Protein AF-A0A1H9MP06-F1 (afdb_monomer)

Structure (mmCIF, N/CA/C/O backbone):
data_AF-A0A1H9MP06-F1
#
_entry.id   AF-A0A1H9MP06-F1
#
loop_
_atom_site.group_PDB
_atom_site.id
_atom_site.type_symbol
_atom_site.label_atom_id
_atom_site.label_alt_id
_atom_site.label_comp_id
_atom_site.label_asym_id
_atom_site.label_entity_id
_atom_site.label_seq_id
_atom_site.pdbx_PDB_ins_code
_atom_site.Cartn_x
_atom_site.Cartn_y
_atom_site.Cartn_z
_atom_site.occupancy
_atom_site.B_iso_or_equiv
_atom_site.auth_seq_id
_atom_site.auth_comp_id
_atom_site.auth_asym_id
_atom_site.auth_atom_id
_atom_site.pdbx_PDB_model_num
ATOM 1 N N . MET A 1 1 ? 89.100 22.807 -23.318 1.00 50.97 1 MET A N 1
ATOM 2 C CA . MET A 1 1 ? 88.518 22.409 -24.616 1.00 50.97 1 MET A CA 1
ATOM 3 C C . MET A 1 1 ? 87.023 22.277 -24.404 1.00 50.97 1 MET A C 1
ATOM 5 O O . MET A 1 1 ? 86.647 21.633 -23.434 1.00 50.97 1 MET A O 1
ATOM 9 N N . TRP A 1 2 ? 86.203 22.920 -25.230 1.00 43.69 2 TRP A N 1
ATOM 10 C CA . TRP A 1 2 ? 84.748 22.746 -25.205 1.00 43.69 2 TRP A CA 1
ATOM 11 C C . TRP A 1 2 ? 84.369 21.775 -26.324 1.00 43.69 2 TRP A C 1
ATOM 13 O O . TRP A 1 2 ? 84.925 21.884 -27.416 1.00 43.69 2 TRP A O 1
ATOM 23 N N . ILE A 1 3 ? 83.476 20.827 -26.043 1.00 54.16 3 ILE A N 1
ATOM 24 C CA . ILE A 1 3 ? 82.914 19.908 -27.039 1.00 54.16 3 ILE A CA 1
ATOM 25 C C . ILE A 1 3 ? 81.444 20.278 -27.248 1.00 54.16 3 ILE A C 1
ATOM 27 O O . ILE A 1 3 ? 80.781 20.704 -26.302 1.00 54.16 3 ILE A O 1
ATOM 31 N N . ILE A 1 4 ? 80.953 20.161 -28.479 1.00 47.91 4 ILE A N 1
ATOM 32 C CA . ILE A 1 4 ? 79.526 20.298 -28.784 1.00 47.91 4 ILE A CA 1
ATOM 33 C C . ILE A 1 4 ? 78.939 18.889 -28.728 1.00 47.91 4 ILE A C 1
ATOM 35 O O . ILE A 1 4 ? 79.426 18.004 -29.430 1.00 47.91 4 ILE A O 1
ATOM 39 N N . ASP A 1 5 ? 77.944 18.695 -27.865 1.00 47.19 5 ASP A N 1
ATOM 40 C CA . ASP A 1 5 ? 77.264 17.415 -27.646 1.00 47.19 5 ASP A CA 1
ATOM 41 C C . ASP A 1 5 ? 75.861 17.428 -28.282 1.00 47.19 5 ASP A C 1
ATOM 43 O O . ASP A 1 5 ? 75.310 18.499 -28.549 1.00 47.19 5 ASP A O 1
ATOM 47 N N . SER A 1 6 ? 75.290 16.250 -28.542 1.00 46.09 6 SER A N 1
ATOM 48 C CA . SER A 1 6 ? 73.934 16.087 -29.094 1.00 46.09 6 SER A CA 1
ATOM 49 C C . SER A 1 6 ? 73.072 15.238 -28.161 1.00 46.09 6 SER A C 1
ATOM 51 O O . SER A 1 6 ? 73.593 14.313 -27.548 1.00 46.09 6 SER A O 1
ATOM 53 N N . ASP A 1 7 ? 71.756 15.461 -28.127 1.00 53.47 7 ASP A N 1
ATOM 54 C CA . ASP A 1 7 ? 70.824 14.859 -27.150 1.00 53.47 7 ASP A CA 1
ATOM 55 C C . ASP A 1 7 ? 70.737 13.312 -27.146 1.00 53.47 7 ASP A C 1
ATOM 57 O O . ASP A 1 7 ? 70.078 12.738 -26.281 1.00 53.47 7 ASP A O 1
ATOM 61 N N . ASN A 1 8 ? 71.417 12.620 -28.068 1.00 46.88 8 ASN A N 1
ATOM 62 C CA . ASN A 1 8 ? 71.474 11.153 -28.143 1.00 46.88 8 ASN A CA 1
ATOM 63 C C . ASN A 1 8 ? 72.877 10.561 -27.907 1.00 46.88 8 ASN A C 1
ATOM 65 O O . ASN A 1 8 ? 73.081 9.366 -28.132 1.00 46.88 8 ASN A O 1
ATOM 69 N N . LEU A 1 9 ? 73.852 11.360 -27.467 1.00 47.66 9 LEU A N 1
ATOM 70 C CA . LEU A 1 9 ? 75.204 10.897 -27.158 1.00 47.66 9 LEU A CA 1
ATOM 71 C C . LEU A 1 9 ? 75.657 11.516 -25.831 1.00 47.66 9 LEU A C 1
ATOM 73 O O . LEU A 1 9 ? 75.387 12.675 -25.570 1.00 47.66 9 LEU A O 1
ATOM 77 N N . ALA A 1 10 ? 76.306 10.738 -24.966 1.00 52.91 10 ALA A N 1
ATOM 78 C CA . ALA A 1 10 ? 76.866 11.257 -23.720 1.00 52.91 10 ALA A CA 1
ATOM 79 C C . ALA A 1 10 ? 78.379 11.432 -23.885 1.00 52.91 10 ALA A C 1
ATOM 81 O O . ALA A 1 10 ? 79.093 10.449 -24.107 1.00 52.91 10 ALA A O 1
ATOM 82 N N . ALA A 1 11 ? 78.880 12.664 -23.773 1.00 56.06 11 ALA A N 1
ATOM 83 C CA . ALA A 1 11 ? 80.309 12.941 -23.890 1.00 56.06 11 ALA A CA 1
ATOM 84 C C . ALA A 1 11 ? 81.142 12.251 -22.787 1.00 56.06 11 ALA A C 1
ATOM 86 O O . ALA A 1 11 ? 80.989 12.501 -21.589 1.00 56.06 11 ALA A O 1
ATOM 87 N N . GLN A 1 12 ? 82.084 11.403 -23.201 1.00 62.59 12 GLN A N 1
ATOM 88 C CA . GLN A 1 12 ? 83.009 10.709 -22.306 1.00 62.59 12 GLN A CA 1
ATOM 89 C C . GLN A 1 12 ? 84.171 11.630 -21.906 1.00 62.59 12 GLN A C 1
ATOM 91 O O . GLN A 1 12 ? 84.825 12.236 -22.755 1.00 62.59 12 GLN A O 1
ATOM 96 N N . GLN A 1 13 ? 84.442 11.744 -20.603 1.00 65.56 13 GLN A N 1
ATOM 97 C CA . GLN A 1 13 ? 85.463 12.654 -20.079 1.00 65.56 13 GLN A CA 1
ATOM 98 C C . GLN A 1 13 ? 86.844 11.987 -20.015 1.00 65.56 13 GLN A C 1
ATOM 100 O O . GLN A 1 13 ? 86.998 10.837 -19.600 1.00 65.56 13 GLN A O 1
ATOM 105 N N . PHE A 1 14 ? 87.877 12.742 -20.383 1.00 67.69 14 PHE A N 1
ATOM 106 C CA . PHE A 1 14 ? 89.274 12.324 -20.308 1.00 67.69 14 PHE A CA 1
ATOM 107 C C . PHE A 1 14 ? 90.077 13.368 -19.535 1.00 67.69 14 PHE A C 1
ATOM 109 O O . PHE A 1 14 ? 89.860 14.571 -19.683 1.00 67.69 14 PHE A O 1
ATOM 116 N N . ARG A 1 15 ? 91.039 12.919 -18.725 1.00 66.12 15 ARG A N 1
ATOM 117 C CA . ARG A 1 15 ? 92.019 13.798 -18.089 1.00 66.12 15 ARG A CA 1
ATOM 118 C C . ARG A 1 15 ? 93.259 13.851 -18.967 1.00 66.12 15 ARG A C 1
ATOM 120 O O . ARG A 1 15 ? 93.963 12.854 -19.120 1.00 66.12 15 ARG A O 1
ATOM 127 N N . VAL A 1 16 ? 93.517 15.020 -19.537 1.00 68.50 16 VAL A N 1
ATOM 128 C CA . VAL A 1 16 ? 94.693 15.258 -20.379 1.00 68.50 16 VAL A CA 1
ATOM 129 C C . VAL A 1 16 ? 95.958 15.185 -19.529 1.00 68.50 16 VAL A C 1
ATOM 131 O O . VAL A 1 16 ? 96.044 15.826 -18.481 1.00 68.50 16 VAL A O 1
ATOM 134 N N . THR A 1 17 ? 96.926 14.390 -19.976 1.00 71.62 17 THR A N 1
ATOM 135 C CA . THR A 1 17 ? 98.221 14.203 -19.311 1.00 71.62 17 THR A CA 1
ATOM 136 C C . THR A 1 17 ? 99.349 14.946 -20.018 1.00 71.62 17 THR A C 1
ATOM 138 O O . THR A 1 17 ? 100.295 15.355 -19.352 1.00 71.62 17 THR A O 1
ATOM 141 N N . SER A 1 18 ? 99.246 15.183 -21.330 1.00 67.00 18 SER A N 1
ATOM 142 C CA . SER A 1 18 ? 100.142 16.093 -22.055 1.00 67.00 18 SER A CA 1
ATOM 143 C C . SER A 1 18 ? 99.521 16.579 -23.366 1.00 67.00 18 SER A C 1
ATOM 145 O O . SER A 1 18 ? 98.672 15.909 -23.956 1.00 67.00 18 SER A O 1
ATOM 147 N N . ILE A 1 19 ? 99.959 17.754 -23.819 1.00 73.44 19 ILE A N 1
ATOM 148 C CA . ILE A 1 19 ? 99.647 18.302 -25.141 1.00 73.44 19 ILE A CA 1
ATOM 149 C C . ILE A 1 19 ? 100.972 18.683 -25.792 1.00 73.44 19 ILE A C 1
ATOM 151 O O . ILE A 1 19 ? 101.794 19.347 -25.160 1.00 73.44 19 ILE A O 1
ATOM 155 N N . THR A 1 20 ? 101.169 18.262 -27.035 1.00 75.88 20 THR A N 1
ATOM 156 C CA . THR A 1 20 ? 102.326 18.631 -27.851 1.00 75.88 20 THR A CA 1
ATOM 157 C C . THR A 1 20 ? 101.821 19.269 -29.139 1.00 75.88 20 THR A C 1
ATOM 159 O O . THR A 1 20 ? 100.960 18.701 -29.809 1.00 75.88 20 THR A O 1
ATOM 162 N N . ASP A 1 21 ? 102.311 20.471 -29.436 1.00 76.06 21 ASP A N 1
ATOM 163 C CA . ASP A 1 21 ? 102.055 21.161 -30.702 1.00 76.06 21 ASP A CA 1
ATOM 164 C C . ASP A 1 21 ? 102.917 20.523 -31.794 1.00 76.06 21 ASP A C 1
ATOM 166 O O . ASP A 1 21 ? 104.109 20.293 -31.573 1.00 76.06 21 ASP A O 1
ATOM 170 N N . ASN A 1 22 ? 102.306 20.173 -32.926 1.00 79.31 22 ASN A N 1
ATOM 171 C CA . ASN A 1 22 ? 103.005 19.535 -34.039 1.00 79.31 22 ASN A CA 1
ATOM 172 C C . ASN A 1 22 ? 103.526 20.563 -35.068 1.00 79.31 22 ASN A C 1
ATOM 174 O O . ASN A 1 22 ? 104.078 20.151 -36.087 1.00 79.31 22 ASN A O 1
ATOM 178 N N . ASP A 1 23 ? 103.355 21.873 -34.823 1.00 58.47 23 ASP A N 1
ATOM 179 C CA . ASP A 1 23 ? 103.796 22.991 -35.682 1.00 58.47 23 ASP A CA 1
ATOM 180 C C . ASP A 1 23 ? 103.219 22.972 -37.120 1.00 58.47 23 ASP A C 1
ATOM 182 O O . ASP A 1 23 ? 103.730 23.627 -38.030 1.00 58.47 23 ASP A O 1
ATOM 186 N N . ASP A 1 24 ? 102.108 22.262 -37.336 1.00 67.00 24 ASP A N 1
ATOM 187 C CA . ASP A 1 24 ? 101.347 22.215 -38.596 1.00 67.00 24 ASP A CA 1
ATOM 188 C C . ASP A 1 24 ? 99.880 22.667 -38.431 1.00 67.00 24 ASP A C 1
ATOM 190 O O . ASP A 1 24 ? 99.049 22.498 -39.326 1.00 67.00 24 ASP A O 1
ATOM 194 N N . GLY A 1 25 ? 99.559 23.268 -37.281 1.00 61.31 25 GLY A N 1
ATOM 195 C CA . GLY A 1 25 ? 98.200 23.656 -36.901 1.00 61.31 25 GLY A CA 1
ATOM 196 C C . GLY A 1 25 ? 97.391 22.530 -36.250 1.00 61.31 25 GLY A C 1
ATOM 197 O O . GLY A 1 25 ? 96.208 22.729 -35.963 1.00 61.31 25 GLY A O 1
ATOM 198 N N . THR A 1 26 ? 98.004 21.371 -35.985 1.00 67.25 26 THR A N 1
ATOM 199 C CA . THR A 1 26 ? 97.409 20.279 -35.208 1.00 67.25 26 THR A CA 1
ATOM 200 C C . THR A 1 26 ? 98.147 20.042 -33.889 1.00 67.25 26 THR A C 1
ATOM 202 O O . THR A 1 26 ? 99.344 20.283 -33.762 1.00 67.25 26 THR A O 1
ATOM 205 N N . PHE A 1 27 ? 97.420 19.537 -32.888 1.00 76.12 27 PHE A N 1
ATOM 206 C CA . PHE A 1 27 ? 97.977 19.190 -31.581 1.00 76.12 27 PHE A CA 1
ATOM 207 C C . PHE A 1 27 ? 97.803 17.699 -31.312 1.00 76.12 27 PHE A C 1
ATOM 209 O O . PHE A 1 27 ? 96.702 17.160 -31.455 1.00 76.12 27 PHE A O 1
ATOM 216 N N . THR A 1 28 ? 98.862 17.048 -30.835 1.00 73.88 28 THR A N 1
ATOM 217 C CA . THR A 1 28 ? 98.785 15.688 -30.299 1.00 73.88 28 THR A CA 1
ATOM 218 C C . THR A 1 28 ? 98.472 15.756 -28.807 1.00 73.88 28 THR A C 1
ATOM 220 O O . THR A 1 28 ? 99.233 16.321 -28.020 1.00 73.88 28 THR A O 1
ATOM 223 N N . VAL A 1 29 ? 97.345 15.170 -28.400 1.00 71.56 29 VAL A N 1
ATOM 224 C CA . VAL A 1 29 ? 96.893 15.149 -27.003 1.00 71.56 29 VAL A CA 1
ATOM 225 C C . VAL A 1 29 ? 96.955 13.722 -26.470 1.00 71.56 29 VAL A C 1
ATOM 227 O O . VAL A 1 29 ? 96.268 12.841 -26.980 1.00 71.56 29 VAL A O 1
ATOM 230 N N . ALA A 1 30 ? 97.737 13.499 -25.411 1.00 70.12 30 ALA A N 1
ATOM 231 C CA . ALA A 1 30 ? 97.700 12.254 -24.649 1.00 70.12 30 ALA A CA 1
ATOM 232 C C . ALA A 1 30 ? 96.800 12.446 -23.423 1.00 70.12 30 ALA A C 1
ATOM 234 O O . ALA A 1 30 ? 96.999 13.373 -22.630 1.00 70.12 30 ALA A O 1
ATOM 235 N N . ALA A 1 31 ? 95.800 11.581 -23.261 1.00 67.38 31 ALA A N 1
ATOM 236 C CA . ALA A 1 31 ? 94.846 11.654 -22.163 1.00 67.38 31 ALA A CA 1
ATOM 237 C C . ALA A 1 31 ? 94.498 10.262 -21.629 1.00 67.38 31 ALA A C 1
ATOM 239 O O . ALA A 1 31 ? 94.494 9.279 -22.367 1.00 67.38 31 ALA A O 1
ATOM 240 N N . VAL A 1 32 ? 94.175 10.191 -20.339 1.00 65.94 32 VAL A N 1
ATOM 241 C CA . VAL A 1 32 ? 93.690 8.973 -19.681 1.00 65.94 32 VAL A CA 1
ATOM 242 C C . VAL A 1 32 ? 92.204 9.145 -19.389 1.00 65.94 32 VAL A C 1
ATOM 244 O O . VAL A 1 32 ? 91.775 10.215 -18.954 1.00 65.94 32 VAL A O 1
ATOM 247 N N . GLN A 1 33 ? 91.409 8.104 -19.634 1.00 63.31 33 GLN A N 1
ATOM 248 C CA . GLN A 1 33 ? 89.967 8.123 -19.385 1.00 63.31 33 GLN A CA 1
ATOM 249 C C . GLN A 1 33 ? 89.669 8.509 -17.928 1.00 63.31 33 GLN A C 1
ATOM 251 O O . GLN A 1 33 ? 90.223 7.928 -16.991 1.00 63.31 33 GLN A O 1
ATOM 256 N N . TYR A 1 34 ? 88.808 9.511 -17.745 1.00 61.84 34 TYR A N 1
ATOM 257 C CA . TYR A 1 34 ? 88.409 10.006 -16.436 1.00 61.84 34 TYR A CA 1
ATOM 258 C C . TYR A 1 34 ? 87.118 9.305 -16.009 1.00 61.84 34 TYR A C 1
ATOM 260 O O . TYR A 1 34 ? 86.058 9.537 -16.580 1.00 61.84 34 TYR A O 1
ATOM 268 N N . ASP A 1 35 ? 87.225 8.426 -15.013 1.00 62.41 35 ASP A N 1
ATOM 269 C CA . ASP A 1 35 ? 86.077 7.827 -14.335 1.00 62.41 35 ASP A CA 1
ATOM 270 C C . ASP A 1 35 ? 85.936 8.474 -12.943 1.00 62.41 35 ASP A C 1
ATOM 272 O O . ASP A 1 35 ? 86.786 8.238 -12.073 1.00 62.41 35 ASP A O 1
ATOM 276 N N . PRO A 1 36 ? 84.896 9.295 -12.711 1.00 58.16 36 PRO A N 1
ATOM 277 C CA . PRO A 1 36 ? 84.688 9.977 -11.436 1.00 58.16 36 PRO A CA 1
ATOM 278 C C . PRO A 1 36 ? 84.399 9.029 -10.258 1.00 58.16 36 PRO A C 1
ATOM 280 O O . PRO A 1 36 ? 84.496 9.455 -9.110 1.00 58.16 36 PRO A O 1
ATOM 283 N N . ASN A 1 37 ? 84.111 7.744 -10.496 1.00 56.69 37 ASN A N 1
ATOM 284 C CA . ASN A 1 37 ? 83.811 6.765 -9.446 1.00 56.69 37 ASN A CA 1
ATOM 285 C C . ASN A 1 37 ? 84.989 5.842 -9.094 1.00 56.69 37 ASN A C 1
ATOM 287 O O . ASN A 1 37 ? 84.866 5.008 -8.195 1.00 56.69 37 ASN A O 1
ATOM 291 N N . LYS A 1 38 ? 86.148 5.996 -9.750 1.00 58.75 38 LYS A N 1
ATOM 292 C CA . LYS A 1 38 ? 87.300 5.084 -9.623 1.00 58.75 38 LYS A CA 1
ATOM 293 C C . LYS A 1 38 ? 87.846 4.938 -8.194 1.00 58.75 38 LYS A C 1
ATOM 295 O O . LYS A 1 38 ? 88.380 3.885 -7.863 1.00 58.75 38 LYS A O 1
ATOM 300 N N . PHE A 1 39 ? 87.696 5.955 -7.344 1.00 49.25 39 PHE A N 1
ATOM 301 C CA . PHE A 1 39 ? 88.152 5.905 -5.947 1.00 49.25 39 PHE A CA 1
ATOM 302 C C . PHE A 1 39 ? 87.127 5.279 -4.989 1.00 49.25 39 PHE A C 1
ATOM 304 O O . PHE A 1 39 ? 87.522 4.715 -3.977 1.00 49.25 39 PHE A O 1
ATOM 311 N N . ARG A 1 40 ? 85.826 5.283 -5.322 1.00 51.69 40 ARG A N 1
ATOM 312 C CA . ARG A 1 40 ? 84.785 4.692 -4.459 1.00 51.69 40 ARG A CA 1
ATOM 313 C C . ARG A 1 40 ? 84.768 3.160 -4.518 1.00 51.69 40 ARG A C 1
ATOM 315 O O . ARG A 1 40 ? 84.388 2.516 -3.554 1.00 51.69 40 ARG A O 1
ATOM 322 N N . TYR A 1 41 ? 85.222 2.577 -5.628 1.00 52.69 41 TYR A N 1
ATOM 323 C CA . TYR A 1 41 ? 85.292 1.122 -5.819 1.00 52.69 41 TYR A CA 1
ATOM 324 C C . TYR A 1 41 ? 86.533 0.451 -5.201 1.00 52.69 41 TYR A C 1
ATOM 326 O O . TYR A 1 41 ? 86.642 -0.771 -5.259 1.00 52.69 41 TYR A O 1
ATOM 334 N N . ILE A 1 42 ? 87.473 1.223 -4.641 1.00 53.72 42 ILE A N 1
ATOM 335 C CA . ILE A 1 42 ? 88.701 0.700 -4.014 1.00 53.72 42 ILE A CA 1
ATOM 336 C C . ILE A 1 42 ? 88.560 0.613 -2.482 1.00 53.72 42 ILE A C 1
ATOM 338 O O . ILE A 1 42 ? 89.120 -0.308 -1.891 1.00 53.72 42 ILE A O 1
ATOM 342 N N . ASP A 1 43 ? 87.778 1.501 -1.855 1.00 50.78 43 ASP A N 1
ATOM 343 C CA . ASP A 1 43 ? 87.644 1.573 -0.387 1.00 50.78 43 ASP A CA 1
ATOM 344 C C . ASP A 1 43 ? 86.518 0.695 0.200 1.00 50.78 43 ASP A C 1
ATOM 346 O O . ASP A 1 43 ? 86.597 0.304 1.365 1.00 50.78 43 ASP A O 1
ATOM 350 N N . ASP A 1 44 ? 85.517 0.297 -0.594 1.00 47.91 44 ASP A N 1
ATOM 351 C CA . ASP A 1 44 ? 84.474 -0.644 -0.162 1.00 47.91 44 ASP A CA 1
ATOM 352 C C . ASP A 1 44 ? 84.823 -2.074 -0.604 1.00 47.91 44 ASP A C 1
ATOM 354 O O . ASP A 1 44 ? 84.643 -2.471 -1.757 1.00 47.91 44 ASP A O 1
ATOM 358 N N . GLY A 1 45 ? 85.358 -2.845 0.347 1.00 45.41 45 GLY A N 1
ATOM 359 C CA . GLY A 1 45 ? 85.873 -4.204 0.185 1.00 45.41 45 GLY A CA 1
ATOM 360 C C . GLY A 1 45 ? 85.071 -5.114 -0.755 1.00 45.41 45 GLY A C 1
ATOM 361 O O . GLY A 1 45 ? 83.882 -5.381 -0.571 1.00 45.41 45 GLY A O 1
ATOM 362 N N . VAL A 1 46 ? 85.790 -5.652 -1.738 1.00 37.81 46 VAL A N 1
ATOM 363 C CA . VAL A 1 46 ? 85.324 -6.586 -2.766 1.00 37.81 46 VAL A CA 1
ATOM 364 C C . VAL A 1 46 ? 84.616 -7.800 -2.146 1.00 37.81 46 VAL A C 1
ATOM 366 O O . VAL A 1 46 ? 85.252 -8.708 -1.612 1.00 37.81 46 VAL A O 1
ATOM 369 N N . LYS A 1 47 ? 83.287 -7.871 -2.293 1.00 40.03 47 LYS A N 1
ATOM 370 C CA . LYS A 1 47 ? 82.556 -9.144 -2.329 1.00 40.03 47 LYS A CA 1
ATOM 371 C C . LYS A 1 47 ? 82.437 -9.574 -3.785 1.00 40.03 47 LYS A C 1
ATOM 373 O O . LYS A 1 47 ? 81.731 -8.943 -4.565 1.00 40.03 47 LYS A O 1
ATOM 378 N N . ILE A 1 48 ? 83.113 -10.664 -4.138 1.00 41.50 48 ILE A N 1
ATOM 379 C CA . ILE A 1 48 ? 82.905 -11.354 -5.411 1.00 41.50 48 ILE A CA 1
ATOM 380 C C . ILE A 1 48 ? 81.504 -11.972 -5.358 1.00 41.50 48 ILE A C 1
ATOM 382 O O . ILE A 1 48 ? 81.310 -13.036 -4.772 1.00 41.50 48 ILE A O 1
ATOM 386 N N . GLN A 1 49 ? 80.511 -11.289 -5.927 1.00 43.59 49 GLN A N 1
ATOM 387 C CA . GLN A 1 49 ? 79.295 -11.967 -6.358 1.00 43.59 49 GLN A CA 1
ATOM 388 C C . GLN A 1 49 ? 79.626 -12.701 -7.663 1.00 43.59 49 GLN A C 1
ATOM 390 O O . GLN A 1 49 ? 80.187 -12.076 -8.569 1.00 43.59 49 GLN A O 1
ATOM 395 N N . PRO A 1 50 ? 79.337 -14.012 -7.782 1.00 47.66 50 PRO A N 1
ATOM 396 C CA . PRO A 1 50 ? 79.398 -14.671 -9.079 1.00 47.66 50 PRO A CA 1
ATOM 397 C C . PRO A 1 50 ? 78.508 -13.894 -10.050 1.00 47.66 50 PRO A C 1
ATOM 399 O O . PRO A 1 50 ? 77.472 -13.363 -9.640 1.00 47.66 50 PRO A O 1
ATOM 402 N N . ALA A 1 51 ? 78.937 -13.794 -11.311 1.00 37.59 51 ALA A N 1
ATOM 403 C CA . ALA A 1 51 ? 78.175 -13.100 -12.339 1.00 37.59 51 ALA A CA 1
ATOM 404 C C . ALA A 1 51 ? 76.706 -13.545 -12.260 1.00 37.59 51 ALA A C 1
ATOM 406 O O . ALA A 1 51 ? 76.462 -14.756 -12.182 1.00 37.59 51 ALA A O 1
ATOM 407 N N . PRO A 1 52 ? 75.727 -12.619 -12.269 1.00 43.44 52 PRO A N 1
ATOM 408 C CA . PRO A 1 52 ? 74.370 -13.036 -12.551 1.00 43.44 52 PRO A CA 1
ATOM 409 C C . PRO A 1 52 ? 74.457 -13.801 -13.866 1.00 43.44 52 PRO A C 1
ATOM 411 O O . PRO A 1 52 ? 74.982 -13.275 -14.852 1.00 43.44 52 PRO A O 1
ATOM 414 N N . VAL A 1 53 ? 73.994 -15.054 -13.891 1.00 39.53 53 VAL A N 1
ATOM 415 C CA . VAL A 1 53 ? 73.619 -15.618 -15.180 1.00 39.53 53 VAL A CA 1
ATOM 416 C C . VAL A 1 53 ? 72.641 -14.612 -15.743 1.00 39.53 53 VAL A C 1
ATOM 418 O O . VAL A 1 53 ? 71.596 -14.334 -15.153 1.00 39.53 53 VAL A O 1
ATOM 421 N N . THR A 1 54 ? 73.041 -13.973 -16.834 1.00 32.94 54 THR A N 1
ATOM 422 C CA . THR A 1 54 ? 72.106 -13.271 -17.680 1.00 32.94 54 THR A CA 1
ATOM 423 C C . THR A 1 54 ? 71.160 -14.358 -18.160 1.00 32.94 54 THR A C 1
ATOM 425 O O . THR A 1 54 ? 71.386 -14.993 -19.183 1.00 32.94 54 THR A O 1
ATOM 428 N N . VAL A 1 55 ? 70.100 -14.612 -17.395 1.00 38.16 55 VAL A N 1
ATOM 429 C CA . VAL A 1 55 ? 68.851 -14.991 -18.017 1.00 38.16 55 VAL A CA 1
ATOM 430 C C . VAL A 1 55 ? 68.448 -13.693 -18.690 1.00 38.16 55 VAL A C 1
ATOM 432 O O . VAL A 1 55 ? 67.800 -12.830 -18.104 1.00 38.16 55 VAL A O 1
ATOM 435 N N . THR A 1 56 ? 68.922 -13.494 -19.919 1.00 36.19 56 THR A N 1
ATOM 436 C CA . THR A 1 56 ? 68.105 -12.763 -20.873 1.00 36.19 56 THR A CA 1
ATOM 437 C C . THR A 1 56 ? 66.729 -13.398 -20.716 1.00 36.19 56 THR A C 1
ATOM 439 O O . THR A 1 56 ? 66.656 -14.627 -20.831 1.00 36.19 56 THR A O 1
ATOM 442 N N . PRO A 1 57 ? 65.665 -12.652 -20.366 1.00 40.81 57 PRO A N 1
ATOM 443 C CA . PRO A 1 57 ? 64.328 -13.201 -20.476 1.00 40.81 57 PRO A CA 1
ATOM 444 C C . PRO A 1 57 ? 64.186 -13.592 -21.945 1.00 40.81 57 PRO A C 1
ATOM 446 O O . PRO A 1 57 ? 64.003 -12.753 -22.825 1.00 40.81 57 PRO A O 1
ATOM 449 N N . THR A 1 58 ? 64.441 -14.859 -22.240 1.00 50.28 58 THR A N 1
ATOM 450 C CA . THR A 1 58 ? 64.363 -15.405 -23.578 1.00 50.28 58 THR A CA 1
ATOM 451 C C . THR A 1 58 ? 62.915 -15.802 -23.698 1.00 50.28 58 THR A C 1
ATOM 453 O O . THR A 1 58 ? 62.467 -16.784 -23.116 1.00 50.28 58 THR A O 1
ATOM 456 N N . SER A 1 59 ? 62.205 -14.934 -24.414 1.00 53.41 59 SER A N 1
ATOM 457 C CA . SER A 1 59 ? 60.767 -14.913 -24.648 1.00 53.41 59 SER A CA 1
ATOM 458 C C . SER A 1 59 ? 59.993 -14.023 -23.672 1.00 53.41 59 SER A C 1
ATOM 460 O O . SER A 1 59 ? 59.277 -14.478 -22.782 1.00 53.41 59 SER A O 1
ATOM 462 N N . VAL A 1 60 ? 60.053 -12.705 -23.905 1.00 67.25 60 VAL A N 1
ATOM 463 C CA . VAL A 1 60 ? 58.802 -11.937 -23.817 1.00 67.25 60 VAL A CA 1
ATOM 464 C C . VAL A 1 60 ? 57.882 -12.621 -24.823 1.00 67.25 60 VAL A C 1
ATOM 466 O O . VAL A 1 60 ? 58.240 -12.669 -26.001 1.00 67.25 60 VAL A O 1
ATOM 469 N N . MET A 1 61 ? 56.786 -13.235 -24.364 1.00 84.38 61 MET A N 1
ATOM 470 C CA . MET A 1 61 ? 55.845 -13.899 -25.272 1.00 84.38 61 MET A CA 1
ATOM 471 C C . MET A 1 61 ? 55.551 -12.973 -26.452 1.00 84.38 61 MET A C 1
ATOM 473 O O . MET A 1 61 ? 55.293 -11.778 -26.259 1.00 84.38 61 MET A O 1
ATOM 477 N N . SER A 1 62 ? 55.609 -13.516 -27.665 1.00 88.25 62 SER A N 1
ATOM 478 C CA . SER A 1 62 ? 55.245 -12.761 -28.855 1.00 88.25 62 SER A CA 1
ATOM 479 C C . SER A 1 62 ? 53.779 -12.334 -28.778 1.00 88.25 62 SER A C 1
ATOM 481 O O . SER A 1 62 ? 52.947 -12.977 -28.134 1.00 88.25 62 SER A O 1
ATOM 483 N N . ALA A 1 63 ? 53.452 -11.220 -29.433 1.00 90.62 63 ALA A N 1
ATOM 484 C CA . ALA A 1 63 ? 52.056 -10.869 -29.642 1.00 90.62 63 ALA A CA 1
ATOM 485 C C . ALA A 1 63 ? 51.363 -12.002 -30.429 1.00 90.62 63 ALA A C 1
ATOM 487 O O . ALA A 1 63 ? 51.976 -12.527 -31.365 1.00 90.62 63 ALA A O 1
ATOM 488 N N . PRO A 1 64 ? 50.114 -12.371 -30.088 1.00 94.38 64 PRO A N 1
ATOM 489 C CA . PRO A 1 64 ? 49.330 -13.308 -30.885 1.00 94.38 64 PRO A CA 1
ATOM 490 C C . PRO A 1 64 ? 49.301 -12.907 -32.364 1.00 94.38 64 PRO A C 1
ATOM 492 O O . PRO A 1 64 ? 49.083 -11.739 -32.694 1.00 94.38 64 PRO A O 1
ATOM 495 N N . GLN A 1 65 ? 49.543 -13.877 -33.243 1.00 91.62 65 GLN A N 1
ATOM 496 C CA . GLN A 1 65 ? 49.553 -13.703 -34.697 1.00 91.62 65 GLN A CA 1
ATOM 497 C C . GLN A 1 65 ? 48.337 -14.388 -35.328 1.00 91.62 65 GLN A C 1
ATOM 499 O O . GLN A 1 65 ? 47.635 -15.150 -34.663 1.00 91.62 65 GLN A O 1
ATOM 504 N N . ASN A 1 66 ? 48.087 -14.095 -36.609 1.00 92.06 66 ASN A N 1
ATOM 505 C CA . ASN A 1 66 ? 46.990 -14.674 -37.391 1.00 92.06 66 ASN A CA 1
ATOM 506 C C . ASN A 1 66 ? 45.629 -14.543 -36.693 1.00 92.06 66 ASN A C 1
ATOM 508 O O . ASN A 1 66 ? 44.846 -15.485 -36.649 1.00 92.06 66 ASN A O 1
ATOM 512 N N . ILE A 1 67 ? 45.358 -13.362 -36.127 1.00 94.88 67 ILE A N 1
ATOM 513 C CA . ILE A 1 67 ? 44.061 -13.065 -35.519 1.00 94.88 67 ILE A CA 1
ATOM 514 C C . ILE A 1 67 ? 43.053 -12.867 -36.654 1.00 94.88 67 ILE A C 1
ATOM 516 O O . ILE A 1 67 ? 43.040 -11.826 -37.313 1.00 94.88 67 ILE A O 1
ATOM 520 N N . VAL A 1 68 ? 42.238 -13.887 -36.895 1.00 94.12 68 VAL A N 1
ATOM 521 C CA . VAL A 1 68 ? 41.212 -13.916 -37.935 1.00 94.12 68 VAL A CA 1
ATOM 522 C C . VAL A 1 68 ? 39.855 -13.658 -37.297 1.00 94.12 68 VAL A C 1
ATOM 524 O O . VAL A 1 68 ? 39.493 -14.294 -36.309 1.00 94.12 68 VAL A O 1
ATOM 527 N N . VAL A 1 69 ? 39.094 -12.738 -37.886 1.00 94.50 69 VAL A N 1
ATOM 528 C CA . VAL A 1 69 ? 37.711 -12.439 -37.505 1.00 94.50 69 VAL A CA 1
ATOM 529 C C . VAL A 1 69 ? 36.811 -12.824 -38.673 1.00 94.50 69 VAL A C 1
ATOM 531 O O . VAL A 1 69 ? 37.036 -12.393 -39.801 1.00 94.50 69 VAL A O 1
ATOM 534 N N . THR A 1 70 ? 35.808 -13.655 -38.409 1.00 91.81 70 THR A N 1
ATOM 535 C CA . THR A 1 70 ? 34.827 -14.120 -39.398 1.00 91.81 70 THR A CA 1
ATOM 536 C C . THR A 1 70 ? 33.412 -13.982 -38.861 1.00 91.81 70 THR A C 1
ATOM 538 O O . THR A 1 70 ? 33.203 -13.871 -37.654 1.00 91.81 70 THR A O 1
ATOM 541 N N . GLU A 1 71 ? 32.437 -13.987 -39.761 1.00 88.75 71 GLU A N 1
ATOM 542 C CA . GLU A 1 71 ? 31.016 -14.058 -39.437 1.00 88.75 71 GLU A CA 1
ATOM 543 C C . GLU A 1 71 ? 30.493 -15.459 -39.752 1.00 88.75 71 GLU A C 1
ATOM 545 O O . GLU A 1 71 ? 30.832 -16.052 -40.777 1.00 88.75 71 GLU A O 1
ATOM 550 N N . THR A 1 72 ? 29.671 -15.987 -38.853 1.00 83.25 72 THR A N 1
ATOM 551 C CA . THR A 1 72 ? 28.936 -17.237 -39.041 1.00 83.25 72 THR A CA 1
ATOM 552 C C . THR A 1 72 ? 27.463 -16.987 -38.762 1.00 83.25 72 THR A C 1
ATOM 554 O O . THR A 1 72 ? 27.106 -16.470 -37.703 1.00 83.25 72 THR A O 1
ATOM 557 N N . ASP A 1 73 ? 26.615 -17.354 -39.717 1.00 73.44 73 ASP A N 1
ATOM 558 C CA . ASP A 1 73 ? 25.166 -17.234 -39.607 1.00 73.44 73 ASP A CA 1
ATOM 559 C C . ASP A 1 73 ? 24.581 -18.542 -39.089 1.00 73.44 73 ASP A C 1
ATOM 561 O O . ASP A 1 73 ? 24.658 -19.575 -39.756 1.00 73.44 73 ASP A O 1
ATOM 565 N N . HIS A 1 74 ? 23.976 -18.516 -37.903 1.00 65.38 74 HIS A N 1
ATOM 566 C CA . HIS A 1 74 ? 23.252 -19.668 -37.368 1.00 65.38 74 HIS A CA 1
ATOM 567 C C . HIS A 1 74 ? 21.752 -19.368 -37.323 1.00 65.38 74 HIS A C 1
ATOM 569 O O . HIS A 1 74 ? 21.332 -18.314 -36.847 1.00 65.38 74 HIS A O 1
ATOM 575 N N . ILE A 1 75 ? 20.928 -20.307 -37.797 1.00 58.12 75 ILE A N 1
ATOM 576 C CA . ILE A 1 75 ? 19.468 -20.217 -37.679 1.00 58.12 75 ILE A CA 1
ATOM 577 C C . ILE A 1 75 ? 19.077 -20.727 -36.292 1.00 58.12 75 ILE A C 1
ATOM 579 O O . ILE A 1 75 ? 19.197 -21.918 -36.005 1.00 58.12 75 ILE A O 1
ATOM 583 N N . ALA A 1 76 ? 18.578 -19.836 -35.441 1.00 53.88 76 ALA A N 1
ATOM 584 C CA . ALA A 1 76 ? 18.002 -20.183 -34.148 1.00 53.88 76 ALA A CA 1
ATOM 585 C C . ALA A 1 76 ? 16.531 -19.756 -34.138 1.00 53.88 76 ALA A C 1
ATOM 587 O O . ALA A 1 76 ? 16.221 -18.598 -34.395 1.00 53.88 76 ALA A O 1
ATOM 588 N N . GLN A 1 77 ? 15.617 -20.700 -33.873 1.00 48.22 77 GLN A N 1
ATOM 589 C CA . GLN A 1 77 ? 14.169 -20.433 -33.780 1.00 48.22 77 GLN A CA 1
ATOM 590 C C . GLN A 1 77 ? 13.585 -19.696 -35.009 1.00 48.22 77 GLN A C 1
ATOM 592 O O . GLN A 1 77 ? 12.696 -18.864 -34.880 1.00 48.22 77 GLN A O 1
ATOM 597 N N . GLY A 1 78 ? 14.086 -20.000 -36.213 1.00 52.31 78 GLY A N 1
ATOM 598 C CA . GLY A 1 78 ? 13.585 -19.425 -37.469 1.00 52.31 78 GLY A CA 1
ATOM 599 C C . GLY A 1 78 ? 14.158 -18.053 -37.852 1.00 52.31 78 GLY A C 1
ATOM 600 O O . GLY A 1 78 ? 13.768 -17.528 -38.890 1.00 52.31 78 GLY A O 1
ATOM 601 N N . VAL A 1 79 ? 15.101 -17.497 -37.078 1.00 56.03 79 VAL A N 1
ATOM 602 C CA . VAL A 1 79 ? 15.785 -16.225 -37.380 1.00 56.03 79 VAL A CA 1
ATOM 603 C C . VAL A 1 79 ? 17.288 -16.456 -37.568 1.00 56.03 79 VAL A C 1
ATOM 605 O O . VAL A 1 79 ? 17.904 -17.227 -36.828 1.00 56.03 79 VAL A O 1
ATOM 608 N N . THR A 1 80 ? 17.884 -15.788 -38.559 1.00 62.41 80 THR A N 1
ATOM 609 C CA . THR A 1 80 ? 19.336 -15.781 -38.792 1.00 62.41 80 THR A CA 1
ATOM 610 C C . THR A 1 80 ? 20.027 -14.893 -37.758 1.00 62.41 80 THR A C 1
ATOM 612 O O . THR A 1 80 ? 19.772 -13.691 -37.702 1.00 62.41 80 THR A O 1
ATOM 615 N N . VAL A 1 81 ? 20.903 -15.477 -36.938 1.00 69.06 81 VAL A N 1
ATOM 616 C CA . VAL A 1 81 ? 21.726 -14.757 -35.960 1.00 69.06 81 VAL A CA 1
ATOM 617 C C . VAL A 1 81 ? 23.167 -14.722 -36.456 1.00 69.06 81 VAL A C 1
ATOM 619 O O . VAL A 1 81 ? 23.867 -15.738 -36.432 1.00 69.06 81 VAL A O 1
ATOM 622 N N . ALA A 1 82 ? 23.614 -13.534 -36.854 1.00 80.12 82 ALA A N 1
ATOM 623 C CA . ALA A 1 82 ? 25.004 -13.273 -37.191 1.00 80.12 82 ALA A CA 1
ATOM 624 C C . ALA A 1 82 ? 25.889 -13.374 -35.941 1.00 80.12 82 ALA A C 1
ATOM 626 O O . ALA A 1 82 ? 25.615 -12.749 -34.908 1.00 80.12 82 ALA A O 1
ATOM 627 N N . THR A 1 83 ? 26.955 -14.166 -36.025 1.00 85.06 83 THR A N 1
ATOM 628 C CA . THR A 1 83 ? 27.896 -14.417 -34.927 1.00 85.06 83 THR A CA 1
ATOM 629 C C . THR A 1 83 ? 29.318 -14.111 -35.374 1.00 85.06 83 THR A C 1
ATOM 631 O O . THR A 1 83 ? 29.825 -14.743 -36.301 1.00 85.06 83 THR A O 1
ATOM 634 N N . LEU A 1 84 ? 29.988 -13.187 -34.681 1.00 90.44 84 LEU A N 1
ATOM 635 C CA . LEU A 1 84 ? 31.424 -12.965 -34.834 1.00 90.44 84 LEU A CA 1
ATOM 636 C C . LEU A 1 84 ? 32.179 -14.143 -34.224 1.00 90.44 84 LEU A C 1
ATOM 638 O O . LEU A 1 84 ? 31.949 -14.493 -33.068 1.00 90.44 84 LEU A O 1
ATOM 642 N N . GLN A 1 85 ? 33.110 -14.704 -34.984 1.00 93.31 85 GLN A N 1
ATOM 643 C CA . GLN A 1 85 ? 34.079 -15.703 -34.551 1.00 93.31 85 GLN A CA 1
ATOM 644 C C . GLN A 1 85 ? 35.486 -15.139 -34.717 1.00 93.31 85 GLN A C 1
ATOM 646 O O . GLN A 1 85 ? 35.915 -14.849 -35.835 1.00 93.31 85 GLN A O 1
ATOM 651 N N . ALA A 1 86 ? 36.196 -14.989 -33.602 1.00 95.25 86 ALA A N 1
ATOM 652 C CA . ALA A 1 86 ? 37.597 -14.600 -33.589 1.00 95.25 86 ALA A CA 1
ATOM 653 C C . ALA A 1 86 ? 38.457 -15.810 -33.226 1.00 95.25 86 ALA A C 1
ATOM 655 O O . ALA A 1 86 ? 38.173 -16.486 -32.239 1.00 95.25 86 ALA A O 1
ATOM 656 N N . ALA A 1 87 ? 39.519 -16.049 -33.988 1.00 95.44 87 ALA A N 1
ATOM 657 C CA . ALA A 1 87 ? 40.501 -17.097 -33.734 1.00 95.44 87 ALA A CA 1
ATOM 658 C C . ALA A 1 87 ? 41.919 -16.559 -33.941 1.00 95.44 87 ALA A C 1
ATOM 660 O O . ALA A 1 87 ? 42.113 -15.619 -34.707 1.00 95.44 87 ALA A O 1
ATOM 661 N N . TRP A 1 88 ? 42.906 -17.126 -33.253 1.00 96.06 88 TRP A N 1
ATOM 662 C CA . TRP A 1 88 ? 44.316 -16.747 -33.388 1.00 96.06 88 TRP A CA 1
ATOM 663 C C . TRP A 1 88 ? 45.238 -17.947 -33.207 1.00 96.06 88 TRP A C 1
ATOM 665 O O . TRP A 1 88 ? 44.834 -18.985 -32.688 1.00 96.06 88 TRP A O 1
ATOM 675 N N . ASP A 1 89 ? 46.500 -17.801 -33.600 1.00 95.12 89 ASP A N 1
ATOM 676 C CA . ASP A 1 89 ? 47.484 -18.857 -33.396 1.00 95.12 89 ASP A CA 1
ATOM 677 C C . ASP A 1 89 ? 47.919 -18.949 -31.933 1.00 95.12 89 ASP A C 1
ATOM 679 O O . ASP A 1 89 ? 48.033 -17.951 -31.212 1.00 95.12 89 ASP A O 1
ATOM 683 N N . LYS A 1 90 ? 48.224 -20.171 -31.493 1.00 92.56 90 LYS A N 1
ATOM 684 C CA . LYS A 1 90 ? 48.780 -20.405 -30.162 1.00 92.56 90 LYS A CA 1
ATOM 685 C C . LYS A 1 90 ? 50.135 -19.698 -30.024 1.00 92.56 90 LYS A C 1
ATOM 687 O O . LYS A 1 90 ? 51.059 -19.962 -30.788 1.00 92.56 90 LYS A O 1
ATOM 692 N N . VAL A 1 91 ? 50.271 -18.873 -28.989 1.00 93.62 91 VAL A N 1
ATOM 693 C CA . VAL A 1 91 ? 51.546 -18.268 -28.588 1.00 93.62 91 VAL A CA 1
ATOM 694 C C . VAL A 1 91 ? 52.315 -19.246 -27.701 1.00 93.62 91 VAL A C 1
ATOM 696 O O . VAL A 1 91 ? 51.761 -19.810 -26.754 1.00 93.62 91 VAL A O 1
ATOM 699 N N . ASP A 1 92 ? 53.593 -19.468 -28.007 1.00 90.25 92 ASP A N 1
ATOM 700 C CA . ASP A 1 92 ? 54.441 -20.360 -27.217 1.00 90.25 92 ASP A CA 1
ATOM 701 C C . ASP A 1 92 ? 54.669 -19.804 -25.799 1.00 90.25 92 ASP A C 1
ATOM 703 O O . ASP A 1 92 ? 54.885 -18.606 -25.607 1.00 90.25 92 ASP A O 1
ATOM 707 N N . GLY A 1 93 ? 54.568 -20.671 -24.790 1.00 87.00 93 GLY A N 1
ATOM 708 C CA . GLY A 1 93 ? 54.614 -20.289 -23.372 1.00 87.00 93 GLY A CA 1
ATOM 709 C C . GLY A 1 93 ? 53.334 -19.658 -22.791 1.00 87.00 93 GLY A C 1
ATOM 710 O O . GLY A 1 93 ? 53.297 -19.387 -21.589 1.00 87.00 93 GLY A O 1
ATOM 711 N N . ALA A 1 94 ? 52.278 -19.456 -23.587 1.00 90.62 94 ALA A N 1
ATOM 712 C CA . ALA A 1 94 ? 50.997 -18.930 -23.112 1.00 90.62 94 ALA A CA 1
ATOM 713 C C . ALA A 1 94 ? 50.122 -20.014 -22.456 1.00 90.62 94 ALA A C 1
ATOM 715 O O . ALA A 1 94 ? 49.948 -21.101 -23.013 1.00 90.62 94 ALA A O 1
ATOM 716 N N . ILE A 1 95 ? 49.521 -19.696 -21.304 1.00 91.94 95 ILE A N 1
ATOM 717 C CA . ILE A 1 95 ? 48.503 -20.532 -20.638 1.00 91.94 95 ILE A CA 1
ATOM 718 C C . ILE A 1 95 ? 47.089 -19.957 -20.778 1.00 91.94 95 ILE A C 1
ATOM 720 O O . ILE A 1 95 ? 46.123 -20.714 -20.773 1.00 91.94 95 ILE A O 1
ATOM 724 N N . ASN A 1 96 ? 46.972 -18.636 -20.926 1.00 94.00 96 ASN A N 1
ATOM 725 C CA . ASN A 1 96 ? 45.710 -17.917 -21.055 1.00 94.00 96 ASN A CA 1
ATOM 726 C C . ASN A 1 96 ? 45.842 -16.759 -22.050 1.00 94.00 96 ASN A C 1
ATOM 728 O O . ASN A 1 96 ? 46.942 -16.323 -22.390 1.00 94.00 96 ASN A O 1
ATOM 732 N N . TYR A 1 97 ? 44.703 -16.225 -22.469 1.00 95.06 97 TYR A N 1
ATOM 733 C CA . TYR A 1 97 ? 44.572 -15.062 -23.329 1.00 95.06 97 TYR A CA 1
ATOM 734 C C . TYR A 1 97 ? 43.543 -14.102 -22.744 1.00 95.06 97 TYR A C 1
ATOM 736 O O . TYR A 1 97 ? 42.503 -14.513 -22.226 1.00 95.06 97 TYR A O 1
ATOM 744 N N . THR A 1 98 ? 43.818 -12.809 -22.883 1.00 94.75 98 THR A N 1
ATOM 745 C CA . THR A 1 98 ? 42.797 -11.766 -22.742 1.00 94.75 98 THR A CA 1
ATOM 746 C C . THR A 1 98 ? 42.548 -11.175 -24.113 1.00 94.75 98 THR A C 1
ATOM 748 O O . THR A 1 98 ? 43.490 -10.693 -24.752 1.00 94.75 98 THR A O 1
ATOM 751 N N . ALA A 1 99 ? 41.295 -11.200 -24.546 1.00 95.62 99 ALA A N 1
ATOM 752 C CA . ALA A 1 99 ? 40.870 -10.616 -25.804 1.00 95.62 99 ALA A CA 1
ATOM 753 C C . ALA A 1 99 ? 39.934 -9.435 -25.554 1.00 95.62 99 ALA A C 1
ATOM 755 O O . ALA A 1 99 ? 39.247 -9.358 -24.534 1.00 95.62 99 ALA A O 1
ATOM 756 N N . GLN A 1 100 ? 39.924 -8.507 -26.498 1.00 95.50 100 GLN A N 1
ATOM 757 C CA . GLN A 1 100 ? 38.971 -7.416 -26.552 1.00 95.50 100 GLN A CA 1
ATOM 758 C C . GLN A 1 100 ? 38.494 -7.245 -27.984 1.00 95.50 100 GLN A C 1
ATOM 760 O O . GLN A 1 100 ? 39.243 -7.503 -28.928 1.00 95.50 100 GLN A O 1
ATOM 765 N N . TRP A 1 101 ? 37.271 -6.765 -28.141 1.00 94.25 101 TRP A N 1
ATOM 766 C CA . TRP A 1 101 ? 36.725 -6.414 -29.443 1.00 94.25 101 TRP A CA 1
ATOM 767 C C . TRP A 1 101 ? 36.023 -5.062 -29.385 1.00 94.25 101 TRP A C 1
ATOM 769 O O . TRP A 1 101 ? 35.616 -4.617 -28.315 1.00 94.25 101 TRP A O 1
ATOM 779 N N . ARG A 1 102 ? 35.905 -4.389 -30.526 1.00 91.00 102 ARG A N 1
ATOM 780 C CA . ARG A 1 102 ? 35.114 -3.162 -30.674 1.00 91.00 102 ARG A CA 1
ATOM 781 C C . ARG A 1 102 ? 34.499 -3.101 -32.065 1.00 91.00 102 ARG A C 1
ATOM 783 O O . ARG A 1 102 ? 35.016 -3.722 -32.991 1.00 91.00 102 ARG A O 1
ATOM 790 N N . LYS A 1 103 ? 33.428 -2.325 -32.203 1.00 88.69 103 LYS A N 1
ATOM 791 C CA . LYS A 1 103 ? 32.739 -2.050 -33.469 1.00 88.69 103 LYS A CA 1
ATOM 792 C C . LYS A 1 103 ? 32.882 -0.571 -33.821 1.00 88.69 103 LYS A C 1
ATOM 794 O O . LYS A 1 103 ? 32.739 0.265 -32.933 1.00 88.69 103 LYS A O 1
ATOM 799 N N . ASP A 1 104 ? 33.156 -0.255 -35.085 1.00 86.50 104 ASP A N 1
ATOM 800 C CA . ASP A 1 104 ? 33.188 1.103 -35.655 1.00 86.50 104 ASP A CA 1
ATOM 801 C C . ASP A 1 104 ? 33.988 2.119 -34.814 1.00 86.50 104 ASP A C 1
ATOM 803 O O . ASP A 1 104 ? 33.554 3.246 -34.584 1.00 86.50 104 ASP A O 1
ATOM 807 N N . ASN A 1 105 ? 35.171 1.715 -34.337 1.00 85.19 105 ASN A N 1
ATOM 808 C CA . ASN A 1 105 ? 36.039 2.508 -33.451 1.00 85.19 105 ASN A CA 1
ATOM 809 C C . ASN A 1 105 ? 35.436 2.896 -32.085 1.00 85.19 105 ASN A C 1
ATOM 811 O O . ASN A 1 105 ? 35.952 3.807 -31.439 1.00 85.19 105 ASN A O 1
ATOM 815 N N . GLY A 1 106 ? 34.394 2.202 -31.624 1.00 82.25 106 GLY A N 1
ATOM 816 C CA . GLY A 1 106 ? 33.853 2.350 -30.273 1.00 82.25 106 GLY A CA 1
ATOM 817 C C . GLY A 1 106 ? 34.794 1.854 -29.166 1.00 82.25 106 GLY A C 1
ATOM 818 O O . GLY A 1 106 ? 35.962 1.520 -29.397 1.00 82.25 106 GLY A O 1
ATOM 819 N N . ASP A 1 107 ? 34.267 1.786 -27.946 1.00 85.88 107 ASP A N 1
ATOM 820 C CA . ASP A 1 107 ? 35.018 1.310 -26.784 1.00 85.88 107 ASP A CA 1
ATOM 821 C C . ASP A 1 107 ? 35.362 -0.184 -26.884 1.00 85.88 107 ASP A C 1
ATOM 823 O O . ASP A 1 107 ? 34.627 -0.987 -27.462 1.00 85.88 107 ASP A O 1
ATOM 827 N N . TRP A 1 108 ? 36.498 -0.567 -26.296 1.00 91.25 108 TRP A N 1
ATOM 828 C CA . TRP A 1 108 ? 36.934 -1.962 -26.237 1.00 91.25 108 TRP A CA 1
ATOM 829 C C . TRP A 1 108 ? 36.126 -2.751 -25.202 1.00 91.25 108 TRP A C 1
ATOM 831 O O . TRP A 1 108 ? 36.197 -2.479 -24.003 1.00 91.25 108 TRP A O 1
ATOM 841 N N . VAL A 1 109 ? 35.427 -3.787 -25.660 1.00 89.44 109 VAL A N 1
ATOM 842 C CA . VAL A 1 109 ? 34.684 -4.741 -24.833 1.00 89.44 109 VAL A CA 1
ATOM 843 C C . VAL A 1 109 ? 35.597 -5.905 -24.450 1.00 89.44 109 VAL A C 1
ATOM 845 O O . VAL A 1 109 ? 36.192 -6.547 -25.315 1.00 89.44 109 VAL A O 1
ATOM 848 N N . ASN A 1 110 ? 35.710 -6.184 -23.149 1.00 91.88 110 ASN A N 1
ATOM 849 C CA . ASN A 1 110 ? 36.517 -7.286 -22.622 1.00 91.88 110 ASN A CA 1
ATOM 850 C C . ASN A 1 110 ? 35.861 -8.646 -22.858 1.00 91.88 110 ASN A C 1
ATOM 852 O O . ASN A 1 110 ? 34.698 -8.853 -22.522 1.00 91.88 110 ASN A O 1
ATOM 856 N N . VAL A 1 111 ? 36.653 -9.598 -23.339 1.00 91.38 111 VAL A N 1
ATOM 857 C CA . VAL A 1 111 ? 36.336 -11.025 -23.285 1.00 91.38 111 VAL A CA 1
ATOM 858 C C . VAL A 1 111 ? 36.952 -11.593 -22.008 1.00 91.38 111 VAL A C 1
ATOM 860 O O . VAL A 1 111 ? 38.061 -11.212 -21.625 1.00 91.38 111 VAL A O 1
ATOM 863 N N . GLY A 1 112 ? 36.229 -12.491 -21.336 1.00 86.62 112 GLY A N 1
ATOM 864 C CA . GLY A 1 112 ? 36.739 -13.186 -20.153 1.00 86.62 112 GLY A CA 1
ATOM 865 C C . GLY A 1 112 ? 38.070 -13.895 -20.426 1.00 86.62 112 GLY A C 1
ATOM 866 O O . GLY A 1 112 ? 38.354 -14.290 -21.559 1.00 86.62 112 GLY A O 1
ATOM 867 N N . LEU A 1 113 ? 38.887 -14.051 -19.380 1.00 90.44 113 LEU A N 1
ATOM 868 C CA . LEU A 1 113 ? 40.145 -14.793 -19.460 1.00 90.44 113 LEU A CA 1
ATOM 869 C C . LEU A 1 113 ? 39.867 -16.210 -19.978 1.00 90.44 113 LEU A C 1
ATOM 871 O O . LEU A 1 113 ? 39.029 -16.918 -19.422 1.00 90.44 113 LEU A O 1
ATOM 875 N N . THR A 1 114 ? 40.558 -16.615 -21.040 1.00 89.50 114 THR A N 1
ATOM 876 C CA . THR A 1 114 ? 40.312 -17.899 -21.701 1.00 89.50 114 THR A CA 1
ATOM 877 C C . THR A 1 114 ? 41.617 -18.592 -22.055 1.00 89.50 114 THR A C 1
ATOM 879 O O . THR A 1 114 ? 42.578 -17.945 -22.461 1.00 89.50 114 THR A O 1
ATOM 882 N N . SER A 1 115 ? 41.663 -19.916 -21.933 1.00 90.56 115 SER A N 1
ATOM 883 C CA . SER A 1 115 ? 42.760 -20.727 -22.469 1.00 90.56 115 SER A CA 1
ATOM 884 C C . SER A 1 115 ? 42.541 -21.098 -23.940 1.00 90.56 115 SER A C 1
ATOM 886 O O . SER A 1 115 ? 43.476 -21.552 -24.602 1.00 90.56 115 SER A O 1
ATOM 888 N N . ALA A 1 116 ? 41.329 -20.886 -24.471 1.00 90.56 116 ALA A N 1
ATOM 889 C CA . ALA A 1 116 ? 40.997 -21.130 -25.869 1.00 90.56 116 ALA A CA 1
ATOM 890 C C . ALA A 1 116 ? 41.668 -20.103 -26.793 1.00 90.56 116 ALA A C 1
ATOM 892 O O . ALA A 1 116 ? 41.897 -18.954 -26.415 1.00 90.56 116 ALA A O 1
ATOM 893 N N . GLN A 1 117 ? 41.953 -20.511 -28.030 1.00 94.50 117 GLN A N 1
ATOM 894 C CA . GLN A 1 117 ? 42.556 -19.652 -29.054 1.00 94.50 117 GLN A CA 1
ATOM 895 C C . GLN A 1 117 ? 41.494 -18.929 -29.900 1.00 94.50 117 GLN A C 1
ATOM 897 O O . GLN A 1 117 ? 41.607 -18.827 -31.120 1.00 94.50 117 GLN A O 1
ATOM 902 N N . GLY A 1 118 ? 40.421 -18.484 -29.248 1.00 93.31 118 GLY A N 1
ATOM 903 C CA . GLY A 1 118 ? 39.300 -17.833 -29.905 1.00 93.31 118 GLY A CA 1
ATOM 904 C C . GLY A 1 118 ? 38.142 -17.514 -28.965 1.00 93.31 118 GLY A C 1
ATOM 905 O O . GLY A 1 118 ? 38.104 -17.967 -27.819 1.00 93.31 118 GLY A O 1
ATOM 906 N N . PHE A 1 119 ? 37.186 -16.734 -29.464 1.00 93.94 119 PHE A N 1
ATOM 907 C CA . PHE A 1 119 ? 35.903 -16.466 -28.813 1.00 93.94 119 PHE A CA 1
ATOM 908 C C . PHE A 1 119 ? 34.819 -16.181 -29.855 1.00 93.94 119 PHE A C 1
ATOM 910 O O . PHE A 1 119 ? 35.114 -15.839 -31.000 1.00 93.94 119 PHE A O 1
ATOM 917 N N . SER A 1 120 ? 33.559 -16.271 -29.423 1.00 90.19 120 SER A N 1
ATOM 918 C CA . SER A 1 120 ? 32.403 -15.938 -30.256 1.00 90.19 120 SER A CA 1
ATOM 919 C C . SER A 1 120 ? 31.525 -14.873 -29.606 1.00 90.19 120 SER A C 1
ATOM 921 O O . SER A 1 120 ? 31.347 -14.889 -28.387 1.00 90.19 120 SER A O 1
ATOM 923 N N . VAL A 1 121 ? 30.972 -13.969 -30.416 1.00 86.62 121 VAL A N 1
ATOM 924 C CA . VAL A 1 121 ? 29.995 -12.950 -30.004 1.00 86.62 121 VAL A CA 1
ATOM 925 C C . VAL A 1 121 ? 28.770 -13.098 -30.892 1.00 86.62 121 VAL A C 1
ATOM 927 O O . VAL A 1 121 ? 28.838 -12.865 -32.095 1.00 86.62 121 VAL A O 1
ATOM 930 N N . GLN A 1 122 ? 27.656 -13.526 -30.309 1.00 82.12 122 GLN A N 1
ATOM 931 C CA . GLN A 1 122 ? 26.396 -13.723 -31.028 1.00 82.12 122 GLN A CA 1
ATOM 932 C C . GLN A 1 122 ? 25.604 -12.416 -31.129 1.00 82.12 122 GLN A C 1
ATOM 934 O O . GLN A 1 122 ? 25.673 -11.584 -30.225 1.00 82.12 122 GLN A O 1
ATOM 939 N N . GLY A 1 123 ? 24.800 -12.273 -32.186 1.00 74.69 123 GLY A N 1
ATOM 940 C CA . GLY A 1 123 ? 23.890 -11.137 -32.358 1.00 74.69 123 GLY A CA 1
ATOM 941 C C . GLY A 1 123 ? 24.612 -9.843 -32.726 1.00 74.69 123 GLY A C 1
ATOM 942 O O . GLY A 1 123 ? 24.255 -8.774 -32.236 1.00 74.69 123 GLY A O 1
ATOM 943 N N . ILE A 1 124 ? 25.657 -9.940 -33.548 1.00 82.75 124 ILE A N 1
ATOM 944 C CA . ILE A 1 124 ? 26.412 -8.767 -33.993 1.00 82.75 124 ILE A CA 1
ATOM 945 C C . ILE A 1 124 ? 25.600 -7.895 -34.959 1.00 82.75 124 ILE A C 1
ATOM 947 O O . ILE A 1 124 ? 24.756 -8.383 -35.709 1.00 82.75 124 ILE A O 1
ATOM 951 N N . TYR A 1 125 ? 25.887 -6.593 -34.957 1.00 82.94 125 TYR A N 1
ATOM 952 C CA . TYR A 1 125 ? 25.300 -5.620 -35.879 1.00 82.94 125 TYR A CA 1
ATOM 953 C C . TYR A 1 125 ? 26.259 -5.333 -37.031 1.00 82.94 125 TYR A C 1
ATOM 955 O O . TYR A 1 125 ? 27.471 -5.403 -36.855 1.00 82.94 125 TYR A O 1
ATOM 963 N N . ALA A 1 126 ? 25.727 -4.942 -38.186 1.00 84.81 126 ALA A N 1
ATOM 964 C CA . ALA A 1 126 ? 26.517 -4.555 -39.352 1.00 84.81 126 ALA A CA 1
ATOM 965 C C . ALA A 1 126 ? 27.558 -3.481 -38.991 1.00 84.81 126 ALA A C 1
ATOM 967 O O . ALA A 1 126 ? 27.199 -2.445 -38.417 1.00 84.81 126 ALA A O 1
ATOM 968 N N . GLY A 1 127 ? 28.833 -3.699 -39.311 1.00 86.75 127 GLY A N 1
ATOM 969 C CA . GLY A 1 127 ? 29.902 -2.736 -39.022 1.00 86.75 127 GLY A CA 1
ATOM 970 C C . GLY A 1 127 ? 31.306 -3.320 -39.135 1.00 86.75 127 GLY A C 1
ATOM 971 O O . GLY A 1 127 ? 31.481 -4.489 -39.476 1.00 86.75 127 GLY A O 1
ATOM 972 N N . VAL A 1 128 ? 32.314 -2.496 -38.850 1.00 91.25 128 VAL A N 1
ATOM 973 C CA . VAL A 1 128 ? 33.723 -2.910 -38.856 1.00 91.25 128 VAL A CA 1
ATOM 974 C C . VAL A 1 128 ? 34.138 -3.322 -37.450 1.00 91.25 128 VAL A C 1
ATOM 976 O O . VAL A 1 128 ? 34.058 -2.525 -36.516 1.00 91.25 128 VAL A O 1
ATOM 979 N N . TYR A 1 129 ? 34.593 -4.562 -37.305 1.00 92.94 129 TYR A N 1
ATOM 980 C CA . TYR A 1 129 ? 35.013 -5.138 -36.037 1.00 92.94 129 TYR A CA 1
ATOM 981 C C . TYR A 1 129 ? 36.531 -5.217 -35.944 1.00 92.94 129 TYR A C 1
ATOM 983 O O . TYR A 1 129 ? 37.177 -5.853 -36.778 1.00 92.94 129 TYR A O 1
ATOM 991 N N . ASP A 1 130 ? 37.079 -4.627 -34.884 1.00 94.31 130 ASP A N 1
ATOM 992 C CA . ASP A 1 130 ? 38.473 -4.813 -34.496 1.00 94.31 130 ASP A CA 1
ATOM 993 C C . ASP A 1 130 ? 38.544 -5.794 -33.329 1.00 94.31 130 ASP A C 1
ATOM 995 O O . ASP A 1 130 ? 37.774 -5.697 -32.371 1.00 94.31 130 ASP A O 1
ATOM 999 N N . VAL A 1 131 ? 39.518 -6.698 -33.372 1.00 96.19 131 VAL A N 1
ATOM 1000 C CA . VAL A 1 131 ? 39.841 -7.602 -32.266 1.00 96.19 131 VAL A CA 1
ATOM 1001 C C . VAL A 1 131 ? 41.306 -7.422 -31.906 1.00 96.19 131 VAL A C 1
ATOM 1003 O O . VAL A 1 131 ? 42.169 -7.385 -32.783 1.00 96.19 131 VAL A O 1
ATOM 1006 N N . ARG A 1 132 ? 41.598 -7.336 -30.608 1.00 95.81 132 ARG A N 1
ATOM 1007 C CA . ARG A 1 132 ? 42.966 -7.407 -30.097 1.00 95.81 132 ARG A CA 1
ATOM 1008 C C . ARG A 1 132 ? 43.087 -8.467 -29.024 1.00 95.81 132 ARG A C 1
ATOM 1010 O O . ARG A 1 132 ? 42.183 -8.650 -28.212 1.00 95.81 132 ARG A O 1
ATOM 1017 N N . VAL A 1 133 ? 44.220 -9.154 -29.012 1.00 96.62 133 VAL A N 1
ATOM 1018 C CA . VAL A 1 133 ? 44.484 -10.265 -28.095 1.00 96.62 133 VAL A CA 1
ATOM 1019 C C . VAL A 1 133 ? 45.897 -10.152 -27.551 1.00 96.62 133 VAL A C 1
ATOM 1021 O O . VAL A 1 133 ? 46.815 -9.761 -28.268 1.00 96.62 133 VAL A O 1
ATOM 1024 N N . ARG A 1 134 ? 46.091 -10.506 -26.284 1.00 94.88 134 ARG A N 1
ATOM 1025 C CA . ARG A 1 134 ? 47.420 -10.716 -25.698 1.00 94.88 134 ARG A CA 1
ATOM 1026 C C . ARG A 1 134 ? 47.454 -12.030 -24.929 1.00 94.88 134 ARG A C 1
ATOM 1028 O O . ARG A 1 134 ? 46.443 -12.442 -24.355 1.00 94.88 134 ARG A O 1
ATOM 1035 N N . ALA A 1 135 ? 48.613 -12.671 -24.941 1.00 94.06 135 ALA A N 1
ATOM 1036 C CA . ALA A 1 135 ? 48.882 -13.917 -24.243 1.00 94.06 135 ALA A CA 1
ATOM 1037 C C . ALA A 1 135 ? 49.354 -13.656 -22.806 1.00 94.06 135 ALA A C 1
ATOM 1039 O O . ALA A 1 135 ? 49.996 -12.640 -22.537 1.00 94.06 135 ALA A O 1
ATOM 1040 N N . ILE A 1 136 ? 49.054 -14.585 -21.901 1.00 91.69 136 ILE A N 1
ATOM 1041 C CA . ILE A 1 136 ? 49.452 -14.585 -20.489 1.00 91.69 136 ILE A CA 1
ATOM 1042 C C . ILE A 1 136 ? 50.101 -15.940 -20.171 1.00 91.69 136 ILE A C 1
ATOM 1044 O O . ILE A 1 136 ? 49.537 -16.988 -20.499 1.00 91.69 136 ILE A O 1
ATOM 1048 N N . ASN A 1 137 ? 51.288 -15.931 -19.557 1.00 89.38 137 ASN A N 1
ATOM 1049 C CA . ASN A 1 137 ? 52.023 -17.140 -19.166 1.00 89.38 137 ASN A CA 1
ATOM 1050 C C . ASN A 1 137 ? 51.746 -17.534 -17.704 1.00 89.38 137 ASN A C 1
ATOM 1052 O O . ASN A 1 137 ? 51.005 -16.864 -16.994 1.00 89.38 137 ASN A O 1
ATOM 1056 N N . ALA A 1 138 ? 52.361 -18.625 -17.242 1.00 84.88 138 ALA A N 1
ATOM 1057 C CA . ALA A 1 138 ? 52.187 -19.143 -15.879 1.00 84.88 138 ALA A CA 1
ATOM 1058 C C . ALA A 1 138 ? 52.695 -18.221 -14.753 1.00 84.88 138 ALA A C 1
ATOM 1060 O O . ALA A 1 138 ? 52.450 -18.510 -13.587 1.00 84.88 138 ALA A O 1
ATOM 1061 N N . ALA A 1 139 ? 53.399 -17.138 -15.090 1.00 84.06 139 ALA A N 1
ATOM 1062 C CA . ALA A 1 139 ? 53.876 -16.125 -14.152 1.00 84.06 139 ALA A CA 1
ATOM 1063 C C . ALA A 1 139 ? 53.069 -14.811 -14.247 1.00 84.06 139 ALA A C 1
ATOM 1065 O O . ALA A 1 139 ? 53.553 -13.773 -13.803 1.00 84.06 139 ALA A O 1
ATOM 1066 N N . ASP A 1 140 ? 51.885 -14.841 -14.876 1.00 84.19 140 ASP A N 1
ATOM 1067 C CA . ASP A 1 140 ? 50.993 -13.695 -15.121 1.00 84.19 140 ASP A CA 1
ATOM 1068 C C . ASP A 1 140 ? 51.614 -12.537 -15.928 1.00 84.19 140 ASP A C 1
ATOM 1070 O O . ASP A 1 140 ? 51.095 -11.418 -15.977 1.00 84.19 140 ASP A O 1
ATOM 1074 N N . VAL A 1 141 ? 52.711 -12.800 -16.641 1.00 86.19 141 VAL A N 1
ATOM 1075 C CA . VAL A 1 141 ? 53.329 -11.819 -17.537 1.00 86.19 141 VAL A CA 1
ATOM 1076 C C . VAL A 1 141 ? 52.547 -11.786 -18.846 1.00 86.19 141 VAL A C 1
ATOM 1078 O O . VAL A 1 141 ? 52.278 -12.831 -19.430 1.00 86.19 141 VAL A O 1
ATOM 1081 N N . SER A 1 142 ? 52.192 -10.588 -19.320 1.00 91.06 142 SER A N 1
ATOM 1082 C CA . SER A 1 142 ? 51.458 -10.389 -20.577 1.00 91.06 142 SER A CA 1
ATOM 1083 C C . SER A 1 142 ? 52.385 -10.120 -21.766 1.00 91.06 142 SER A C 1
ATOM 1085 O O . SER A 1 142 ? 53.361 -9.381 -21.639 1.00 91.06 142 SER A O 1
ATOM 1087 N N . SER A 1 143 ? 52.036 -10.640 -22.944 1.00 92.25 143 SER A N 1
ATOM 1088 C CA . SER A 1 143 ? 52.625 -10.204 -24.218 1.00 92.25 143 SER A CA 1
ATOM 1089 C C . SER A 1 143 ? 52.173 -8.777 -24.588 1.00 92.25 143 SER A C 1
ATOM 1091 O O . SER A 1 143 ? 51.169 -8.282 -24.056 1.00 92.25 143 SER A O 1
ATOM 1093 N N . PRO A 1 144 ? 52.821 -8.122 -25.572 1.00 91.94 144 PRO A N 1
ATOM 1094 C CA . PRO A 1 144 ? 52.193 -7.027 -26.311 1.00 91.94 144 PRO A CA 1
ATOM 1095 C C . PRO A 1 144 ? 50.870 -7.472 -26.964 1.00 91.94 144 PRO A C 1
ATOM 1097 O O . PRO A 1 144 ? 50.633 -8.667 -27.168 1.00 91.94 144 PRO A O 1
ATOM 1100 N N . TRP A 1 145 ? 50.012 -6.509 -27.311 1.00 94.81 145 TRP A N 1
ATOM 1101 C CA . TRP A 1 145 ? 48.765 -6.773 -28.036 1.00 94.81 145 TRP A CA 1
ATOM 1102 C C . TRP A 1 145 ? 49.038 -7.127 -29.501 1.00 94.81 145 TRP A C 1
ATOM 1104 O O . TRP A 1 145 ? 49.710 -6.374 -30.205 1.00 94.81 145 TRP A O 1
ATOM 1114 N N . GLY A 1 146 ? 48.469 -8.238 -29.961 1.00 93.31 146 GLY A N 1
ATOM 1115 C CA . GLY A 1 146 ? 48.248 -8.513 -31.377 1.00 93.31 146 GLY A CA 1
ATOM 1116 C C . GLY A 1 146 ? 46.914 -7.913 -31.817 1.00 93.31 146 GLY A C 1
ATOM 1117 O O . GLY A 1 146 ? 45.961 -7.896 -31.035 1.00 93.31 146 GLY A O 1
ATOM 1118 N N . TYR A 1 147 ? 46.845 -7.426 -33.053 1.00 93.19 147 TYR A N 1
ATOM 1119 C CA . TYR A 1 147 ? 45.651 -6.806 -33.628 1.00 93.19 147 TYR A CA 1
ATOM 1120 C C . TYR A 1 147 ? 45.226 -7.563 -34.884 1.00 93.19 147 TYR A C 1
ATOM 1122 O O . TYR A 1 147 ? 46.053 -7.830 -35.755 1.00 93.19 147 TYR A O 1
ATOM 1130 N N . ALA A 1 148 ? 43.939 -7.889 -34.979 1.00 91.69 148 ALA A N 1
ATOM 1131 C CA . ALA A 1 148 ? 43.329 -8.241 -36.251 1.00 91.69 148 ALA A CA 1
ATOM 1132 C C . ALA A 1 148 ? 43.242 -6.994 -37.139 1.00 91.69 148 ALA A C 1
ATOM 1134 O O . ALA A 1 148 ? 43.112 -5.872 -36.641 1.00 91.69 148 ALA A O 1
ATOM 1135 N N . GLN A 1 149 ? 43.261 -7.188 -38.456 1.00 86.56 149 GLN A N 1
ATOM 1136 C CA . GLN A 1 149 ? 42.787 -6.152 -39.367 1.00 86.56 149 GLN A CA 1
ATOM 1137 C C . GLN A 1 149 ? 41.276 -5.982 -39.159 1.00 86.56 149 GLN A C 1
ATOM 1139 O O . GLN A 1 149 ? 40.574 -6.984 -39.047 1.00 86.56 149 GLN A O 1
ATOM 1144 N N . GLY A 1 150 ? 40.782 -4.742 -39.113 1.00 88.31 150 GLY A N 1
ATOM 1145 C CA . GLY A 1 150 ? 39.349 -4.476 -38.985 1.00 88.31 150 GLY A CA 1
ATOM 1146 C C . GLY A 1 150 ? 38.556 -5.162 -40.100 1.00 88.31 150 GLY A C 1
ATOM 1147 O O . GLY A 1 150 ? 38.840 -4.948 -41.282 1.00 88.31 150 GLY A O 1
ATOM 1148 N N . VAL A 1 151 ? 37.580 -5.995 -39.730 1.00 92.38 151 VAL A N 1
ATOM 1149 C CA . VAL A 1 151 ? 36.772 -6.785 -40.673 1.00 92.38 151 VAL A CA 1
ATOM 1150 C C . VAL A 1 151 ? 35.348 -6.245 -40.706 1.00 92.38 151 VAL A C 1
ATOM 1152 O O . VAL A 1 151 ? 34.708 -6.117 -39.665 1.00 92.38 151 VAL A O 1
ATOM 1155 N N . ALA A 1 152 ? 34.843 -5.932 -41.900 1.00 89.50 152 ALA A N 1
ATOM 1156 C CA . ALA A 1 152 ? 33.438 -5.587 -42.090 1.00 89.50 152 ALA A CA 1
ATOM 1157 C C . ALA A 1 152 ? 32.579 -6.857 -42.009 1.00 89.50 152 ALA A C 1
ATOM 1159 O O . ALA A 1 152 ? 32.743 -7.758 -42.831 1.00 89.50 152 ALA A O 1
ATOM 1160 N N . LEU A 1 153 ? 31.684 -6.919 -41.024 1.00 89.31 153 LEU A N 1
ATOM 1161 C CA . LEU A 1 153 ? 30.717 -8.005 -40.844 1.00 89.31 153 LEU A CA 1
ATOM 1162 C C . LEU A 1 153 ? 29.311 -7.493 -41.187 1.00 89.31 153 LEU A C 1
ATOM 1164 O O . LEU A 1 153 ? 28.995 -6.323 -40.942 1.00 89.31 153 LEU A O 1
ATOM 1168 N N . SER A 1 154 ? 28.488 -8.354 -41.784 1.00 81.56 154 SER A N 1
ATOM 1169 C CA . SER A 1 154 ? 27.191 -7.994 -42.367 1.00 81.56 154 SER A CA 1
ATOM 1170 C C . SER A 1 154 ? 26.120 -7.793 -41.304 1.00 81.56 154 SER A C 1
ATOM 1172 O O . SER A 1 154 ? 25.390 -6.814 -41.398 1.00 81.56 154 SER A O 1
ATOM 1174 N N . GLY A 1 155 ? 26.076 -8.642 -40.274 1.00 77.00 155 GLY A N 1
ATOM 1175 C CA . GLY A 1 155 ? 25.318 -8.469 -39.037 1.00 77.00 155 GLY A CA 1
ATOM 1176 C C . GLY A 1 155 ? 23.827 -8.128 -39.178 1.00 77.00 155 GLY A C 1
ATOM 1177 O O . GLY A 1 155 ? 23.231 -8.092 -40.254 1.00 77.00 155 GLY A O 1
ATOM 1178 N N . LYS A 1 156 ? 23.196 -7.820 -38.042 1.00 75.12 156 LYS A N 1
ATOM 1179 C CA . LYS A 1 156 ? 21.880 -7.170 -37.999 1.00 75.12 156 LYS A CA 1
ATOM 1180 C C . LYS A 1 156 ? 22.019 -5.699 -38.400 1.00 75.12 156 LYS A C 1
ATOM 1182 O O . LYS A 1 156 ? 22.884 -4.985 -37.893 1.00 75.12 156 LYS A O 1
ATOM 1187 N N . VAL A 1 157 ? 21.166 -5.222 -39.302 1.00 69.44 157 VAL A N 1
ATOM 1188 C CA . VAL A 1 157 ? 21.142 -3.813 -39.728 1.00 69.44 157 VAL A CA 1
ATOM 1189 C C . VAL A 1 157 ? 20.069 -3.065 -38.935 1.00 69.44 157 VAL A C 1
ATOM 1191 O O . VAL A 1 157 ? 18.944 -3.543 -38.814 1.00 69.44 157 VAL A O 1
ATOM 1194 N N . GLY A 1 158 ? 20.398 -1.875 -38.427 1.00 75.00 158 GLY A N 1
ATOM 1195 C CA . GLY A 1 158 ? 19.454 -0.995 -37.729 1.00 75.00 158 GLY A CA 1
ATOM 1196 C C . GLY A 1 158 ? 19.687 -0.919 -36.222 1.00 75.00 158 GLY A C 1
ATOM 1197 O O . GLY A 1 158 ? 20.792 -1.155 -35.744 1.00 75.00 158 GLY A O 1
ATOM 1198 N N . LYS A 1 159 ? 18.649 -0.529 -35.480 1.00 81.50 159 LYS A N 1
ATOM 1199 C CA . LYS A 1 159 ? 18.641 -0.497 -34.010 1.00 81.50 159 LYS A CA 1
ATOM 1200 C C . LYS A 1 159 ? 17.981 -1.770 -33.461 1.00 81.50 159 LYS A C 1
ATOM 1202 O O . LYS A 1 159 ? 17.272 -2.444 -34.215 1.00 81.50 159 LYS A O 1
ATOM 1207 N N . PRO A 1 160 ? 18.144 -2.083 -32.164 1.00 87.81 160 PRO A N 1
ATOM 1208 C CA . PRO A 1 160 ? 17.273 -3.046 -31.504 1.00 87.81 160 PRO A CA 1
ATOM 1209 C C . PRO A 1 160 ? 15.799 -2.698 -31.734 1.00 87.81 160 PRO A C 1
ATOM 1211 O O . PRO A 1 160 ? 15.447 -1.523 -31.869 1.00 87.81 160 PRO A O 1
ATOM 1214 N N . GLY A 1 161 ? 14.944 -3.722 -31.777 1.00 87.69 161 GLY A N 1
ATOM 1215 C CA . GLY A 1 161 ? 13.504 -3.530 -31.938 1.00 87.69 161 GLY A CA 1
ATOM 1216 C C . GLY A 1 161 ? 12.898 -2.706 -30.798 1.00 87.69 161 GLY A C 1
ATOM 1217 O O . GLY A 1 161 ? 13.509 -2.524 -29.746 1.00 87.69 161 GLY A O 1
ATOM 1218 N N . THR A 1 162 ? 11.678 -2.221 -30.990 1.00 94.88 162 THR A N 1
ATOM 1219 C CA . THR A 1 162 ? 10.929 -1.494 -29.955 1.00 94.88 162 THR A CA 1
ATOM 1220 C C . THR A 1 162 ? 9.982 -2.465 -29.246 1.00 94.88 162 THR A C 1
ATOM 1222 O O . THR A 1 162 ? 9.338 -3.253 -29.942 1.00 94.88 162 THR A O 1
ATOM 1225 N N . PRO A 1 163 ? 9.863 -2.442 -27.901 1.00 97.56 163 PRO A N 1
ATOM 1226 C CA . PRO A 1 163 ? 8.819 -3.190 -27.203 1.00 97.56 163 PRO A CA 1
ATOM 1227 C C . PRO A 1 163 ? 7.447 -2.954 -27.832 1.00 97.56 163 PRO A C 1
ATOM 1229 O O . PRO A 1 163 ? 7.106 -1.825 -28.186 1.00 97.56 163 PRO A O 1
ATOM 1232 N N . VAL A 1 164 ? 6.652 -4.011 -27.952 1.00 97.56 164 VAL A N 1
ATOM 1233 C CA . VAL A 1 164 ? 5.285 -3.930 -28.479 1.00 97.56 164 VAL A CA 1
ATOM 1234 C C . VAL A 1 164 ? 4.283 -4.190 -27.363 1.00 97.56 164 VAL A C 1
ATOM 1236 O O . VAL A 1 164 ? 4.605 -4.865 -26.386 1.00 97.56 164 VAL A O 1
ATOM 1239 N N . ASN A 1 165 ? 3.072 -3.646 -27.502 1.00 97.12 165 ASN A N 1
ATOM 1240 C CA . ASN A 1 165 ? 1.988 -3.797 -26.526 1.00 97.12 165 ASN A CA 1
ATOM 1241 C C . ASN A 1 165 ? 2.404 -3.421 -25.095 1.00 97.12 165 ASN A C 1
ATOM 1243 O O . ASN A 1 165 ? 2.079 -4.142 -24.156 1.00 97.12 165 ASN A O 1
ATOM 1247 N N . LEU A 1 166 ? 3.147 -2.318 -24.932 1.00 98.50 166 LEU A N 1
ATOM 1248 C CA . LEU A 1 166 ? 3.375 -1.765 -23.600 1.00 98.50 166 LEU A CA 1
ATOM 1249 C C . LEU A 1 166 ? 2.022 -1.338 -23.023 1.00 98.50 166 LEU A C 1
ATOM 1251 O O . LEU A 1 166 ? 1.327 -0.523 -23.624 1.00 98.50 166 LEU A O 1
ATOM 1255 N N . LEU A 1 167 ? 1.669 -1.893 -21.874 1.00 98.50 167 LEU A N 1
ATOM 1256 C CA . LEU A 1 167 ? 0.454 -1.586 -21.133 1.00 98.50 167 LEU A CA 1
ATOM 1257 C C . LEU A 1 167 ? 0.825 -1.248 -19.695 1.00 98.50 167 LEU A C 1
ATOM 1259 O O . LEU A 1 167 ? 1.769 -1.825 -19.152 1.00 98.50 167 LEU A O 1
ATOM 1263 N N . ALA A 1 168 ? 0.065 -0.331 -19.107 1.00 98.62 168 ALA A N 1
ATOM 1264 C CA . ALA A 1 168 ? 0.091 -0.013 -17.691 1.00 98.62 168 ALA A CA 1
ATOM 1265 C C . ALA A 1 168 ? -1.336 -0.144 -17.150 1.00 98.62 168 ALA A C 1
ATOM 1267 O O . ALA A 1 168 ? -2.275 0.310 -17.803 1.00 98.62 168 ALA A O 1
ATOM 1268 N N . THR A 1 169 ? -1.504 -0.798 -16.005 1.00 98.50 169 THR A N 1
ATOM 1269 C CA . THR A 1 169 ? -2.825 -0.999 -15.391 1.00 98.50 169 THR A CA 1
ATOM 1270 C C . THR A 1 169 ? -3.377 0.284 -14.773 1.00 98.50 169 THR A C 1
ATOM 1272 O O . THR A 1 169 ? -2.618 1.192 -14.420 1.00 98.50 169 THR A O 1
ATOM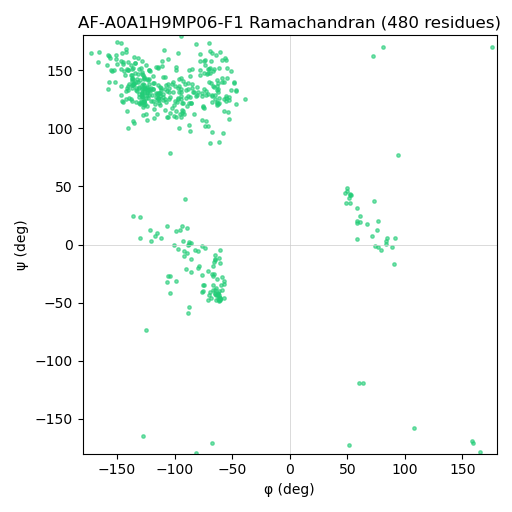 1275 N N . ASP A 1 170 ? -4.696 0.335 -14.598 1.00 96.62 170 ASP A N 1
ATOM 1276 C CA . ASP A 1 170 ? -5.432 1.406 -13.917 1.00 96.62 170 ASP A CA 1
ATOM 1277 C C . ASP A 1 170 ? -6.252 0.922 -12.697 1.00 96.62 170 ASP A C 1
ATOM 1279 O O . ASP A 1 170 ? -6.936 1.715 -12.047 1.00 96.62 170 ASP A O 1
ATOM 1283 N N . ASP A 1 171 ? -6.152 -0.366 -12.356 1.00 95.38 171 ASP A N 1
ATOM 1284 C CA . ASP A 1 171 ? -7.023 -1.076 -11.413 1.00 95.38 171 ASP A CA 1
ATOM 1285 C C . ASP A 1 171 ? -6.269 -1.875 -10.333 1.00 95.38 171 ASP A C 1
ATOM 1287 O O . ASP A 1 171 ? -6.879 -2.549 -9.508 1.00 95.38 171 ASP A O 1
ATOM 1291 N N . VAL A 1 172 ? -4.938 -1.782 -10.266 1.00 97.50 172 VAL A N 1
ATOM 1292 C CA . VAL A 1 172 ? -4.157 -2.564 -9.296 1.00 97.50 172 VAL A CA 1
ATOM 1293 C C . VAL A 1 172 ? -4.057 -1.833 -7.955 1.00 97.50 172 VAL A C 1
ATOM 1295 O O . VAL A 1 172 ? -3.643 -0.673 -7.857 1.00 97.50 172 VAL A O 1
ATOM 1298 N N . VAL A 1 173 ? -4.433 -2.524 -6.879 1.00 96.62 173 VAL A N 1
ATOM 1299 C CA . VAL A 1 173 ? -4.368 -2.014 -5.503 1.00 96.62 173 VAL A CA 1
ATOM 1300 C C . VAL A 1 173 ? -2.918 -1.687 -5.119 1.00 96.62 173 VAL A C 1
ATOM 1302 O O . VAL A 1 173 ? -2.024 -2.531 -5.186 1.00 96.62 173 VAL A O 1
ATOM 1305 N N . TRP A 1 174 ? -2.693 -0.424 -4.741 1.00 97.00 174 TRP A N 1
ATOM 1306 C CA . TRP A 1 174 ? -1.404 0.169 -4.352 1.00 97.00 174 TRP A CA 1
ATOM 1307 C C . TRP A 1 174 ? -0.276 0.112 -5.389 1.00 97.00 174 TRP A C 1
ATOM 1309 O O . TRP A 1 174 ? 0.834 0.530 -5.076 1.00 97.00 174 TRP A O 1
ATOM 1319 N N . ASN A 1 175 ? -0.503 -0.374 -6.607 1.00 98.06 175 ASN A N 1
ATOM 1320 C CA . ASN A 1 175 ? 0.563 -0.580 -7.587 1.00 98.06 175 ASN A CA 1
ATOM 1321 C C . ASN A 1 175 ? 0.092 -0.243 -9.004 1.00 98.06 175 ASN A C 1
ATOM 1323 O O . ASN A 1 175 ? -1.092 -0.046 -9.252 1.00 98.06 175 ASN A O 1
ATOM 1327 N N . ILE A 1 176 ? 1.041 -0.168 -9.932 1.00 98.62 176 ILE A N 1
ATOM 1328 C CA . ILE A 1 176 ? 0.783 -0.154 -11.370 1.00 98.62 176 ILE A CA 1
ATOM 1329 C C . ILE A 1 176 ? 1.623 -1.267 -11.986 1.00 98.62 176 ILE A C 1
ATOM 1331 O O . ILE A 1 176 ? 2.854 -1.232 -11.894 1.00 98.62 176 ILE A O 1
ATOM 1335 N N . ASP A 1 177 ? 0.969 -2.221 -12.636 1.00 98.56 177 ASP A N 1
ATOM 1336 C CA . ASP A 1 177 ? 1.639 -3.302 -13.343 1.00 98.56 177 ASP A CA 1
ATOM 1337 C C . ASP A 1 177 ? 1.900 -2.896 -14.790 1.00 98.56 177 ASP A C 1
ATOM 1339 O O . ASP A 1 177 ? 1.031 -2.377 -15.493 1.00 98.56 177 ASP A O 1
ATOM 1343 N N . LEU A 1 178 ? 3.129 -3.136 -15.235 1.00 98.75 178 LEU A N 1
ATOM 1344 C CA . LEU A 1 178 ? 3.582 -2.921 -16.598 1.00 98.75 178 LEU A CA 1
ATOM 1345 C C . LEU A 1 178 ? 3.783 -4.265 -17.277 1.00 98.75 178 LEU A C 1
ATOM 1347 O O . LEU A 1 178 ? 4.451 -5.147 -16.735 1.00 98.75 178 LEU A O 1
ATOM 1351 N N . THR A 1 179 ? 3.281 -4.394 -18.500 1.00 98.69 179 THR A N 1
ATOM 1352 C CA . THR A 1 179 ? 3.546 -5.556 -19.359 1.00 98.69 179 THR A CA 1
ATOM 1353 C C . THR A 1 179 ? 3.899 -5.103 -20.762 1.00 98.69 179 THR A C 1
ATOM 1355 O O . THR A 1 179 ? 3.421 -4.068 -21.217 1.00 98.69 179 THR A O 1
ATOM 1358 N N . TRP A 1 180 ? 4.754 -5.859 -21.441 1.00 98.62 180 TRP A N 1
ATOM 1359 C CA . TRP A 1 180 ? 5.085 -5.664 -22.849 1.00 98.62 180 TRP A CA 1
ATOM 1360 C C . TRP A 1 180 ? 5.437 -7.004 -23.494 1.00 98.62 180 TRP A C 1
ATOM 1362 O O . TRP A 1 180 ? 5.544 -8.036 -22.829 1.00 98.62 180 TRP A O 1
ATOM 1372 N N . ALA A 1 181 ? 5.648 -6.986 -24.805 1.00 97.81 181 ALA A N 1
ATOM 1373 C CA . ALA A 1 181 ? 6.198 -8.101 -25.557 1.00 97.81 181 ALA A CA 1
ATOM 1374 C C . ALA A 1 181 ? 7.437 -7.670 -26.351 1.00 97.81 181 ALA A C 1
ATOM 1376 O O . ALA A 1 181 ? 7.616 -6.499 -26.704 1.00 97.81 181 ALA A O 1
ATOM 1377 N N . PHE A 1 182 ? 8.306 -8.639 -26.624 1.00 95.12 182 PHE A N 1
ATOM 1378 C CA . PHE A 1 182 ? 9.457 -8.453 -27.496 1.00 95.12 182 PHE A CA 1
ATOM 1379 C C . PHE A 1 182 ? 9.029 -8.665 -28.956 1.00 95.12 182 PHE A C 1
ATOM 1381 O O . PHE A 1 182 ? 8.320 -9.635 -29.225 1.00 95.12 182 PHE A O 1
ATOM 1388 N N . PRO A 1 183 ? 9.429 -7.790 -29.896 1.00 90.25 183 PRO A N 1
ATOM 1389 C CA . PRO A 1 183 ? 9.198 -8.035 -31.314 1.00 90.25 183 PRO A CA 1
ATOM 1390 C C . PRO A 1 183 ? 10.028 -9.230 -31.810 1.00 90.25 183 PRO A C 1
ATOM 1392 O O . PRO A 1 183 ? 10.992 -9.661 -31.168 1.00 90.25 183 PRO A O 1
ATOM 1395 N N . ASP A 1 184 ? 9.678 -9.753 -32.984 1.00 82.50 184 ASP A N 1
ATOM 1396 C CA . ASP A 1 184 ? 10.439 -10.831 -33.616 1.00 82.50 184 ASP A CA 1
ATOM 1397 C C . ASP A 1 184 ? 11.909 -10.425 -33.825 1.00 82.50 184 ASP A C 1
ATOM 1399 O O . ASP A 1 184 ? 12.228 -9.291 -34.191 1.00 82.50 184 ASP A O 1
ATOM 1403 N N . GLY A 1 185 ? 12.833 -11.362 -33.589 1.00 77.00 185 GLY A N 1
ATOM 1404 C CA . GLY A 1 185 ? 14.270 -11.106 -33.737 1.00 77.00 185 GLY A CA 1
ATOM 1405 C C . GLY A 1 185 ? 14.915 -10.307 -32.594 1.00 77.00 185 GLY A C 1
ATOM 1406 O O . GLY A 1 185 ? 16.000 -9.752 -32.784 1.00 77.00 185 GLY A O 1
ATOM 1407 N N . SER A 1 186 ? 14.285 -10.267 -31.413 1.00 82.94 186 SER A N 1
ATOM 1408 C CA . SER A 1 186 ? 14.806 -9.643 -30.180 1.00 82.94 186 SER A CA 1
ATOM 1409 C C . SER A 1 186 ? 15.650 -10.562 -29.281 1.00 82.94 186 SER A C 1
ATOM 1411 O O . SER A 1 186 ? 15.910 -10.220 -28.127 1.00 82.94 186 SER A O 1
ATOM 1413 N N . GLY A 1 187 ? 16.111 -11.723 -29.761 1.00 78.19 187 GLY A N 1
ATOM 1414 C CA . GLY A 1 187 ? 16.944 -12.650 -28.966 1.00 78.19 187 GLY A CA 1
ATOM 1415 C C . GLY A 1 187 ? 18.327 -12.098 -28.564 1.00 78.19 187 GLY A C 1
ATOM 1416 O O . GLY A 1 187 ? 19.013 -12.647 -27.693 1.00 78.19 187 GLY A O 1
ATOM 1417 N N . ASP A 1 188 ? 18.738 -10.991 -29.180 1.00 78.44 188 ASP A N 1
ATOM 1418 C CA . ASP A 1 188 ? 19.916 -10.189 -28.850 1.00 78.44 188 ASP A CA 1
ATOM 1419 C C . ASP A 1 188 ? 19.693 -9.237 -27.659 1.00 78.44 188 ASP A C 1
ATOM 1421 O O . ASP A 1 188 ? 20.653 -8.628 -27.193 1.00 78.44 188 ASP A O 1
ATOM 1425 N N . THR A 1 189 ? 18.469 -9.135 -27.127 1.00 87.88 189 THR A N 1
ATOM 1426 C CA . THR A 1 189 ? 18.140 -8.255 -25.996 1.00 87.88 189 THR A CA 1
ATOM 1427 C C . THR A 1 189 ? 18.915 -8.638 -24.735 1.00 87.88 189 THR A C 1
ATOM 1429 O O . THR A 1 189 ? 18.972 -9.807 -24.349 1.00 87.88 189 THR A O 1
ATOM 1432 N N . ALA A 1 190 ? 19.488 -7.636 -24.068 1.00 90.31 190 ALA A N 1
ATOM 1433 C CA . ALA A 1 190 ? 19.990 -7.755 -22.705 1.00 90.31 190 ALA A CA 1
ATOM 1434 C C . ALA A 1 190 ? 18.881 -7.462 -21.692 1.00 90.31 190 ALA A C 1
ATOM 1436 O O . ALA A 1 190 ? 18.613 -8.271 -20.806 1.00 90.31 190 ALA A O 1
ATOM 1437 N N . TYR A 1 191 ? 18.228 -6.308 -21.834 1.00 97.44 191 TYR A N 1
ATOM 1438 C CA . TYR A 1 191 ? 17.175 -5.850 -20.932 1.00 97.44 191 TYR A CA 1
ATOM 1439 C C . TYR A 1 191 ? 16.245 -4.837 -21.608 1.00 97.44 191 TYR A C 1
ATOM 1441 O O . TYR A 1 191 ? 16.583 -4.219 -22.621 1.00 97.44 191 TYR A O 1
ATOM 1449 N N . THR A 1 192 ? 15.074 -4.639 -21.012 1.00 98.56 192 THR A N 1
ATOM 1450 C CA . THR A 1 192 ? 14.180 -3.518 -21.310 1.00 98.56 192 THR A CA 1
ATOM 1451 C C . THR A 1 192 ? 14.445 -2.388 -20.320 1.00 98.56 192 THR A C 1
ATOM 1453 O O . THR A 1 192 ? 14.400 -2.592 -19.110 1.00 98.56 192 THR A O 1
ATOM 1456 N N . GLU A 1 193 ? 14.730 -1.188 -20.823 1.00 98.62 193 GLU A N 1
ATOM 1457 C CA . GLU A 1 193 ? 14.794 0.028 -20.009 1.00 98.62 193 GLU A CA 1
ATOM 1458 C C . GLU A 1 193 ? 13.398 0.639 -19.918 1.00 98.62 193 GLU A C 1
ATOM 1460 O O . GLU A 1 193 ? 12.796 0.973 -20.943 1.00 98.62 193 GLU A O 1
ATOM 1465 N N . LEU A 1 194 ? 12.906 0.799 -18.691 1.00 98.75 194 LEU A N 1
ATOM 1466 C CA . LEU A 1 194 ? 11.640 1.455 -18.390 1.00 98.75 194 LEU A CA 1
ATOM 1467 C C . LEU A 1 194 ? 11.900 2.846 -17.822 1.00 98.75 194 LEU A C 1
ATOM 1469 O O . LEU A 1 194 ? 12.734 3.027 -16.931 1.00 98.75 194 LEU A O 1
ATOM 1473 N N . GLN A 1 195 ? 11.154 3.828 -18.316 1.00 98.62 195 GLN A N 1
ATOM 1474 C CA . GLN A 1 195 ? 11.143 5.182 -17.775 1.00 98.62 195 GLN A CA 1
ATOM 1475 C C . GLN A 1 195 ? 9.738 5.587 -17.359 1.00 98.62 195 GLN A C 1
ATOM 1477 O O . GLN A 1 195 ? 8.755 5.148 -17.957 1.00 98.62 195 GLN A O 1
ATOM 1482 N N . VAL A 1 196 ? 9.669 6.458 -16.355 1.00 98.50 196 VAL A N 1
ATOM 1483 C CA . VAL A 1 196 ? 8.427 6.986 -15.797 1.00 98.50 196 VAL A CA 1
ATOM 1484 C C . VAL A 1 196 ? 8.452 8.512 -15.764 1.00 98.50 196 VAL A C 1
ATOM 1486 O O . VAL A 1 196 ? 9.458 9.121 -15.405 1.00 98.50 196 VAL A O 1
ATOM 1489 N N . ALA A 1 197 ? 7.337 9.134 -16.123 1.00 98.06 197 ALA A N 1
ATOM 1490 C CA . ALA A 1 197 ? 7.071 10.555 -15.948 1.00 98.06 197 ALA A CA 1
ATOM 1491 C C . ALA A 1 197 ? 5.893 10.762 -14.982 1.00 98.06 197 ALA A C 1
ATOM 1493 O O . ALA A 1 197 ? 5.011 9.908 -14.841 1.00 98.06 197 ALA A O 1
ATOM 1494 N N . THR A 1 198 ? 5.887 11.908 -14.301 1.00 96.06 198 THR A N 1
ATOM 1495 C CA . THR A 1 198 ? 4.830 12.306 -13.353 1.00 96.06 198 THR A CA 1
ATOM 1496 C C . THR A 1 198 ? 3.782 13.229 -13.972 1.00 96.06 198 THR A C 1
ATOM 1498 O O . THR A 1 198 ? 2.830 13.596 -13.291 1.00 96.06 198 THR A O 1
ATOM 1501 N N . THR A 1 199 ? 3.962 13.623 -15.233 1.00 93.69 199 THR A N 1
ATOM 1502 C CA . THR A 1 199 ? 3.081 14.531 -15.974 1.00 93.69 199 THR A CA 1
ATOM 1503 C C . THR A 1 199 ? 2.682 13.921 -17.316 1.00 93.69 199 THR A C 1
ATOM 1505 O O . THR A 1 199 ? 3.451 13.179 -17.930 1.00 93.69 199 THR A O 1
ATOM 1508 N N . ALA A 1 200 ? 1.473 14.252 -17.776 1.00 91.06 200 ALA A N 1
ATOM 1509 C CA . ALA A 1 200 ? 0.885 13.699 -18.998 1.00 91.06 200 ALA A CA 1
ATOM 1510 C C . ALA A 1 200 ? 1.624 14.095 -20.285 1.00 91.06 200 ALA A C 1
ATOM 1512 O O . ALA A 1 200 ? 1.585 13.369 -21.273 1.00 91.06 200 ALA A O 1
ATOM 1513 N N . ASP A 1 201 ? 2.328 15.224 -20.267 1.00 91.44 201 ASP A N 1
ATOM 1514 C CA . ASP A 1 201 ? 3.164 15.694 -21.374 1.00 91.44 201 ASP A CA 1
ATOM 1515 C C . ASP A 1 201 ? 4.481 14.905 -21.527 1.00 91.44 201 ASP A C 1
ATOM 1517 O O . ASP A 1 201 ? 5.253 15.160 -22.455 1.00 91.44 201 ASP A O 1
ATOM 1521 N N . GLY A 1 202 ? 4.753 13.949 -20.627 1.00 89.69 202 GLY A N 1
ATOM 1522 C CA . GLY A 1 202 ? 5.934 13.090 -20.667 1.00 89.69 202 GLY A CA 1
ATOM 1523 C C . GLY A 1 202 ? 7.253 13.831 -20.430 1.00 89.69 202 GLY A C 1
ATOM 1524 O O . GLY A 1 202 ? 8.314 13.310 -20.786 1.00 89.69 202 GLY A O 1
ATOM 1525 N N . GLN A 1 203 ? 7.210 15.044 -19.867 1.00 91.94 203 GLN A N 1
ATOM 1526 C CA . GLN A 1 203 ? 8.404 15.844 -19.606 1.00 91.94 203 GLN A CA 1
ATOM 1527 C C . GLN A 1 203 ? 9.241 15.264 -18.458 1.00 91.94 203 GLN A C 1
ATOM 1529 O O . GLN A 1 203 ? 8.728 14.691 -17.499 1.00 91.94 203 GLN A O 1
ATOM 1534 N N . ASN A 1 204 ? 10.563 15.439 -18.556 1.00 93.62 204 ASN A N 1
ATOM 1535 C CA . ASN A 1 204 ? 11.552 15.018 -17.551 1.00 93.62 204 ASN A CA 1
ATOM 1536 C C . ASN A 1 204 ? 11.423 13.554 -17.060 1.00 93.62 204 ASN A C 1
ATOM 1538 O O . ASN A 1 204 ? 11.465 13.315 -15.846 1.00 93.62 204 ASN A O 1
ATOM 1542 N N . PRO A 1 205 ? 11.299 12.559 -17.961 1.00 96.75 205 PRO A N 1
ATOM 1543 C CA . PRO A 1 205 ? 11.137 11.168 -17.559 1.00 96.75 205 PRO A CA 1
ATOM 1544 C C . PRO A 1 205 ? 12.369 10.673 -16.795 1.00 96.75 205 PRO A C 1
ATOM 1546 O O . PRO A 1 205 ? 13.508 10.928 -17.188 1.00 96.75 205 PRO A O 1
ATOM 1549 N N . GLN A 1 206 ? 12.128 9.949 -15.708 1.00 98.00 206 GLN A N 1
ATOM 1550 C CA . GLN A 1 206 ? 13.150 9.348 -14.861 1.00 98.00 206 GLN A CA 1
ATOM 1551 C C . GLN A 1 206 ? 13.325 7.870 -15.209 1.00 98.00 206 GLN A C 1
ATOM 1553 O O . GLN A 1 206 ? 12.378 7.203 -15.631 1.00 98.00 206 GLN A O 1
ATOM 1558 N N . LEU A 1 207 ? 14.536 7.345 -15.016 1.00 98.31 207 LEU A N 1
ATOM 1559 C CA . LEU A 1 207 ? 14.774 5.905 -15.084 1.00 98.31 207 LEU A CA 1
ATOM 1560 C C . LEU A 1 207 ? 13.984 5.216 -13.968 1.00 98.31 207 LEU A C 1
ATOM 1562 O O . LEU A 1 207 ? 14.176 5.538 -12.799 1.00 98.31 207 LEU A O 1
ATOM 1566 N N . LEU A 1 208 ? 13.120 4.273 -14.341 1.00 98.12 208 LEU A N 1
ATOM 1567 C CA . LEU A 1 208 ? 12.374 3.461 -13.387 1.00 98.12 208 LEU A CA 1
ATOM 1568 C C . LEU A 1 208 ? 13.175 2.215 -13.017 1.00 98.12 208 LEU A C 1
ATOM 1570 O O . LEU A 1 208 ? 13.496 1.996 -11.856 1.00 98.12 208 LEU A O 1
ATOM 1574 N N . THR A 1 209 ? 13.501 1.396 -14.018 1.00 98.56 209 THR A N 1
ATOM 1575 C CA . THR A 1 209 ? 14.216 0.135 -13.815 1.00 98.56 209 THR A CA 1
ATOM 1576 C C . THR A 1 209 ? 14.768 -0.414 -15.134 1.00 98.56 209 THR A C 1
ATOM 1578 O O . THR A 1 209 ? 14.368 0.014 -16.222 1.00 98.56 209 THR A O 1
ATOM 1581 N N . LEU A 1 210 ? 15.675 -1.386 -15.028 1.00 98.50 210 LEU A N 1
ATOM 1582 C CA . LEU A 1 210 ? 16.186 -2.192 -16.133 1.00 98.50 210 LEU A CA 1
ATOM 1583 C C . LEU A 1 210 ? 15.748 -3.641 -15.911 1.00 98.50 210 LEU A C 1
ATOM 1585 O O . LEU A 1 210 ? 16.201 -4.285 -14.967 1.00 98.50 210 LEU A O 1
ATOM 1589 N N . VAL A 1 211 ? 14.868 -4.154 -16.768 1.00 98.50 211 VAL A N 1
ATOM 1590 C CA . VAL A 1 211 ? 14.284 -5.493 -16.618 1.00 98.50 211 VAL A CA 1
ATOM 1591 C C . VAL A 1 211 ? 15.032 -6.490 -17.506 1.00 98.50 211 VAL A C 1
ATOM 1593 O O . VAL A 1 211 ? 14.980 -6.344 -18.729 1.00 98.50 211 VAL A O 1
ATOM 1596 N N . PRO A 1 212 ? 15.741 -7.488 -16.941 1.00 97.75 212 PRO A N 1
ATOM 1597 C CA . PRO A 1 212 ? 16.517 -8.444 -17.729 1.00 97.75 212 PRO A CA 1
ATOM 1598 C C . PRO A 1 212 ? 15.647 -9.286 -18.666 1.00 97.75 212 PRO A C 1
ATOM 1600 O O . PRO A 1 212 ? 14.596 -9.785 -18.269 1.00 97.75 212 PRO A O 1
ATOM 1603 N N . TYR A 1 213 ? 16.111 -9.511 -19.895 1.00 94.12 213 TYR A N 1
ATOM 1604 C CA . TYR A 1 213 ? 15.481 -10.466 -20.809 1.00 94.12 213 TYR A CA 1
ATOM 1605 C C . TYR A 1 213 ? 15.566 -11.899 -20.243 1.00 94.12 213 TYR A C 1
ATOM 1607 O O . TYR A 1 213 ? 16.612 -12.266 -19.701 1.00 94.12 213 TYR A O 1
ATOM 1615 N N . PRO A 1 214 ? 14.526 -12.744 -20.394 1.00 95.06 214 PRO A N 1
ATOM 1616 C CA . PRO A 1 214 ? 13.300 -12.540 -21.176 1.00 95.06 214 PRO A CA 1
ATOM 1617 C C . PRO A 1 214 ? 12.111 -11.978 -20.383 1.00 95.06 214 PRO A C 1
ATOM 1619 O O . PRO A 1 214 ? 10.982 -12.075 -20.861 1.00 95.06 214 PRO A O 1
ATOM 1622 N N . SER A 1 215 ? 12.312 -11.420 -19.186 1.00 98.06 215 SER A N 1
ATOM 1623 C CA . SER A 1 215 ? 11.201 -10.858 -18.412 1.00 98.06 215 SER A CA 1
ATOM 1624 C C . SER A 1 215 ? 10.557 -9.690 -19.158 1.00 98.06 215 SER A C 1
ATOM 1626 O O . SER A 1 215 ? 11.243 -8.804 -19.668 1.00 98.06 215 SER A O 1
ATOM 1628 N N . SER A 1 216 ? 9.226 -9.703 -19.217 1.00 97.62 216 SER A N 1
ATOM 1629 C CA . SER A 1 216 ? 8.429 -8.732 -19.973 1.00 97.62 216 SER A CA 1
ATOM 1630 C C . SER A 1 216 ? 7.293 -8.111 -19.149 1.00 97.62 216 SER A C 1
ATOM 1632 O O . SER A 1 216 ? 6.271 -7.678 -19.682 1.00 97.62 216 SER A O 1
ATOM 1634 N N . ASN A 1 217 ? 7.461 -8.116 -17.827 1.00 98.38 217 ASN A N 1
ATOM 1635 C CA . ASN A 1 217 ? 6.563 -7.490 -16.868 1.00 98.38 217 ASN A CA 1
ATOM 1636 C C . ASN A 1 217 ? 7.356 -6.811 -15.743 1.00 98.38 217 ASN A C 1
ATOM 1638 O O . ASN A 1 217 ? 8.516 -7.154 -15.497 1.00 98.38 217 ASN A O 1
ATOM 1642 N N . TYR A 1 218 ? 6.732 -5.833 -15.089 1.00 98.50 218 TYR A N 1
ATOM 1643 C CA . TYR A 1 218 ? 7.267 -5.146 -13.918 1.00 98.50 218 TYR A CA 1
ATOM 1644 C C . TYR A 1 218 ? 6.139 -4.509 -13.102 1.00 98.50 218 TYR A C 1
ATOM 1646 O O . TYR A 1 218 ? 5.306 -3.814 -13.671 1.00 98.50 218 TYR A O 1
ATOM 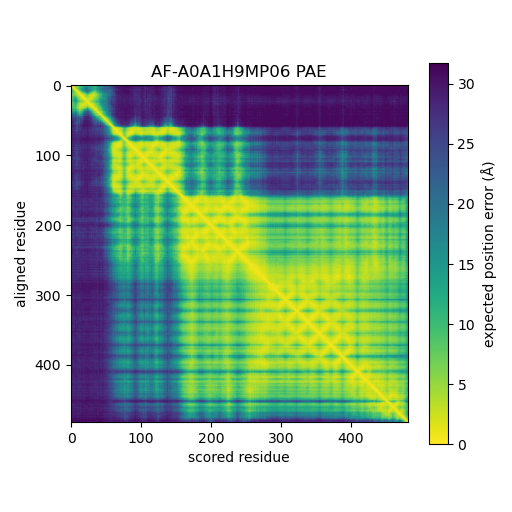1654 N N . GLN A 1 219 ? 6.149 -4.684 -11.781 1.00 98.25 219 GLN A N 1
ATOM 1655 C CA . GLN A 1 219 ? 5.224 -4.009 -10.870 1.00 98.25 219 GLN A CA 1
ATOM 1656 C C . GLN A 1 219 ? 5.901 -2.782 -10.258 1.00 98.25 219 GLN A C 1
ATOM 1658 O O . GLN A 1 219 ? 6.952 -2.892 -9.624 1.00 98.25 219 GLN A O 1
ATOM 1663 N N . HIS A 1 220 ? 5.302 -1.608 -10.441 1.00 98.12 220 HIS A N 1
ATOM 1664 C CA . HIS A 1 220 ? 5.751 -0.369 -9.820 1.00 98.12 220 HIS A CA 1
ATOM 1665 C C . HIS A 1 220 ? 4.877 -0.053 -8.602 1.00 98.12 220 HIS A C 1
ATOM 1667 O O . HIS A 1 220 ? 3.674 0.151 -8.746 1.00 98.12 220 HIS A O 1
ATOM 1673 N N . GLY A 1 221 ? 5.485 0.034 -7.419 1.00 95.56 221 GLY A N 1
ATOM 1674 C CA . GLY A 1 221 ? 4.820 0.408 -6.171 1.00 95.56 221 GLY A CA 1
ATOM 1675 C C . GLY A 1 221 ? 5.596 -0.067 -4.931 1.00 95.56 221 GLY A C 1
ATOM 1676 O O . GLY A 1 221 ? 6.747 -0.492 -5.069 1.00 95.56 221 GLY A O 1
ATOM 1677 N N . PRO A 1 222 ? 5.011 0.043 -3.722 1.00 94.12 222 PRO A N 1
ATOM 1678 C CA . PRO A 1 222 ? 3.653 0.521 -3.460 1.00 94.12 222 PRO A CA 1
ATOM 1679 C C . PRO A 1 222 ? 3.509 2.047 -3.624 1.00 94.12 222 PRO A C 1
ATOM 1681 O O . PRO A 1 222 ? 4.466 2.805 -3.467 1.00 94.12 222 PRO A O 1
ATOM 1684 N N . MET A 1 223 ? 2.298 2.515 -3.922 1.00 95.31 223 MET A N 1
ATOM 1685 C CA . MET A 1 223 ? 1.929 3.926 -4.042 1.00 95.31 223 MET A CA 1
ATOM 1686 C C . MET A 1 223 ? 0.496 4.178 -3.542 1.00 95.31 223 MET A C 1
ATOM 1688 O O . MET A 1 223 ? -0.318 3.256 -3.558 1.00 95.31 223 MET A O 1
ATOM 1692 N N . PRO A 1 224 ? 0.157 5.410 -3.112 1.00 94.25 224 PRO A N 1
ATOM 1693 C CA . PRO A 1 224 ? -1.213 5.760 -2.731 1.00 94.25 224 PRO A CA 1
ATOM 1694 C C . PRO A 1 224 ? -2.235 5.482 -3.839 1.00 94.25 224 PRO A C 1
ATOM 1696 O O . PRO A 1 224 ? -1.877 5.427 -5.014 1.00 94.25 224 PRO A O 1
ATOM 1699 N N . ALA A 1 225 ? -3.509 5.355 -3.468 1.00 94.69 225 ALA A N 1
ATOM 1700 C CA . ALA A 1 225 ? -4.621 5.179 -4.402 1.00 94.69 225 ALA A CA 1
ATOM 1701 C C . ALA A 1 225 ? -4.735 6.349 -5.398 1.00 94.69 225 ALA A C 1
ATOM 1703 O O . ALA A 1 225 ? -4.512 7.508 -5.038 1.00 94.69 225 ALA A O 1
ATOM 1704 N N . GLY A 1 226 ? -5.095 6.048 -6.647 1.00 94.06 226 GLY A N 1
ATOM 1705 C CA . GLY A 1 226 ? -5.331 7.036 -7.700 1.00 94.06 226 GLY A CA 1
ATOM 1706 C C . GLY A 1 226 ? -4.101 7.752 -8.252 1.00 94.06 226 GLY A C 1
ATOM 1707 O O . GLY A 1 226 ? -4.257 8.667 -9.066 1.00 94.06 226 GLY A O 1
ATOM 1708 N N . VAL A 1 227 ? -2.889 7.354 -7.864 1.00 95.75 227 VAL A N 1
ATOM 1709 C CA . VAL A 1 227 ? -1.646 7.932 -8.382 1.00 95.75 227 VAL A CA 1
ATOM 1710 C C . VAL A 1 227 ? -1.491 7.572 -9.852 1.00 95.75 227 VAL A C 1
ATOM 1712 O O . VAL A 1 227 ? -1.436 6.401 -10.209 1.00 95.75 227 VAL A O 1
ATOM 1715 N N . ARG A 1 228 ? -1.371 8.598 -10.700 1.00 96.69 228 ARG A N 1
ATOM 1716 C CA . ARG A 1 228 ? -1.141 8.456 -12.143 1.00 96.69 228 ARG A CA 1
ATOM 1717 C C . ARG A 1 228 ? 0.331 8.577 -12.503 1.00 96.69 228 ARG A C 1
ATOM 1719 O O . ARG A 1 228 ? 1.069 9.387 -11.922 1.00 96.69 228 ARG A O 1
ATOM 1726 N N . ARG A 1 229 ? 0.761 7.774 -13.472 1.00 97.94 229 ARG A N 1
ATOM 1727 C CA . ARG A 1 229 ? 2.127 7.742 -14.007 1.00 97.94 229 ARG A CA 1
ATOM 1728 C C . ARG A 1 229 ? 2.096 7.463 -15.503 1.00 97.94 229 ARG A C 1
ATOM 1730 O O . ARG A 1 229 ? 1.226 6.745 -15.979 1.00 97.94 229 ARG A O 1
ATOM 1737 N N . TRP A 1 230 ? 3.080 7.995 -16.222 1.00 98.44 230 TRP A N 1
ATOM 1738 C CA . TRP A 1 230 ? 3.232 7.774 -17.659 1.00 98.44 230 TRP A CA 1
ATOM 1739 C C . TRP A 1 230 ? 4.525 7.024 -17.933 1.00 98.44 230 TRP A C 1
ATOM 1741 O O . TRP A 1 230 ? 5.594 7.454 -17.504 1.00 98.44 230 TRP A O 1
ATOM 1751 N N . TYR A 1 231 ? 4.438 5.914 -18.656 1.00 98.62 231 TYR A N 1
ATOM 1752 C CA . TYR A 1 231 ? 5.543 4.985 -18.857 1.00 98.62 231 TYR A CA 1
ATOM 1753 C C . TYR A 1 231 ? 5.928 4.861 -20.316 1.00 98.62 231 TYR A C 1
ATOM 1755 O O . TYR A 1 231 ? 5.071 4.848 -21.193 1.00 98.62 231 TYR A O 1
ATOM 1763 N N . ARG A 1 232 ? 7.222 4.694 -20.569 1.00 98.50 232 ARG A N 1
ATOM 1764 C CA . ARG A 1 232 ? 7.741 4.290 -21.876 1.00 98.50 232 ARG A CA 1
ATOM 1765 C C . ARG A 1 232 ? 8.842 3.256 -21.712 1.00 98.50 232 ARG A C 1
ATOM 1767 O O . ARG A 1 232 ? 9.530 3.232 -20.690 1.00 98.50 232 ARG A O 1
ATOM 1774 N N . ALA A 1 233 ? 9.034 2.443 -22.739 1.00 98.62 233 ALA A N 1
ATOM 1775 C CA . ALA A 1 233 ? 10.004 1.360 -22.744 1.00 98.62 233 ALA A CA 1
ATOM 1776 C C . ALA A 1 233 ? 10.902 1.423 -23.984 1.00 98.62 233 ALA A C 1
ATOM 1778 O O . ALA A 1 233 ? 10.482 1.899 -25.040 1.00 98.62 233 ALA A O 1
ATOM 1779 N N . ARG A 1 234 ? 12.128 0.911 -23.879 1.00 98.12 234 ARG A N 1
ATOM 1780 C CA . ARG A 1 234 ? 12.974 0.580 -25.037 1.00 98.12 234 ARG A CA 1
ATOM 1781 C C . ARG A 1 234 ? 13.813 -0.660 -24.758 1.00 98.12 234 ARG A C 1
ATOM 1783 O O . ARG A 1 234 ? 14.088 -0.981 -23.604 1.00 98.12 234 ARG A O 1
ATOM 1790 N N . ILE A 1 235 ? 14.254 -1.337 -25.810 1.00 97.12 235 ILE A N 1
ATOM 1791 C CA . ILE A 1 235 ? 15.146 -2.499 -25.709 1.00 97.12 235 ILE A CA 1
ATOM 1792 C C . ILE A 1 235 ? 16.602 -2.050 -25.788 1.00 97.12 235 ILE A C 1
ATOM 1794 O O . ILE A 1 235 ? 16.955 -1.195 -26.605 1.00 97.12 235 ILE A O 1
ATOM 1798 N N . ILE A 1 236 ? 17.443 -2.644 -24.942 1.00 94.88 236 ILE A N 1
ATOM 1799 C CA . ILE A 1 236 ? 18.898 -2.558 -25.033 1.00 94.88 236 ILE A CA 1
ATOM 1800 C C . ILE A 1 236 ? 19.417 -3.955 -25.348 1.00 94.88 236 ILE A C 1
ATOM 1802 O O . ILE A 1 236 ? 19.041 -4.927 -24.688 1.00 94.88 236 ILE A O 1
ATOM 1806 N N . ASP A 1 237 ? 20.269 -4.065 -26.361 1.00 88.69 237 ASP A N 1
ATOM 1807 C CA . ASP A 1 237 ? 20.886 -5.339 -26.728 1.00 88.69 237 ASP A CA 1
ATOM 1808 C C . ASP A 1 237 ? 22.106 -5.688 -25.851 1.00 88.69 237 ASP A C 1
ATOM 1810 O O . ASP A 1 237 ? 22.585 -4.896 -25.036 1.00 88.69 237 ASP A O 1
ATOM 1814 N N . LYS A 1 238 ? 22.629 -6.904 -26.026 1.00 82.38 238 LYS A N 1
ATOM 1815 C CA . LYS A 1 238 ? 23.796 -7.448 -25.304 1.00 82.38 238 LYS A CA 1
ATOM 1816 C C . LYS A 1 238 ? 25.099 -6.684 -25.515 1.00 82.38 238 LYS A C 1
ATOM 1818 O O . LYS A 1 238 ? 26.053 -6.933 -24.781 1.00 82.38 238 LYS A O 1
ATOM 1823 N N . ILE A 1 239 ? 25.155 -5.773 -26.481 1.00 74.50 239 ILE A N 1
ATOM 1824 C CA . ILE A 1 239 ? 26.350 -4.991 -26.801 1.00 74.50 239 ILE A CA 1
ATOM 1825 C C . ILE A 1 239 ? 26.144 -3.485 -26.576 1.00 74.50 239 ILE A C 1
ATOM 1827 O O . ILE A 1 239 ? 27.035 -2.693 -26.871 1.00 74.50 239 ILE A O 1
ATOM 1831 N N . GLY A 1 240 ? 25.009 -3.095 -25.986 1.00 81.62 240 GLY A N 1
ATOM 1832 C CA . GLY A 1 240 ? 24.725 -1.742 -25.520 1.00 81.62 240 GLY A CA 1
ATOM 1833 C C . GLY A 1 240 ? 24.032 -0.826 -26.531 1.00 81.62 240 GLY A C 1
ATOM 1834 O O . GLY A 1 240 ? 23.837 0.354 -26.219 1.00 81.62 240 GLY A O 1
ATOM 1835 N N . ASN A 1 241 ? 23.626 -1.313 -27.711 1.00 83.50 241 ASN A N 1
ATOM 1836 C CA . ASN A 1 241 ? 22.836 -0.483 -28.621 1.00 83.50 241 ASN A CA 1
ATOM 1837 C C . ASN A 1 241 ? 21.438 -0.258 -28.043 1.00 83.50 241 ASN A C 1
ATOM 1839 O O . ASN A 1 241 ? 20.863 -1.118 -27.374 1.00 83.50 241 ASN A O 1
ATOM 1843 N N . LYS A 1 242 ? 20.879 0.919 -28.329 1.00 92.44 242 LYS A N 1
ATOM 1844 C CA . LYS A 1 242 ? 19.583 1.367 -27.813 1.00 92.44 242 LYS A CA 1
ATOM 1845 C C . LYS A 1 242 ? 18.547 1.355 -28.931 1.00 92.44 242 LYS A C 1
ATOM 1847 O O . LYS A 1 242 ? 18.760 1.989 -29.965 1.00 92.44 242 LYS A O 1
ATOM 1852 N N . GLY A 1 243 ? 17.437 0.660 -28.699 1.00 92.25 243 GLY A N 1
ATOM 1853 C CA . GLY A 1 243 ? 16.241 0.728 -29.532 1.00 92.25 243 GLY A CA 1
ATOM 1854 C C . GLY A 1 243 ? 15.513 2.065 -29.395 1.00 92.25 243 GLY A C 1
ATOM 1855 O O . GLY A 1 243 ? 15.857 2.909 -28.556 1.00 92.25 243 GLY A O 1
ATOM 1856 N N . ASP A 1 244 ? 14.495 2.253 -30.229 1.00 96.12 244 ASP A N 1
ATOM 1857 C CA . ASP A 1 244 ? 13.607 3.408 -30.124 1.00 96.12 244 ASP A CA 1
ATOM 1858 C C . ASP A 1 244 ? 12.653 3.258 -28.926 1.00 96.12 244 ASP A C 1
ATOM 1860 O O . ASP A 1 244 ? 12.417 2.162 -28.412 1.00 96.12 244 ASP A O 1
ATOM 1864 N N . TRP A 1 245 ? 12.132 4.388 -28.447 1.00 97.69 245 TRP A N 1
ATOM 1865 C CA . TRP A 1 245 ? 11.152 4.411 -27.364 1.00 97.69 245 TRP A CA 1
ATOM 1866 C C . TRP A 1 245 ? 9.759 4.045 -27.874 1.00 97.69 245 TRP A C 1
ATOM 1868 O O . TRP A 1 245 ? 9.368 4.447 -28.970 1.00 97.69 245 TRP A O 1
ATOM 1878 N N . THR A 1 246 ? 8.976 3.364 -27.041 1.00 98.25 246 THR A N 1
ATOM 1879 C CA . THR A 1 246 ? 7.519 3.334 -27.201 1.00 98.25 246 THR A CA 1
ATOM 1880 C C . THR A 1 246 ? 6.925 4.735 -27.021 1.00 98.25 246 THR A C 1
ATOM 1882 O O . THR A 1 246 ? 7.538 5.620 -26.412 1.00 98.25 246 THR A O 1
ATOM 1885 N N . ALA A 1 247 ? 5.684 4.918 -27.479 1.00 96.94 247 ALA A N 1
ATOM 1886 C CA . ALA A 1 247 ? 4.850 6.001 -26.968 1.00 96.94 247 ALA A CA 1
ATOM 1887 C C . ALA A 1 247 ? 4.668 5.861 -25.445 1.00 96.94 247 ALA A C 1
ATOM 1889 O O . ALA A 1 247 ? 4.850 4.772 -24.884 1.00 96.94 247 ALA A O 1
ATOM 1890 N N . PHE A 1 248 ? 4.322 6.968 -24.788 1.00 97.69 248 PHE A N 1
ATOM 1891 C CA . PHE A 1 248 ? 3.938 6.921 -23.385 1.00 97.69 248 PHE A CA 1
ATOM 1892 C C . PHE A 1 248 ? 2.578 6.237 -23.227 1.00 97.69 248 PHE A C 1
ATOM 1894 O O . PHE A 1 248 ? 1.663 6.493 -24.008 1.00 97.69 248 PHE A O 1
ATOM 1901 N N . VAL A 1 249 ? 2.447 5.412 -22.192 1.00 98.06 249 VAL A N 1
ATOM 1902 C CA . VAL A 1 249 ? 1.170 4.854 -21.735 1.00 98.06 249 VAL A CA 1
ATOM 1903 C C . VAL A 1 249 ? 0.892 5.313 -20.311 1.00 98.06 249 VAL A C 1
ATOM 1905 O O . VAL A 1 249 ? 1.810 5.386 -19.494 1.00 98.06 249 VAL A O 1
ATOM 1908 N N . GLU A 1 250 ? -0.355 5.671 -20.024 1.00 98.38 250 GLU A N 1
ATOM 1909 C CA . GLU A 1 250 ? -0.797 6.057 -18.682 1.00 98.38 250 GLU A CA 1
ATOM 1910 C C . GLU A 1 250 ? -1.153 4.806 -17.879 1.00 98.38 250 GLU A C 1
ATOM 1912 O O . GLU A 1 250 ? -1.793 3.900 -18.404 1.00 98.38 250 GLU A O 1
ATOM 1917 N N . GLY A 1 251 ? -0.745 4.778 -16.614 1.00 98.12 251 GLY A N 1
ATOM 1918 C CA . GLY A 1 251 ? -1.246 3.845 -15.614 1.00 98.12 251 GLY A CA 1
ATOM 1919 C C . GLY A 1 251 ? -1.698 4.588 -14.363 1.00 98.12 251 GLY A C 1
ATOM 1920 O O . GLY A 1 251 ? -1.239 5.707 -14.090 1.00 98.12 251 GLY A O 1
ATOM 1921 N N . GLN A 1 252 ? -2.572 3.953 -13.592 1.00 97.44 252 GLN A N 1
ATOM 1922 C CA . GLN A 1 252 ? -3.132 4.491 -12.359 1.00 97.44 252 GLN A CA 1
ATOM 1923 C C . GLN A 1 252 ? -3.214 3.393 -11.287 1.00 97.44 252 GLN A C 1
ATOM 1925 O O . GLN A 1 252 ? -3.571 2.258 -11.576 1.00 97.44 252 GLN A O 1
ATOM 1930 N N . SER A 1 253 ? -2.868 3.701 -10.038 1.00 97.44 253 SER A N 1
ATOM 1931 C CA . SER A 1 253 ? -3.195 2.789 -8.933 1.00 97.44 253 SER A CA 1
ATOM 1932 C C . SER A 1 253 ? -4.699 2.821 -8.647 1.00 97.44 253 SER A C 1
ATOM 1934 O O . SER A 1 253 ? -5.322 3.881 -8.761 1.00 97.44 253 SER A O 1
ATOM 1936 N N . SER A 1 254 ? -5.275 1.688 -8.233 1.00 96.19 254 SER A N 1
ATOM 1937 C CA . SER A 1 254 ? -6.727 1.542 -8.047 1.00 96.19 254 SER A CA 1
ATOM 1938 C C . SER A 1 254 ? -7.340 2.686 -7.229 1.00 96.19 254 SER A C 1
ATOM 1940 O O . SER A 1 254 ? -6.770 3.161 -6.240 1.00 96.19 254 SER A O 1
ATOM 1942 N N . ILE A 1 255 ? -8.526 3.122 -7.657 1.00 95.12 255 ILE A N 1
ATOM 1943 C CA . ILE A 1 255 ? -9.409 4.045 -6.930 1.00 95.12 255 ILE A CA 1
ATOM 1944 C C . ILE A 1 255 ? -10.690 3.353 -6.448 1.00 95.12 255 ILE A C 1
ATOM 1946 O O . ILE A 1 255 ? -11.587 4.024 -5.930 1.00 95.12 255 ILE A O 1
ATOM 1950 N N . ASP A 1 256 ? -10.806 2.030 -6.619 1.00 94.56 256 ASP A N 1
ATOM 1951 C CA . ASP A 1 256 ? -11.955 1.286 -6.115 1.00 94.56 256 ASP A CA 1
ATOM 1952 C C . ASP A 1 256 ? -11.862 1.177 -4.590 1.00 94.56 256 ASP A C 1
ATOM 1954 O O . ASP A 1 256 ? -11.067 0.428 -4.020 1.00 94.56 256 ASP A O 1
ATOM 1958 N N . ALA A 1 257 ? -12.710 1.949 -3.911 1.00 92.62 257 ALA A N 1
ATOM 1959 C CA . ALA A 1 257 ? -12.768 1.963 -2.459 1.00 92.62 257 ALA A CA 1
ATOM 1960 C C . ALA A 1 257 ? -13.042 0.570 -1.866 1.00 92.62 257 ALA A C 1
ATOM 1962 O O . ALA A 1 257 ? -12.566 0.282 -0.772 1.00 92.62 257 ALA A O 1
ATOM 1963 N N . SER A 1 258 ? -13.785 -0.295 -2.560 1.00 92.38 258 SER A N 1
ATOM 1964 C CA . SER A 1 258 ? -14.128 -1.638 -2.082 1.00 92.38 258 SER A CA 1
ATOM 1965 C C . SER A 1 258 ? -12.903 -2.545 -2.062 1.00 92.38 258 SER A C 1
ATOM 1967 O O . SER A 1 258 ? -12.689 -3.258 -1.083 1.00 92.38 258 SER A O 1
ATOM 1969 N N . GLU A 1 259 ? -12.080 -2.494 -3.110 1.00 93.75 259 GLU A N 1
ATOM 1970 C CA . GLU A 1 259 ? -10.848 -3.284 -3.208 1.00 93.75 259 GLU A CA 1
ATOM 1971 C C . GLU A 1 259 ? -9.799 -2.804 -2.203 1.00 93.75 259 GLU A C 1
ATOM 1973 O O . GLU A 1 259 ? -9.232 -3.609 -1.464 1.00 93.75 259 GLU A O 1
ATOM 1978 N N . LEU A 1 260 ? -9.607 -1.483 -2.109 1.00 93.88 260 LEU A N 1
ATOM 1979 C CA . LEU A 1 260 ? -8.677 -0.863 -1.162 1.00 93.88 260 LEU A CA 1
ATOM 1980 C C . LEU A 1 260 ? -9.059 -1.179 0.292 1.00 93.88 260 LEU A C 1
ATOM 1982 O O . LEU A 1 260 ? -8.211 -1.577 1.090 1.00 93.88 260 LEU A O 1
ATOM 1986 N N . LEU A 1 261 ? -10.342 -1.036 0.650 1.00 94.06 261 LEU A N 1
ATOM 1987 C CA . LEU A 1 261 ? -10.835 -1.389 1.986 1.00 94.06 261 LEU A CA 1
ATOM 1988 C C . LEU A 1 261 ? -10.752 -2.895 2.243 1.00 94.06 261 LEU A C 1
ATOM 1990 O O . LEU A 1 261 ? -10.489 -3.296 3.378 1.00 94.06 261 LEU A O 1
ATOM 1994 N N . GLY A 1 262 ? -10.958 -3.723 1.219 1.00 95.56 262 GLY A N 1
ATOM 1995 C CA . GLY A 1 262 ? -10.794 -5.171 1.304 1.00 95.56 262 GLY A CA 1
ATOM 1996 C C . GLY A 1 262 ? -9.362 -5.569 1.657 1.00 95.56 262 GLY A C 1
ATOM 1997 O O . GLY A 1 262 ? -9.157 -6.328 2.604 1.00 95.56 262 GLY A O 1
ATOM 1998 N N . ASP A 1 263 ? -8.371 -5.012 0.959 1.00 94.75 263 ASP A N 1
ATOM 1999 C CA . ASP A 1 263 ? -6.951 -5.254 1.241 1.00 94.75 263 ASP A CA 1
ATOM 2000 C C . ASP A 1 263 ? -6.555 -4.783 2.651 1.00 94.75 263 ASP A C 1
ATOM 2002 O O . ASP A 1 263 ? -6.011 -5.569 3.430 1.00 94.75 263 ASP A O 1
ATOM 2006 N N . ILE A 1 264 ? -6.940 -3.559 3.041 1.00 93.81 264 ILE A N 1
ATOM 2007 C CA . ILE A 1 264 ? -6.713 -3.044 4.404 1.00 93.81 264 ILE A CA 1
ATOM 2008 C C . ILE A 1 264 ? -7.342 -3.975 5.444 1.00 93.81 264 ILE A C 1
ATOM 2010 O O . ILE A 1 264 ? -6.705 -4.322 6.438 1.00 93.81 264 ILE A O 1
ATOM 2014 N N . THR A 1 265 ? -8.583 -4.413 5.221 1.00 94.06 265 THR A N 1
ATOM 2015 C CA . THR A 1 265 ? -9.283 -5.318 6.143 1.00 94.06 265 THR A CA 1
ATOM 2016 C C . THR A 1 265 ? -8.537 -6.643 6.279 1.00 94.06 265 THR A C 1
ATOM 2018 O O . THR A 1 265 ? -8.349 -7.123 7.395 1.00 94.06 265 THR A O 1
ATOM 2021 N N . ASN A 1 266 ? -8.060 -7.218 5.174 1.00 94.12 266 ASN A N 1
ATOM 2022 C CA . ASN A 1 266 ? -7.298 -8.464 5.194 1.00 94.12 266 ASN A CA 1
ATOM 2023 C C . ASN A 1 266 ? -5.987 -8.321 5.979 1.00 94.12 266 ASN A C 1
ATOM 2025 O O . ASN A 1 266 ? -5.701 -9.157 6.838 1.00 94.12 266 ASN A O 1
ATOM 2029 N N . GLN A 1 267 ? -5.221 -7.254 5.736 1.00 92.19 267 GLN A N 1
ATOM 2030 C CA . GLN A 1 267 ? -3.979 -6.975 6.464 1.00 92.19 267 GLN A CA 1
ATOM 2031 C C . GLN A 1 267 ? -4.239 -6.799 7.966 1.00 92.19 267 GLN A C 1
ATOM 2033 O O . GLN A 1 267 ? -3.568 -7.409 8.803 1.00 92.19 267 GLN A O 1
ATOM 2038 N N . VAL A 1 268 ? -5.272 -6.026 8.314 1.00 93.12 268 VAL A N 1
ATOM 2039 C CA . VAL A 1 268 ? -5.696 -5.807 9.699 1.00 93.12 268 VAL A CA 1
ATOM 2040 C C . VAL A 1 268 ? -6.089 -7.123 10.368 1.00 93.12 268 VAL A C 1
ATOM 2042 O O . VAL A 1 268 ? -5.614 -7.402 11.464 1.00 93.12 268 VAL A O 1
ATOM 2045 N N . LEU A 1 269 ? -6.901 -7.972 9.736 1.00 93.00 269 LEU A N 1
ATOM 2046 C CA . LEU A 1 269 ? -7.346 -9.242 10.328 1.00 93.00 269 LEU A CA 1
ATOM 2047 C C . LEU A 1 269 ? -6.208 -10.259 10.515 1.00 93.00 269 LEU A C 1
ATOM 2049 O O . LEU A 1 269 ? -6.275 -11.095 11.415 1.00 93.00 269 LEU A O 1
ATOM 2053 N N . GLN A 1 270 ? -5.156 -10.188 9.696 1.00 92.19 270 GLN A N 1
ATOM 2054 C CA . GLN A 1 270 ? -3.966 -11.036 9.833 1.00 92.19 270 GLN A CA 1
ATOM 2055 C C . GLN A 1 270 ? -3.002 -10.553 10.925 1.00 92.19 270 GLN A C 1
ATOM 2057 O O . GLN A 1 270 ? -2.192 -11.341 11.427 1.00 92.19 270 GLN A O 1
ATOM 2062 N N . SER A 1 271 ? -3.095 -9.282 11.307 1.00 93.69 271 SER A N 1
ATOM 2063 C CA . SER A 1 271 ? -2.284 -8.687 12.363 1.00 93.69 271 SER A CA 1
ATOM 2064 C C . SER A 1 271 ? 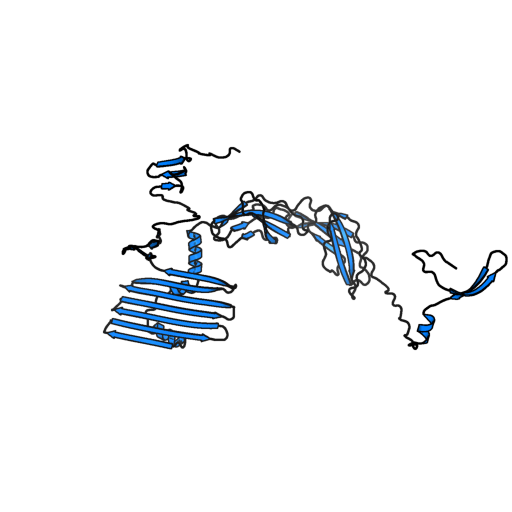-2.627 -9.237 13.751 1.00 93.69 271 S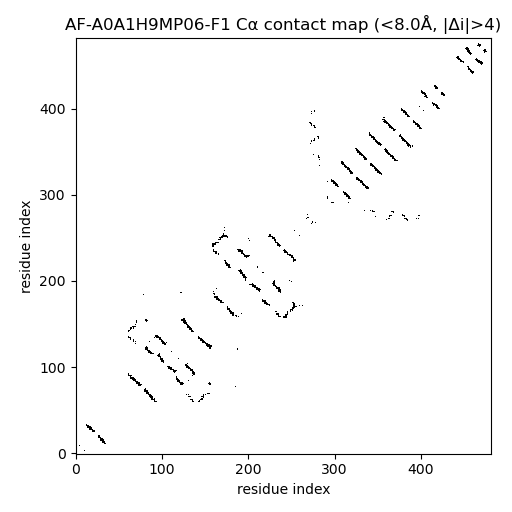ER A C 1
ATOM 2066 O O . SER A 1 271 ? -3.739 -9.710 13.998 1.00 93.69 271 SER A O 1
ATOM 2068 N N . GLU A 1 272 ? -1.693 -9.131 14.697 1.00 93.88 272 GLU A N 1
ATOM 2069 C CA . GLU A 1 272 ? -1.936 -9.594 16.071 1.00 93.88 272 GLU A CA 1
ATOM 2070 C C . GLU A 1 272 ? -3.051 -8.784 16.760 1.00 93.88 272 GLU A C 1
ATOM 2072 O O . GLU A 1 272 ? -3.903 -9.347 17.444 1.00 93.88 272 GLU A O 1
ATOM 2077 N N . ALA A 1 273 ? -3.122 -7.473 16.502 1.00 95.81 273 ALA A N 1
ATOM 2078 C CA . ALA A 1 273 ? -4.201 -6.619 17.002 1.00 95.81 273 ALA A CA 1
ATOM 2079 C C . ALA A 1 273 ? -5.575 -7.023 16.441 1.00 95.81 273 ALA A C 1
ATOM 2081 O O . ALA A 1 273 ? -6.548 -7.114 17.187 1.00 95.81 273 ALA A O 1
ATOM 2082 N N . GLY A 1 274 ? -5.664 -7.318 15.140 1.00 95.88 274 GLY A N 1
ATOM 2083 C CA . GLY A 1 274 ? -6.912 -7.762 14.513 1.00 95.88 274 GLY A CA 1
ATOM 2084 C C . GLY A 1 274 ? -7.374 -9.135 15.000 1.00 95.88 274 GLY A C 1
ATOM 2085 O O . GLY A 1 274 ? -8.566 -9.326 15.258 1.00 95.88 274 GLY A O 1
ATOM 2086 N N . LYS A 1 275 ? -6.442 -10.073 15.209 1.00 95.25 275 LYS A N 1
ATOM 2087 C CA . LYS A 1 275 ? -6.733 -11.379 15.823 1.00 95.25 275 LYS A CA 1
ATOM 2088 C C . LYS A 1 275 ? -7.286 -11.229 17.236 1.00 95.25 275 LYS A C 1
ATOM 2090 O O . LYS A 1 275 ? -8.300 -11.842 17.554 1.00 95.25 275 LYS A O 1
ATOM 2095 N N . GLN A 1 276 ? -6.663 -10.394 18.072 1.00 95.12 276 GLN A N 1
ATOM 2096 C CA . GLN A 1 276 ? -7.170 -10.138 19.424 1.00 95.12 276 GLN A CA 1
ATOM 2097 C C . GLN A 1 276 ? -8.533 -9.440 19.407 1.00 95.12 276 GLN A C 1
ATOM 2099 O O . GLN A 1 276 ? -9.430 -9.838 20.144 1.00 95.12 276 GLN A O 1
ATOM 2104 N N . LEU A 1 277 ? -8.725 -8.458 18.522 1.00 96.38 277 LEU A N 1
ATOM 2105 C CA . LEU A 1 277 ? -9.987 -7.732 18.386 1.00 96.38 277 LEU A CA 1
ATOM 2106 C C . LEU A 1 277 ? -11.159 -8.640 17.998 1.00 96.38 277 LEU A C 1
ATOM 2108 O O . LEU A 1 277 ? -12.270 -8.451 18.488 1.00 96.38 277 LEU A O 1
ATOM 2112 N N . THR A 1 278 ? -10.927 -9.597 17.101 1.00 94.88 278 THR A N 1
ATOM 2113 C CA . THR A 1 278 ? -11.974 -10.490 16.579 1.00 94.88 278 THR A CA 1
ATOM 2114 C C . THR A 1 278 ? -12.168 -11.758 17.408 1.00 94.88 278 THR A C 1
ATOM 2116 O O . THR A 1 278 ? -13.132 -12.494 17.184 1.00 94.88 278 THR A O 1
ATOM 2119 N N . ALA A 1 279 ? -11.301 -12.009 18.393 1.00 93.69 279 ALA A N 1
ATOM 2120 C CA . ALA A 1 279 ? -11.439 -13.138 19.296 1.00 93.69 279 ALA A CA 1
ATOM 2121 C C . ALA A 1 279 ? -12.734 -13.028 20.119 1.00 93.69 279 ALA A C 1
ATOM 2123 O O . ALA A 1 279 ? -13.048 -12.000 20.726 1.00 93.69 279 ALA A O 1
ATOM 2124 N N . LYS A 1 280 ? -13.496 -14.124 20.161 1.00 93.00 280 LYS A N 1
ATOM 2125 C CA . LYS A 1 280 ? -14.645 -14.245 21.060 1.00 93.00 280 LYS A CA 1
ATOM 2126 C C . LYS A 1 280 ? -14.141 -14.325 22.503 1.00 93.00 280 LYS A C 1
ATOM 2128 O O . LYS A 1 280 ? -13.178 -15.037 22.770 1.00 93.00 280 LYS A O 1
ATOM 2133 N N . ILE A 1 281 ? -14.823 -13.648 23.427 1.00 94.50 281 ILE A N 1
ATOM 2134 C CA . ILE A 1 281 ? -14.517 -13.768 24.856 1.00 94.50 281 ILE A CA 1
ATOM 2135 C C . ILE A 1 281 ? -14.821 -15.201 25.307 1.00 94.50 281 ILE A C 1
ATOM 2137 O O . ILE A 1 281 ? -15.942 -15.688 25.118 1.00 94.50 281 ILE A O 1
ATOM 2141 N N . ASP A 1 282 ? -13.829 -15.868 25.900 1.00 92.75 282 ASP A N 1
ATOM 2142 C CA . ASP A 1 282 ? -14.014 -17.179 26.515 1.00 92.75 282 ASP A CA 1
ATOM 2143 C C . ASP A 1 282 ? -14.731 -17.016 27.858 1.00 92.75 282 ASP A C 1
ATOM 2145 O O . ASP A 1 282 ? -14.179 -16.531 28.840 1.00 92.75 282 ASP A O 1
ATOM 2149 N N . THR A 1 283 ? -16.001 -17.398 27.910 1.00 91.69 283 THR A N 1
ATOM 2150 C CA . THR A 1 283 ? -16.804 -17.312 29.135 1.00 91.69 283 THR A CA 1
ATOM 2151 C C . THR A 1 283 ? -16.646 -18.541 30.037 1.00 91.69 283 THR A C 1
ATOM 2153 O O . THR A 1 283 ? -17.318 -18.617 31.068 1.00 91.69 283 THR A O 1
ATOM 2156 N N . SER A 1 284 ? -15.815 -19.521 29.656 1.00 92.69 284 SER A N 1
ATOM 2157 C CA . SER A 1 284 ? -15.456 -20.656 30.505 1.00 92.69 284 SER A CA 1
ATOM 2158 C C . SER A 1 284 ? -14.264 -20.289 31.382 1.00 92.69 284 SER A C 1
ATOM 2160 O O . SER A 1 284 ? -13.105 -20.388 30.982 1.00 92.69 284 SER A O 1
ATOM 2162 N N . ILE A 1 285 ? -14.552 -19.905 32.626 1.00 91.81 285 ILE A N 1
ATOM 2163 C CA . ILE A 1 285 ? -13.513 -19.608 33.618 1.00 91.81 285 ILE A CA 1
ATOM 2164 C C . ILE A 1 285 ? -12.616 -20.831 33.859 1.00 91.81 285 ILE A C 1
ATOM 2166 O O . ILE A 1 285 ? -11.412 -20.686 34.036 1.00 91.81 285 ILE A O 1
ATOM 2170 N N . GLU A 1 286 ? -13.171 -22.043 33.810 1.00 91.81 286 GLU A N 1
ATOM 2171 C CA . GLU A 1 286 ? -12.412 -23.287 33.949 1.00 91.81 286 GLU A CA 1
ATOM 2172 C C . GLU A 1 286 ? -11.423 -23.486 32.788 1.00 91.81 286 GLU A C 1
ATOM 2174 O O . GLU A 1 286 ? -10.285 -23.892 33.023 1.00 91.81 286 GLU A O 1
ATOM 2179 N N . GLY A 1 287 ? -11.816 -23.140 31.556 1.00 93.06 287 GLY A N 1
ATOM 2180 C CA . GLY A 1 287 ? -10.925 -23.135 30.394 1.00 93.06 287 GLY A CA 1
ATOM 2181 C C . GLY A 1 287 ? -9.792 -22.116 30.533 1.00 93.06 287 GLY A C 1
ATOM 2182 O O . GLY A 1 287 ? -8.630 -22.447 30.297 1.00 93.06 287 GLY A O 1
ATOM 2183 N N . ILE A 1 288 ? -10.102 -20.904 31.006 1.00 93.69 288 ILE A N 1
ATOM 2184 C CA . ILE A 1 288 ? -9.093 -19.869 31.286 1.00 93.69 288 ILE A CA 1
ATOM 2185 C C . ILE A 1 288 ? -8.098 -20.354 32.346 1.00 93.69 288 ILE A C 1
ATOM 2187 O O . ILE A 1 288 ? -6.889 -20.217 32.160 1.00 93.69 288 ILE A O 1
ATOM 2191 N N . LEU A 1 289 ? -8.589 -20.941 33.440 1.00 93.88 289 LEU A N 1
ATOM 2192 C CA . LEU A 1 289 ? -7.749 -21.474 34.513 1.00 93.88 289 LEU A CA 1
ATOM 2193 C C . LEU A 1 289 ? -6.854 -22.614 34.021 1.00 93.88 289 LEU A C 1
ATOM 2195 O O . LEU A 1 289 ? -5.675 -22.639 34.366 1.00 93.88 289 LEU A O 1
ATOM 2199 N N . GLN A 1 290 ? -7.375 -23.518 33.190 1.00 94.44 290 GLN A N 1
ATOM 2200 C CA . GLN A 1 290 ? -6.576 -24.597 32.610 1.00 94.44 290 GLN A CA 1
ATOM 2201 C C . GLN A 1 290 ? -5.471 -24.049 31.700 1.00 94.44 290 GLN A C 1
ATOM 2203 O O . GLN A 1 290 ? -4.307 -24.390 31.885 1.00 94.44 290 GLN A O 1
ATOM 2208 N N . ASN A 1 291 ? -5.805 -23.126 30.794 1.00 92.94 291 ASN A N 1
ATOM 2209 C CA . ASN A 1 291 ? -4.815 -22.471 29.937 1.00 92.94 291 ASN A CA 1
ATOM 2210 C C . ASN A 1 291 ? -3.748 -21.735 30.763 1.00 92.94 291 ASN A C 1
ATOM 2212 O O . ASN A 1 291 ? -2.567 -21.745 30.416 1.00 92.94 291 ASN A O 1
ATOM 2216 N N . ALA A 1 292 ? -4.142 -21.089 31.861 1.00 93.62 292 ALA A N 1
ATOM 2217 C CA . ALA A 1 292 ? -3.211 -20.422 32.761 1.00 93.62 292 ALA A CA 1
ATOM 2218 C C . ALA A 1 292 ? -2.261 -21.420 33.445 1.00 93.62 292 ALA A C 1
ATOM 2220 O O . ALA A 1 292 ? -1.059 -21.161 33.515 1.00 93.62 292 ALA A O 1
ATOM 2221 N N . LEU A 1 293 ? -2.774 -22.567 33.899 1.00 93.12 293 LEU A N 1
ATOM 2222 C CA . LEU A 1 293 ? -1.969 -23.643 34.482 1.00 93.12 293 LEU A CA 1
ATOM 2223 C C . LEU A 1 293 ? -0.961 -24.208 33.474 1.00 93.12 293 LEU A C 1
ATOM 2225 O O . LEU A 1 293 ? 0.215 -24.344 33.814 1.00 93.12 293 LEU A O 1
ATOM 2229 N N . ASP A 1 294 ? -1.399 -24.467 32.241 1.00 93.19 294 ASP A N 1
ATOM 2230 C CA . ASP A 1 294 ? -0.561 -25.026 31.172 1.00 93.19 294 ASP A CA 1
ATOM 2231 C C . ASP A 1 294 ? 0.600 -24.091 30.794 1.00 93.19 294 ASP A C 1
ATOM 2233 O O . ASP A 1 294 ? 1.676 -24.549 30.418 1.00 93.19 294 ASP A O 1
ATOM 2237 N N . ASN A 1 295 ? 0.405 -22.779 30.950 1.00 91.38 295 ASN A N 1
ATOM 2238 C CA . ASN A 1 295 ? 1.418 -21.753 30.688 1.00 91.38 295 ASN A CA 1
ATOM 2239 C C . ASN A 1 295 ? 2.192 -21.314 31.944 1.00 91.38 295 ASN A C 1
ATOM 2241 O O . ASN A 1 295 ? 2.861 -20.279 31.914 1.00 91.38 295 ASN A O 1
ATOM 2245 N N . ASN A 1 296 ? 2.069 -22.044 33.062 1.00 92.44 296 ASN A N 1
ATOM 2246 C CA . ASN A 1 296 ? 2.674 -21.689 34.353 1.00 92.44 296 ASN A CA 1
ATOM 2247 C C . ASN A 1 296 ? 2.405 -20.227 34.772 1.00 92.44 296 ASN A C 1
ATOM 2249 O O . ASN A 1 296 ? 3.262 -19.558 35.353 1.00 92.44 296 ASN A O 1
ATOM 2253 N N . ALA A 1 297 ? 1.215 -19.717 34.455 1.00 96.44 297 ALA A N 1
ATOM 2254 C CA . ALA A 1 297 ? 0.832 -18.338 34.707 1.00 96.44 297 ALA A CA 1
ATOM 2255 C C . ALA A 1 297 ? 0.454 -18.102 36.178 1.00 96.44 297 ALA A C 1
ATOM 2257 O O . ALA A 1 297 ? 0.049 -19.010 36.905 1.00 96.44 297 ALA A O 1
ATOM 2258 N N . ILE A 1 298 ? 0.536 -16.844 36.609 1.00 96.75 298 ILE A N 1
ATOM 2259 C CA . ILE A 1 298 ? 0.021 -16.401 37.908 1.00 96.75 298 ILE A CA 1
ATOM 2260 C C . ILE A 1 298 ? -1.440 -16.001 37.728 1.00 96.75 298 ILE A C 1
ATOM 2262 O O . ILE A 1 298 ? -1.740 -15.164 36.874 1.00 96.75 298 ILE A O 1
ATOM 2266 N N . VAL A 1 299 ? -2.325 -16.556 38.559 1.00 97.62 299 VAL A N 1
ATOM 2267 C CA . VAL A 1 299 ? -3.762 -16.267 38.531 1.00 97.62 299 VAL A CA 1
ATOM 2268 C C . VAL A 1 299 ? -4.228 -15.650 39.845 1.00 97.62 299 VAL A C 1
ATOM 2270 O O . VAL A 1 299 ? -3.918 -16.162 40.919 1.00 97.62 299 VAL A O 1
ATOM 2273 N N . ASP A 1 300 ? -5.013 -14.583 39.742 1.00 97.75 300 ASP A N 1
ATOM 2274 C CA . ASP A 1 300 ? -5.873 -14.063 40.806 1.00 97.75 300 ASP A CA 1
ATOM 2275 C C . ASP A 1 300 ? -7.332 -14.211 40.356 1.00 97.75 300 ASP A C 1
ATOM 2277 O O . ASP A 1 300 ? -7.687 -13.761 39.266 1.00 97.75 300 ASP A O 1
ATOM 2281 N N . HIS A 1 301 ? -8.163 -14.892 41.145 1.00 97.19 301 HIS A N 1
ATOM 2282 C CA . HIS A 1 301 ? -9.555 -15.181 40.795 1.00 97.19 301 HIS A CA 1
ATOM 2283 C C . HIS A 1 301 ? -10.473 -14.959 41.993 1.00 97.19 301 HIS A C 1
ATOM 2285 O O . HIS A 1 301 ? -10.321 -15.579 43.047 1.00 97.19 301 HIS A O 1
ATOM 2291 N N . GLN A 1 302 ? -11.469 -14.099 41.800 1.00 97.19 302 GLN A N 1
ATOM 2292 C CA . GLN A 1 302 ? -12.556 -13.868 42.736 1.00 97.19 302 GLN A CA 1
ATOM 2293 C C . GLN A 1 302 ? -13.871 -14.336 42.117 1.00 97.19 302 GLN A C 1
ATOM 2295 O O . GLN A 1 302 ? -14.219 -13.936 41.008 1.00 97.19 302 GLN A O 1
ATOM 2300 N N . MET A 1 303 ? -14.632 -15.130 42.871 1.00 96.56 303 MET A N 1
ATOM 2301 C CA . MET A 1 303 ? -15.929 -15.646 42.443 1.00 96.56 303 MET A CA 1
ATOM 2302 C C . MET A 1 303 ? -16.967 -15.519 43.558 1.00 96.56 303 MET A C 1
ATOM 2304 O O . MET A 1 303 ? -16.694 -15.825 44.720 1.00 96.56 303 MET A O 1
ATOM 2308 N N . VAL A 1 304 ? -18.187 -15.129 43.189 1.00 97.25 304 VAL A N 1
ATOM 2309 C CA . VAL A 1 304 ? -19.375 -15.212 44.048 1.00 97.25 304 VAL A CA 1
ATOM 2310 C C . VAL A 1 304 ? -20.487 -15.924 43.287 1.00 97.25 304 VAL A C 1
ATOM 2312 O O . VAL A 1 304 ? -20.799 -15.565 42.153 1.00 97.25 304 VAL A O 1
ATOM 2315 N N . VAL A 1 305 ? -21.106 -16.920 43.924 1.00 96.44 305 VAL A N 1
ATOM 2316 C CA . VAL A 1 305 ? -22.191 -17.718 43.336 1.00 96.44 305 VAL A CA 1
ATOM 2317 C C . VAL A 1 305 ? -23.412 -17.692 44.249 1.00 96.44 305 VAL A C 1
ATOM 2319 O O . VAL A 1 305 ? -23.298 -17.883 45.458 1.00 96.44 305 VAL A O 1
ATOM 2322 N N . ASN A 1 306 ? -24.590 -17.481 43.663 1.00 95.88 306 ASN A N 1
ATOM 2323 C CA . ASN A 1 306 ? -25.880 -17.592 44.335 1.00 95.88 306 ASN A CA 1
ATOM 2324 C C . ASN A 1 306 ? -26.910 -18.248 43.400 1.00 95.88 306 ASN A C 1
ATOM 2326 O O . ASN A 1 306 ? -27.470 -17.599 42.514 1.00 95.88 306 ASN A O 1
ATOM 2330 N N . GLY A 1 307 ? -27.158 -19.547 43.585 1.00 94.00 307 GLY A N 1
ATOM 2331 C CA . GLY A 1 307 ? -28.017 -20.325 42.689 1.00 94.00 307 GLY A CA 1
ATOM 2332 C C . GLY A 1 307 ? -27.432 -20.393 41.274 1.00 94.00 307 GLY A C 1
ATOM 2333 O O . GLY A 1 307 ? -26.329 -20.894 41.091 1.00 94.00 307 GLY A O 1
ATOM 2334 N N . GLN A 1 308 ? -28.169 -19.880 40.285 1.00 91.12 308 GLN A N 1
ATOM 2335 C CA . GLN A 1 308 ? -27.727 -19.777 38.882 1.00 91.12 308 GLN A CA 1
ATOM 2336 C C . GLN A 1 308 ? -26.981 -18.469 38.568 1.00 91.12 308 GLN A C 1
ATOM 2338 O O . GLN A 1 308 ? -26.586 -18.249 37.423 1.00 91.12 308 GLN A O 1
ATOM 2343 N N . ASN A 1 309 ? -26.825 -17.585 39.555 1.00 96.00 309 ASN A N 1
ATOM 2344 C CA . ASN A 1 309 ? -26.147 -16.310 39.379 1.00 96.00 309 ASN A CA 1
ATOM 2345 C C . ASN A 1 309 ? -24.688 -16.463 39.779 1.00 96.00 309 ASN A C 1
ATOM 2347 O O . ASN A 1 309 ? -24.388 -16.973 40.861 1.00 96.00 309 ASN A O 1
ATOM 2351 N N . ARG A 1 310 ? -23.792 -15.991 38.923 1.00 95.94 310 ARG A N 1
ATOM 2352 C CA . ARG A 1 310 ? -22.350 -16.102 39.109 1.00 95.94 310 ARG A CA 1
ATOM 2353 C C . ARG A 1 310 ? -21.681 -14.804 38.665 1.00 95.94 310 ARG A C 1
ATOM 2355 O O . ARG A 1 310 ? -22.018 -14.272 37.609 1.00 95.94 310 ARG A O 1
ATOM 2362 N N . ALA A 1 311 ? -20.771 -14.289 39.482 1.00 97.81 311 ALA A N 1
ATOM 2363 C CA . ALA A 1 311 ? -19.929 -13.147 39.152 1.00 97.81 311 ALA A CA 1
ATOM 2364 C C . ALA A 1 311 ? -18.463 -13.525 39.369 1.00 97.81 311 ALA A C 1
ATOM 2366 O O . ALA A 1 311 ? -18.121 -14.038 40.439 1.00 97.81 311 ALA A O 1
ATOM 2367 N N . ASP A 1 312 ? -17.625 -13.248 38.374 1.00 97.81 312 ASP A N 1
ATOM 2368 C CA . ASP A 1 312 ? -16.204 -13.576 38.366 1.00 97.81 312 ASP A CA 1
ATOM 2369 C C . ASP A 1 312 ? -15.370 -12.357 37.981 1.00 97.81 312 ASP A C 1
ATOM 2371 O O . ASP A 1 312 ? -15.729 -11.584 37.088 1.00 97.81 312 ASP A O 1
ATOM 2375 N N . ILE A 1 313 ? -14.223 -12.229 38.638 1.00 98.12 313 ILE A N 1
ATOM 2376 C CA . ILE A 1 313 ? -13.121 -11.367 38.221 1.00 98.12 313 ILE A CA 1
ATOM 2377 C C . ILE A 1 313 ? -11.876 -12.244 38.214 1.00 98.12 313 ILE A C 1
ATOM 2379 O O . ILE A 1 313 ? -11.546 -12.843 39.237 1.00 98.12 313 ILE A O 1
ATOM 2383 N N . ILE A 1 314 ? -11.202 -12.342 37.073 1.00 97.94 314 ILE A N 1
ATOM 2384 C CA . ILE A 1 314 ? -9.981 -13.131 36.913 1.00 97.94 314 ILE A CA 1
ATOM 2385 C C . ILE A 1 314 ? -8.879 -12.279 36.284 1.00 97.94 314 ILE A C 1
ATOM 2387 O O . ILE A 1 314 ? -9.131 -11.527 35.347 1.00 97.94 314 ILE A O 1
ATOM 2391 N N . SER A 1 315 ? -7.660 -12.403 36.803 1.00 98.19 315 SER A N 1
ATOM 2392 C CA . SER A 1 315 ? -6.443 -11.795 36.267 1.00 98.19 315 SER A CA 1
ATOM 2393 C C . SER A 1 315 ? -5.389 -12.878 36.078 1.00 98.19 315 SER A C 1
ATOM 2395 O O . SER A 1 315 ? -5.046 -13.583 37.026 1.00 98.19 315 SER A O 1
ATOM 2397 N N . VAL A 1 316 ? -4.870 -13.013 34.862 1.00 98.25 316 VAL A N 1
ATOM 2398 C CA . VAL A 1 316 ? -3.843 -13.984 34.476 1.00 98.25 316 VAL A CA 1
ATOM 2399 C C . VAL A 1 316 ? -2.613 -13.235 33.975 1.00 98.25 316 VAL A C 1
ATOM 2401 O O . VAL A 1 316 ? -2.704 -12.364 33.107 1.00 98.25 316 VAL A O 1
ATOM 2404 N N . LYS A 1 317 ? -1.442 -13.573 34.517 1.00 98.31 317 LYS A N 1
ATOM 2405 C CA . LYS A 1 317 ? -0.157 -12.955 34.166 1.00 98.31 317 LYS A CA 1
ATOM 2406 C C . LYS A 1 317 ? 0.839 -14.023 33.746 1.00 98.31 317 LYS A C 1
ATOM 2408 O O . LYS A 1 317 ? 1.117 -14.942 34.515 1.00 98.31 317 LYS A O 1
ATOM 2413 N N . THR A 1 318 ? 1.413 -13.856 32.563 1.00 97.19 318 THR A N 1
ATOM 2414 C CA . THR A 1 318 ? 2.405 -14.774 31.994 1.00 97.19 318 THR A CA 1
ATOM 2415 C C . THR A 1 318 ? 3.639 -13.988 31.588 1.00 97.19 318 THR A C 1
ATOM 2417 O O . THR A 1 318 ? 3.532 -12.935 30.960 1.00 97.19 318 THR A O 1
ATOM 2420 N N . THR A 1 319 ? 4.814 -14.506 31.925 1.00 96.38 319 THR A N 1
ATOM 2421 C CA . THR A 1 319 ? 6.105 -13.952 31.507 1.00 96.38 319 THR A CA 1
ATOM 2422 C C . THR A 1 319 ? 7.016 -15.100 31.119 1.00 96.38 319 THR A C 1
ATOM 2424 O O . THR A 1 319 ? 7.218 -16.008 31.924 1.00 96.38 319 THR A O 1
ATOM 2427 N N . ILE A 1 320 ? 7.561 -15.053 29.911 1.00 94.69 320 ILE A N 1
ATOM 2428 C CA . ILE A 1 320 ? 8.460 -16.067 29.365 1.00 94.69 320 ILE A CA 1
ATOM 2429 C C . ILE A 1 320 ? 9.675 -15.333 28.806 1.00 94.69 320 ILE A C 1
ATOM 2431 O O . ILE A 1 320 ? 9.548 -14.297 28.156 1.00 94.69 320 ILE A O 1
ATOM 2435 N N . ALA A 1 321 ? 10.858 -15.855 29.091 1.00 95.81 321 ALA A N 1
ATOM 2436 C CA . ALA A 1 321 ? 12.090 -15.429 28.454 1.00 95.81 321 ALA A CA 1
ATOM 2437 C C . ALA A 1 321 ? 12.929 -16.682 28.224 1.00 95.81 321 ALA A C 1
ATOM 2439 O O . ALA A 1 321 ? 13.324 -17.344 29.187 1.00 95.81 321 ALA A O 1
ATOM 2440 N N . ASP A 1 322 ? 13.152 -17.018 26.960 1.00 94.38 322 ASP A N 1
ATOM 2441 C CA . ASP A 1 322 ? 13.969 -18.154 26.550 1.00 94.38 322 ASP A CA 1
ATOM 2442 C C . ASP A 1 322 ? 15.046 -17.722 25.542 1.00 94.38 322 ASP A C 1
ATOM 2444 O O . ASP A 1 322 ? 15.387 -16.542 25.447 1.00 94.38 322 ASP A O 1
ATOM 2448 N N . ASN A 1 323 ? 15.654 -18.690 24.853 1.00 93.12 323 ASN A N 1
ATOM 2449 C CA . ASN A 1 323 ? 16.728 -18.421 23.899 1.00 93.12 323 ASN A CA 1
ATOM 2450 C C . ASN A 1 323 ? 16.235 -17.725 22.624 1.00 93.12 323 ASN A C 1
ATOM 2452 O O . ASN A 1 323 ? 17.041 -17.090 21.947 1.00 93.12 323 ASN A O 1
ATOM 2456 N N . ASP A 1 324 ? 14.948 -17.852 22.300 1.00 94.12 324 ASP A N 1
ATOM 2457 C CA . ASP A 1 324 ? 14.389 -17.454 21.013 1.00 94.12 324 ASP A CA 1
ATOM 2458 C C . ASP A 1 324 ? 13.562 -16.169 21.127 1.00 94.12 324 ASP A C 1
ATOM 2460 O O . ASP A 1 324 ? 13.556 -15.371 20.185 1.00 94.12 324 ASP A O 1
ATOM 2464 N N . HIS A 1 325 ? 12.903 -15.932 22.270 1.00 95.19 325 HIS A N 1
ATOM 2465 C CA . HIS A 1 325 ? 12.040 -14.769 22.464 1.00 95.19 325 HIS A CA 1
ATOM 2466 C C . HIS A 1 325 ? 11.835 -14.348 23.932 1.00 95.19 325 HIS A C 1
ATOM 2468 O O . HIS A 1 325 ? 12.014 -15.109 24.886 1.00 95.19 325 HIS A O 1
ATOM 2474 N N . ALA A 1 326 ? 11.413 -13.093 24.102 1.00 97.56 326 ALA A N 1
ATOM 2475 C CA . ALA A 1 326 ? 10.881 -12.545 25.343 1.00 97.56 326 ALA A CA 1
ATOM 2476 C C . ALA A 1 326 ? 9.395 -12.222 25.159 1.00 97.56 326 ALA A C 1
ATOM 2478 O O . ALA A 1 326 ? 9.016 -11.549 24.201 1.00 97.56 326 ALA A O 1
ATOM 2479 N N . TYR A 1 327 ? 8.561 -12.674 26.091 1.00 97.12 327 TYR A N 1
ATOM 2480 C CA . TYR A 1 327 ? 7.108 -12.574 26.033 1.00 97.12 327 TYR A CA 1
ATOM 2481 C C . TYR A 1 327 ? 6.537 -12.160 27.388 1.00 97.12 327 TYR A C 1
ATOM 2483 O O . TYR A 1 327 ? 6.883 -12.713 28.433 1.00 97.12 327 TYR A O 1
ATOM 2491 N N . ALA A 1 328 ? 5.608 -11.210 27.375 1.00 97.88 328 ALA A N 1
ATOM 2492 C CA . ALA A 1 328 ? 4.814 -10.856 28.539 1.00 97.88 328 ALA A CA 1
ATOM 2493 C C . ALA A 1 328 ? 3.350 -10.664 28.145 1.00 97.88 328 ALA A C 1
ATOM 2495 O O . ALA A 1 328 ? 3.036 -10.027 27.139 1.00 97.88 328 ALA A O 1
ATOM 2496 N N . GLN A 1 329 ? 2.452 -11.195 28.971 1.00 97.81 329 GLN A N 1
ATOM 2497 C CA . GLN A 1 329 ? 1.015 -11.059 28.803 1.00 97.81 329 GLN A CA 1
ATOM 2498 C C . GLN A 1 329 ? 0.338 -10.754 30.136 1.00 97.81 329 GLN A C 1
ATOM 2500 O O . GLN A 1 329 ? 0.620 -11.387 31.156 1.00 97.81 329 GLN A O 1
ATOM 2505 N N . LYS A 1 330 ? -0.625 -9.835 30.092 1.00 98.31 330 LYS A N 1
ATOM 2506 C CA . LYS A 1 330 ? -1.628 -9.637 31.135 1.00 98.31 330 LYS A CA 1
ATOM 2507 C C . LYS A 1 330 ? -3.013 -9.791 30.517 1.00 98.31 330 LYS A C 1
ATOM 2509 O O . LYS A 1 330 ? -3.305 -9.156 29.507 1.00 98.31 330 LYS A O 1
ATOM 2514 N N . PHE A 1 331 ? -3.839 -10.630 31.121 1.00 98.06 331 PHE A N 1
ATOM 2515 C CA . PHE A 1 331 ? -5.220 -10.862 30.722 1.00 98.06 331 PHE A CA 1
ATOM 2516 C C . PHE A 1 331 ? -6.124 -10.659 31.934 1.00 98.06 331 PHE A C 1
ATOM 2518 O O . PHE A 1 331 ? -5.925 -11.322 32.947 1.00 98.06 331 PHE A O 1
ATOM 2525 N N . ASP A 1 332 ? -7.098 -9.764 31.832 1.00 98.19 332 ASP A N 1
ATOM 2526 C CA . ASP A 1 332 ? -8.105 -9.532 32.864 1.00 98.19 332 ASP A CA 1
ATOM 2527 C C . ASP A 1 332 ? -9.495 -9.797 32.273 1.00 98.19 332 ASP A C 1
ATOM 2529 O O . ASP A 1 332 ? -9.802 -9.336 31.175 1.00 98.19 332 ASP A O 1
ATOM 2533 N N . GLN A 1 333 ? -10.356 -10.514 32.997 1.00 98.12 333 GLN A N 1
ATOM 2534 C CA . GLN A 1 333 ? -11.746 -10.726 32.601 1.00 98.12 333 GLN A CA 1
ATOM 2535 C C . GLN A 1 333 ? -12.702 -10.485 33.767 1.00 98.12 333 GLN A C 1
ATOM 2537 O O . GLN A 1 333 ? -12.515 -10.988 34.875 1.00 98.12 333 GLN A O 1
ATOM 2542 N N . ILE A 1 334 ? -13.759 -9.728 33.482 1.00 98.31 334 ILE A N 1
ATOM 2543 C CA . ILE A 1 334 ? -14.893 -9.484 34.375 1.00 98.31 334 ILE A CA 1
ATOM 2544 C C . ILE A 1 334 ? -16.108 -10.142 33.739 1.00 98.31 334 ILE A C 1
ATOM 2546 O O . ILE A 1 334 ? -16.429 -9.846 32.589 1.00 98.31 334 ILE A O 1
ATOM 2550 N N . GLN A 1 335 ? -16.800 -11.009 34.473 1.00 97.88 335 GLN A N 1
ATOM 2551 C CA . GLN A 1 335 ? -17.935 -11.767 33.955 1.00 97.88 335 GLN A CA 1
ATOM 2552 C C . GLN A 1 335 ? -19.097 -11.781 34.945 1.00 97.88 335 GLN A C 1
ATOM 2554 O O . GLN A 1 335 ? -18.922 -11.996 36.142 1.00 97.88 335 GLN A O 1
ATOM 2559 N N . ALA A 1 336 ? -20.310 -11.606 34.428 1.00 97.94 336 ALA A N 1
ATOM 2560 C CA . ALA A 1 336 ? -21.553 -11.779 35.166 1.00 97.94 336 ALA A CA 1
ATOM 2561 C C . ALA A 1 336 ? -22.485 -12.706 34.384 1.00 97.94 336 ALA A C 1
ATOM 2563 O O . ALA A 1 336 ? -22.765 -12.470 33.208 1.00 97.94 336 ALA A O 1
ATOM 2564 N N . THR A 1 337 ? -22.974 -13.755 35.039 1.00 96.56 337 THR A N 1
ATOM 2565 C CA . THR A 1 337 ? -23.859 -14.765 34.450 1.00 96.56 337 THR A CA 1
ATOM 2566 C C . THR A 1 337 ? -25.124 -14.914 35.288 1.00 96.56 337 THR A C 1
ATOM 2568 O O . THR A 1 337 ? -25.055 -15.008 36.514 1.00 96.56 337 THR A O 1
ATOM 2571 N N . VAL A 1 338 ? -26.279 -14.934 34.622 1.00 96.00 338 VAL A N 1
ATOM 2572 C CA . VAL A 1 338 ? -27.605 -15.174 35.212 1.00 96.00 338 VAL A CA 1
ATOM 2573 C C . VAL A 1 338 ? -28.360 -16.141 34.306 1.00 96.00 338 VAL A C 1
ATOM 2575 O O . VAL A 1 338 ? -28.813 -15.765 33.218 1.00 96.00 338 VAL A O 1
ATOM 2578 N N . GLY A 1 339 ? -28.494 -17.392 34.751 1.00 91.56 339 GLY A N 1
ATOM 2579 C CA . GLY A 1 339 ? -29.050 -18.460 33.918 1.00 91.56 339 GLY A CA 1
ATOM 2580 C C . GLY A 1 339 ? -28.196 -18.665 32.664 1.00 91.56 339 GLY A C 1
ATOM 2581 O O . GLY A 1 339 ? -27.011 -18.956 32.768 1.00 91.56 339 GLY A O 1
ATOM 2582 N N . GLU A 1 340 ? -28.790 -18.481 31.483 1.00 90.69 340 GLU A N 1
ATOM 2583 C CA . GLU A 1 340 ? -28.109 -18.616 30.181 1.00 90.69 340 GLU A CA 1
ATOM 2584 C C . GLU A 1 340 ? -27.506 -17.303 29.651 1.00 90.69 340 GLU A C 1
ATOM 2586 O O . GLU A 1 340 ? -26.868 -17.295 28.598 1.00 90.69 340 GLU A O 1
ATOM 2591 N N . ASN A 1 341 ? -27.743 -16.174 30.328 1.00 96.00 341 ASN A N 1
ATOM 2592 C CA . ASN A 1 341 ? -27.253 -14.878 29.872 1.00 96.00 341 ASN A CA 1
ATOM 2593 C C . ASN A 1 341 ? -25.921 -14.554 30.538 1.00 96.00 341 ASN A C 1
ATOM 2595 O O . ASN A 1 341 ? -25.801 -14.647 31.762 1.00 96.00 341 ASN A O 1
ATOM 2599 N N . THR A 1 342 ? -24.964 -14.091 29.743 1.00 97.06 342 THR A N 1
ATOM 2600 C CA . THR A 1 342 ? -23.628 -13.727 30.218 1.00 97.06 342 THR A CA 1
ATOM 2601 C C . THR A 1 342 ? -23.238 -12.375 29.650 1.00 97.06 342 THR A C 1
ATOM 2603 O O . THR A 1 342 ? -23.363 -12.154 28.451 1.00 97.06 342 THR A O 1
ATOM 2606 N N . ALA A 1 343 ? -22.739 -11.485 30.499 1.00 97.88 343 ALA A N 1
ATOM 2607 C CA . ALA A 1 343 ? -22.019 -10.288 30.089 1.00 97.88 343 ALA A CA 1
ATOM 2608 C C . ALA A 1 343 ? -20.565 -10.429 30.535 1.00 97.88 343 ALA A C 1
ATOM 2610 O O . ALA A 1 343 ? -20.308 -10.854 31.664 1.00 97.88 343 ALA A O 1
ATOM 2611 N N . ALA A 1 344 ? -19.628 -10.092 29.657 1.00 97.94 344 ALA A N 1
ATOM 2612 C CA . ALA A 1 344 ? -18.211 -10.169 29.955 1.00 97.94 344 ALA A CA 1
ATOM 2613 C C . ALA A 1 344 ? -17.436 -9.009 29.326 1.00 97.94 344 ALA A C 1
ATOM 2615 O O . ALA A 1 344 ? -17.767 -8.541 28.236 1.00 97.94 344 ALA A O 1
ATOM 2616 N N . ILE A 1 345 ? -16.396 -8.567 30.022 1.00 98.19 345 ILE A N 1
ATOM 2617 C CA . ILE A 1 345 ? -15.364 -7.671 29.505 1.00 98.19 345 ILE A CA 1
ATOM 2618 C C . ILE A 1 345 ? -14.037 -8.404 29.640 1.00 98.19 345 ILE A C 1
ATOM 2620 O O . ILE A 1 345 ? -13.764 -8.977 30.692 1.00 98.19 345 ILE A O 1
ATOM 2624 N N . SER A 1 346 ? -13.238 -8.380 28.581 1.00 97.75 346 SER A N 1
ATOM 2625 C CA . SER A 1 346 ? -11.899 -8.952 28.521 1.00 97.75 346 SER A CA 1
ATOM 2626 C C . SER A 1 346 ? -10.916 -7.863 28.116 1.00 97.75 346 SER A C 1
ATOM 2628 O O . SER A 1 346 ? -11.104 -7.215 27.087 1.00 97.75 346 SER A O 1
ATOM 2630 N N . GLU A 1 347 ? -9.845 -7.709 28.880 1.00 98.19 347 GLU A N 1
ATOM 2631 C CA . GLU A 1 347 ? -8.702 -6.862 28.555 1.00 98.19 347 GLU A CA 1
ATOM 2632 C C . GLU A 1 347 ? -7.469 -7.741 28.370 1.00 98.19 347 GLU A C 1
ATOM 2634 O O . GLU A 1 347 ? -7.157 -8.576 29.221 1.00 98.19 347 GLU A O 1
ATOM 2639 N N . LYS A 1 348 ? -6.748 -7.558 27.265 1.00 98.12 348 LYS A N 1
ATOM 2640 C CA . LYS A 1 348 ? -5.537 -8.324 26.974 1.00 98.12 348 LYS A CA 1
ATOM 2641 C C . LYS A 1 348 ? -4.424 -7.393 26.522 1.00 98.12 348 LYS A C 1
ATOM 2643 O O . LYS A 1 348 ? -4.564 -6.664 25.547 1.00 98.12 348 LYS A O 1
ATOM 2648 N N . ALA A 1 349 ? -3.307 -7.435 27.236 1.00 98.44 349 ALA A N 1
ATOM 2649 C CA . ALA A 1 349 ? -2.063 -6.785 26.861 1.00 98.44 349 ALA A CA 1
ATOM 2650 C C . ALA A 1 349 ? -1.019 -7.864 26.574 1.00 98.44 349 ALA A C 1
ATOM 2652 O O . ALA A 1 349 ? -0.745 -8.691 27.444 1.00 98.44 349 ALA A O 1
ATOM 2653 N N . THR A 1 350 ? -0.423 -7.838 25.386 1.00 97.62 350 THR A N 1
ATOM 2654 C CA . THR A 1 350 ? 0.631 -8.766 24.969 1.00 97.62 350 THR A CA 1
ATOM 2655 C C . THR A 1 350 ? 1.796 -7.983 24.386 1.00 97.62 350 THR A C 1
ATOM 2657 O O . THR A 1 350 ? 1.619 -7.154 23.495 1.00 97.62 350 THR A O 1
ATOM 2660 N N . THR A 1 351 ? 3.001 -8.269 24.862 1.00 97.69 351 THR A N 1
ATOM 2661 C CA . THR A 1 351 ? 4.246 -7.764 24.283 1.00 97.69 351 THR A CA 1
ATOM 2662 C C . THR A 1 351 ? 5.182 -8.924 24.029 1.00 97.69 351 THR A C 1
ATOM 2664 O O . THR A 1 351 ? 5.380 -9.749 24.922 1.00 97.69 351 THR A O 1
ATOM 2667 N N . GLN A 1 352 ? 5.788 -8.962 22.850 1.00 96.81 352 GLN A N 1
ATOM 2668 C CA . GLN A 1 352 ? 6.775 -9.975 22.517 1.00 96.81 352 GLN A CA 1
ATOM 2669 C C . GLN A 1 352 ? 7.855 -9.425 21.600 1.00 96.81 352 GLN A C 1
ATOM 2671 O O . GLN A 1 352 ? 7.601 -8.520 20.800 1.00 96.81 352 GLN A O 1
ATOM 2676 N N . PHE A 1 353 ? 9.045 -9.997 21.708 1.00 97.12 353 PHE A N 1
ATOM 2677 C CA . PHE A 1 353 ? 10.142 -9.744 20.792 1.00 97.12 353 PHE A CA 1
ATOM 2678 C C . PHE A 1 353 ? 10.978 -11.008 20.636 1.00 97.12 353 PHE A C 1
ATOM 2680 O O . PHE A 1 353 ? 11.288 -11.669 21.628 1.00 97.12 353 PHE A O 1
ATOM 2687 N N . SER A 1 354 ? 11.347 -11.312 19.402 1.00 95.94 354 SER A N 1
ATOM 2688 C CA . SER A 1 354 ? 12.087 -12.508 19.021 1.00 95.94 354 SER A CA 1
ATOM 2689 C C . SER A 1 354 ? 13.501 -12.149 18.568 1.00 95.94 354 SER A C 1
ATOM 2691 O O . SER A 1 354 ? 13.787 -11.018 18.164 1.00 95.94 354 SER A O 1
ATOM 2693 N N . THR A 1 355 ? 14.411 -13.119 18.629 1.00 94.44 355 THR A N 1
ATOM 2694 C CA . THR A 1 355 ? 15.816 -12.941 18.220 1.00 94.44 355 THR A CA 1
ATOM 2695 C C . THR A 1 355 ? 15.994 -12.700 16.718 1.00 94.44 355 THR A C 1
ATOM 2697 O O . THR A 1 355 ? 17.015 -12.145 16.313 1.00 94.44 355 THR A O 1
ATOM 2700 N N . ASP A 1 356 ? 14.997 -13.045 15.900 1.00 93.25 356 ASP A N 1
ATOM 2701 C CA . ASP A 1 356 ? 14.950 -12.761 14.459 1.00 93.25 356 ASP A CA 1
ATOM 2702 C C . ASP A 1 356 ? 14.601 -11.297 14.122 1.00 93.25 356 ASP A C 1
ATOM 2704 O O . ASP A 1 356 ? 14.574 -10.919 12.952 1.00 93.25 356 ASP A O 1
ATOM 2708 N N . GLY A 1 357 ? 14.362 -10.458 15.136 1.00 93.00 357 GLY A N 1
ATOM 2709 C CA . GLY A 1 357 ? 14.009 -9.049 14.972 1.00 93.00 357 GLY A CA 1
ATOM 2710 C C . GLY A 1 357 ? 12.508 -8.786 14.831 1.00 93.00 357 GLY A C 1
ATOM 2711 O O . GLY A 1 357 ? 12.112 -7.621 14.770 1.00 93.00 357 GLY A O 1
ATOM 2712 N N . THR A 1 358 ? 11.669 -9.827 14.819 1.00 96.12 358 THR A N 1
ATOM 2713 C CA . THR A 1 358 ? 10.212 -9.673 14.847 1.00 96.12 358 THR A CA 1
ATOM 2714 C C . THR A 1 358 ? 9.719 -9.359 16.253 1.00 96.12 358 THR A C 1
ATOM 2716 O O . THR A 1 358 ? 10.298 -9.761 17.263 1.00 96.12 358 THR A O 1
ATOM 2719 N N . GLY A 1 359 ? 8.616 -8.624 16.341 1.00 95.69 359 GLY A N 1
ATOM 2720 C CA . GLY A 1 359 ? 8.048 -8.270 17.633 1.00 95.69 359 GLY A CA 1
ATOM 2721 C C . GLY A 1 359 ? 6.709 -7.576 17.514 1.00 95.69 359 GLY A C 1
ATOM 2722 O O . GLY A 1 359 ? 6.323 -7.103 16.447 1.00 95.69 359 GLY A O 1
ATOM 2723 N N . SER A 1 360 ? 5.984 -7.507 18.624 1.00 97.06 360 SER A N 1
ATOM 2724 C CA . SER A 1 360 ? 4.711 -6.799 18.681 1.00 97.06 360 SER A CA 1
ATOM 2725 C C . SER A 1 360 ? 4.385 -6.315 20.084 1.00 97.06 360 SER A C 1
ATOM 2727 O O . SER A 1 360 ? 4.711 -6.972 21.071 1.00 97.06 360 SER A O 1
ATOM 2729 N N . ALA A 1 361 ? 3.664 -5.204 20.165 1.00 97.88 361 ALA A N 1
ATOM 2730 C CA . ALA A 1 361 ? 3.017 -4.726 21.377 1.00 97.88 361 ALA A CA 1
ATOM 2731 C C . ALA A 1 361 ? 1.548 -4.465 21.054 1.00 97.88 361 ALA A C 1
ATOM 2733 O O . ALA A 1 361 ? 1.249 -3.646 20.187 1.00 97.88 361 ALA A O 1
ATOM 2734 N N . VAL A 1 362 ? 0.647 -5.181 21.722 1.00 98.38 362 VAL A N 1
ATOM 2735 C CA . VAL A 1 362 ? -0.790 -5.156 21.450 1.00 98.38 362 VAL A CA 1
ATOM 2736 C C . VAL A 1 362 ? -1.561 -5.020 22.752 1.00 98.38 362 VAL A C 1
ATOM 2738 O O . VAL A 1 362 ? -1.287 -5.710 23.731 1.00 98.38 362 VAL A O 1
ATOM 2741 N N . PHE A 1 363 ? -2.546 -4.133 22.744 1.00 98.31 363 PHE A N 1
ATOM 2742 C CA . PHE A 1 363 ? -3.549 -3.990 23.784 1.00 98.31 363 PHE A CA 1
ATOM 2743 C C . PHE A 1 363 ? -4.934 -4.120 23.153 1.00 98.31 363 PHE A C 1
ATOM 2745 O O . PHE A 1 363 ? -5.199 -3.535 22.102 1.00 98.31 363 PHE A O 1
ATOM 2752 N N . SER A 1 364 ? -5.824 -4.882 23.771 1.00 98.19 364 SER A N 1
ATOM 2753 C CA . SER A 1 364 ? -7.206 -5.041 23.330 1.00 98.19 364 SER A CA 1
ATOM 2754 C C . SER A 1 364 ? -8.170 -5.009 24.508 1.00 98.19 364 SER A C 1
ATOM 2756 O O . SER A 1 364 ? -7.852 -5.453 25.612 1.00 98.19 364 SER A O 1
ATOM 2758 N N . VAL A 1 365 ? -9.354 -4.457 24.252 1.00 98.19 365 VAL A N 1
ATOM 2759 C CA . VAL A 1 365 ? -10.497 -4.463 25.163 1.00 98.19 365 VAL A CA 1
ATOM 2760 C C . VAL A 1 365 ? -11.710 -4.918 24.373 1.00 98.19 365 VAL A C 1
ATOM 2762 O O . VAL A 1 365 ? -12.097 -4.278 23.393 1.00 98.19 365 VAL A O 1
ATOM 2765 N N . ASN A 1 366 ? -12.332 -5.998 24.825 1.00 97.81 366 ASN A N 1
ATOM 2766 C CA . ASN A 1 366 ? -13.505 -6.592 24.208 1.00 97.81 366 ASN A CA 1
ATOM 2767 C C . ASN A 1 366 ? -14.635 -6.646 25.233 1.00 97.81 366 ASN A C 1
ATOM 2769 O O . ASN A 1 366 ? -14.447 -7.104 26.357 1.00 97.81 366 ASN A O 1
ATOM 2773 N N . ALA A 1 367 ? -15.823 -6.213 24.831 1.00 97.81 367 ALA A N 1
ATOM 2774 C CA . ALA A 1 367 ? -17.060 -6.386 25.575 1.00 97.81 367 ALA A CA 1
ATOM 2775 C C . ALA A 1 367 ? -17.962 -7.357 24.814 1.00 97.81 367 ALA A C 1
ATOM 2777 O O . ALA A 1 367 ? -18.126 -7.242 23.598 1.00 97.81 367 ALA A O 1
ATOM 2778 N N . GLY A 1 368 ? -18.554 -8.309 25.527 1.00 96.94 368 GLY A N 1
ATOM 2779 C CA . GLY A 1 368 ? -19.397 -9.348 24.959 1.00 96.94 368 GLY A CA 1
ATOM 2780 C C . GLY A 1 368 ? -20.646 -9.577 25.794 1.00 96.94 368 GLY A C 1
ATOM 2781 O O . GLY A 1 368 ? -20.597 -9.582 27.024 1.00 96.94 368 GLY A O 1
ATOM 2782 N N . VAL A 1 369 ? -21.775 -9.792 25.126 1.00 97.06 369 VAL A N 1
ATOM 2783 C CA . VAL A 1 369 ? -23.029 -10.198 25.761 1.00 97.06 369 VAL A CA 1
ATOM 2784 C C . VAL A 1 369 ? -23.595 -11.396 25.016 1.00 97.06 369 VAL A C 1
ATOM 2786 O O . VAL A 1 369 ? -23.902 -11.314 23.830 1.00 97.06 369 VAL A O 1
ATOM 2789 N N . THR A 1 370 ? -23.781 -12.500 25.730 1.00 95.94 370 THR A N 1
ATOM 2790 C CA . THR A 1 370 ? -24.621 -13.613 25.299 1.00 95.94 370 THR A CA 1
ATOM 2791 C C . THR A 1 370 ? -26.015 -13.394 25.863 1.00 95.94 370 THR A C 1
ATOM 2793 O O . THR A 1 370 ? -26.213 -13.416 27.078 1.00 95.94 370 THR A O 1
ATOM 2796 N N . TYR A 1 371 ? -26.988 -13.185 24.982 1.00 93.75 371 TYR A N 1
ATOM 2797 C CA . TYR A 1 371 ? -28.388 -13.019 25.349 1.00 93.75 371 TYR A CA 1
ATOM 2798 C C . TYR A 1 371 ? -29.252 -13.954 24.510 1.00 93.75 371 TYR A C 1
ATOM 2800 O O . TYR A 1 371 ? -29.198 -13.913 23.279 1.00 93.75 371 TYR A O 1
ATOM 2808 N N . LYS A 1 372 ? -30.044 -14.809 25.175 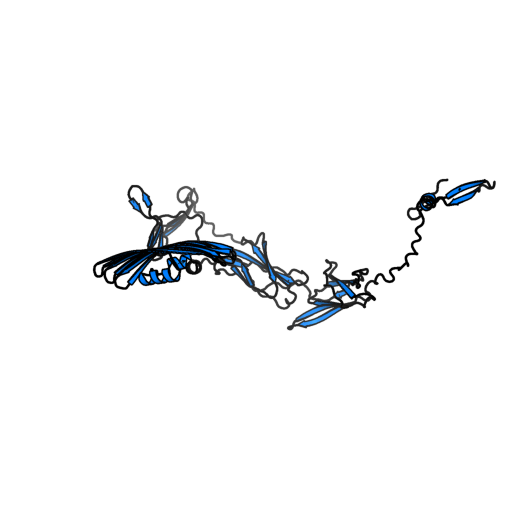1.00 89.75 372 LYS A N 1
ATOM 2809 C CA . LYS A 1 372 ? -30.914 -15.806 24.515 1.00 89.75 372 LYS A CA 1
ATOM 2810 C C . LYS A 1 372 ? -30.168 -16.64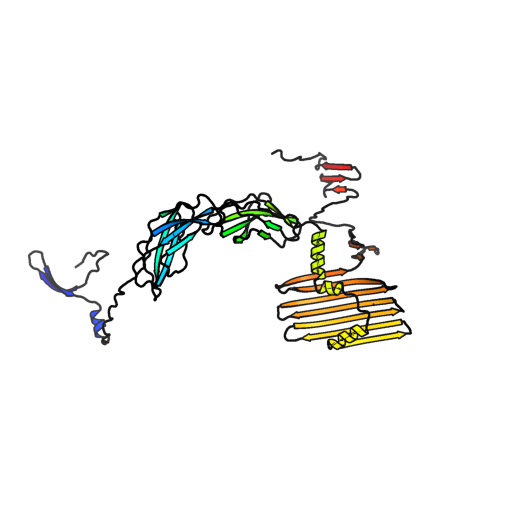6 23.461 1.00 89.75 372 LYS A C 1
ATOM 2812 O O . LYS A 1 372 ? -30.621 -16.788 22.328 1.00 89.75 372 LYS A O 1
ATOM 2817 N N . GLY A 1 373 ? -28.978 -17.132 23.814 1.00 89.44 373 GLY A N 1
ATOM 2818 C CA . GLY A 1 373 ? -28.140 -17.957 22.937 1.00 89.44 373 GLY A CA 1
ATOM 2819 C C . GLY A 1 373 ? -27.425 -17.215 21.798 1.00 89.44 373 GLY A C 1
ATOM 2820 O O . GLY A 1 373 ? -26.669 -17.845 21.065 1.00 89.44 373 GLY A O 1
ATOM 2821 N N . THR A 1 374 ? -27.610 -15.898 21.647 1.00 94.31 374 THR A N 1
ATOM 2822 C CA . THR A 1 374 ? -26.909 -15.093 20.632 1.00 94.31 374 THR A CA 1
ATOM 2823 C C . THR A 1 374 ? -25.812 -14.257 21.279 1.00 94.31 374 THR A C 1
ATOM 2825 O O . THR A 1 374 ? -26.060 -13.591 22.283 1.00 94.31 374 THR A O 1
ATOM 2828 N N . TYR A 1 375 ? -24.610 -14.291 20.705 1.00 94.00 375 TYR A N 1
ATOM 2829 C CA . TYR A 1 375 ? -23.460 -13.513 21.163 1.00 94.00 375 TYR A CA 1
ATOM 2830 C C . TYR A 1 375 ? -23.334 -12.212 20.367 1.00 94.00 375 TYR A C 1
ATOM 2832 O O . TYR A 1 375 ? -23.351 -12.234 19.138 1.00 94.00 375 TYR A O 1
ATOM 2840 N N . TYR A 1 376 ? -23.162 -11.105 21.080 1.00 94.62 376 TYR A N 1
ATOM 2841 C CA . TYR A 1 376 ? -22.888 -9.779 20.539 1.00 94.62 376 TYR A CA 1
ATOM 2842 C C . TYR A 1 376 ? -21.580 -9.274 21.127 1.00 94.62 376 TYR A C 1
ATOM 2844 O O . TYR A 1 376 ? -21.325 -9.491 22.313 1.00 94.62 376 TYR A O 1
ATOM 2852 N N . SER A 1 377 ? -20.774 -8.576 20.332 1.00 94.75 377 SER A N 1
ATOM 2853 C CA . SER A 1 377 ? -19.509 -8.020 20.801 1.00 94.75 377 SER A CA 1
ATOM 2854 C C . SER A 1 377 ? -19.230 -6.638 20.248 1.00 94.75 377 SER A C 1
ATOM 2856 O O . SER A 1 377 ? -19.591 -6.323 19.117 1.00 94.75 377 SER A O 1
ATOM 2858 N N . ALA A 1 378 ? -18.512 -5.859 21.043 1.00 96.88 378 ALA A N 1
ATOM 2859 C CA . ALA A 1 378 ? -17.808 -4.672 20.601 1.00 96.88 378 ALA A CA 1
ATOM 2860 C C . ALA A 1 378 ? -16.370 -4.732 21.122 1.00 96.88 378 ALA A C 1
ATOM 2862 O O . ALA A 1 378 ? -16.119 -5.319 22.175 1.00 96.88 378 ALA A O 1
ATOM 2863 N N . GLY A 1 379 ? -15.425 -4.126 20.415 1.00 96.81 379 GLY A N 1
ATOM 2864 C CA . GLY A 1 379 ? -14.039 -4.126 20.857 1.00 96.81 379 GLY A CA 1
ATOM 2865 C C . GLY A 1 379 ? -13.204 -3.001 20.277 1.00 96.81 379 GLY A C 1
ATOM 2866 O O . GLY A 1 379 ? -13.559 -2.376 19.275 1.00 96.81 379 GLY A O 1
ATOM 2867 N N . MET A 1 380 ? -12.071 -2.772 20.927 1.00 97.69 380 MET A N 1
ATOM 2868 C CA . MET A 1 380 ? -11.002 -1.898 20.469 1.00 97.69 380 MET A CA 1
ATOM 2869 C C . MET A 1 380 ? -9.676 -2.638 20.607 1.00 97.69 380 MET A C 1
ATOM 2871 O O . MET A 1 380 ? -9.444 -3.307 21.612 1.00 97.69 380 MET A O 1
ATOM 2875 N N . SER A 1 381 ? -8.788 -2.485 19.630 1.00 97.62 381 SER A N 1
ATOM 2876 C CA . SER A 1 381 ? -7.410 -2.949 19.754 1.00 97.62 381 SER A CA 1
ATOM 2877 C C . SER A 1 381 ? -6.433 -1.913 19.225 1.00 97.62 381 SER A C 1
ATOM 2879 O O . SER A 1 381 ? -6.701 -1.221 18.249 1.00 97.62 381 SER A O 1
ATOM 2881 N N . ILE A 1 382 ? -5.299 -1.790 19.898 1.00 97.69 382 ILE A N 1
ATOM 2882 C CA . ILE A 1 382 ? -4.188 -0.927 19.528 1.00 97.69 382 ILE A CA 1
ATOM 2883 C C . ILE A 1 382 ? -2.970 -1.825 19.434 1.00 97.69 382 ILE A C 1
ATOM 2885 O O . ILE A 1 382 ? -2.700 -2.591 20.359 1.00 97.69 382 ILE A O 1
ATOM 2889 N N . GLY A 1 383 ? -2.227 -1.736 18.338 1.00 96.62 383 GLY A N 1
ATOM 2890 C CA . GLY A 1 383 ? -1.053 -2.573 18.167 1.00 96.62 383 GLY A CA 1
ATOM 2891 C C . GLY A 1 383 ? 0.015 -1.964 17.284 1.00 96.62 383 GLY A C 1
ATOM 2892 O O . GLY A 1 383 ? -0.275 -1.208 16.358 1.00 96.62 383 GLY A O 1
ATOM 2893 N N . VAL A 1 384 ? 1.255 -2.341 17.575 1.00 96.94 384 VAL A N 1
ATOM 2894 C CA . VAL A 1 384 ? 2.417 -2.128 16.713 1.00 96.94 384 VAL A CA 1
ATOM 2895 C C . VAL A 1 384 ? 3.100 -3.472 16.512 1.00 96.94 384 VAL A C 1
ATOM 2897 O O . VAL A 1 384 ? 3.247 -4.228 17.473 1.00 96.94 384 VAL A O 1
ATOM 2900 N N . GLN A 1 385 ? 3.516 -3.769 15.285 1.00 94.56 385 GLN A N 1
ATOM 2901 C CA . GLN A 1 385 ? 4.237 -4.993 14.946 1.00 94.56 385 GLN A CA 1
ATOM 2902 C C . GLN A 1 385 ? 5.400 -4.710 13.993 1.00 94.56 385 GLN A C 1
ATOM 2904 O O . GLN A 1 385 ? 5.311 -3.835 13.130 1.00 94.56 385 GLN A O 1
ATOM 2909 N N . VAL A 1 386 ? 6.473 -5.477 14.161 1.00 94.69 386 VAL A N 1
ATOM 2910 C CA . VAL A 1 386 ? 7.642 -5.527 13.281 1.00 94.69 386 VAL A CA 1
ATOM 2911 C C . VAL A 1 386 ? 7.594 -6.859 12.538 1.00 94.69 386 VAL A C 1
ATOM 2913 O O . VAL A 1 386 ? 7.636 -7.920 13.164 1.00 94.69 386 VAL A O 1
ATOM 2916 N N . ALA A 1 387 ? 7.450 -6.798 11.218 1.00 87.25 387 ALA A N 1
ATOM 2917 C CA . ALA A 1 387 ? 7.462 -7.958 10.338 1.00 87.25 387 ALA A CA 1
ATOM 2918 C C . ALA A 1 387 ? 8.898 -8.457 10.093 1.00 87.25 387 ALA A C 1
ATOM 2920 O O . ALA A 1 387 ? 9.871 -7.753 10.360 1.00 87.25 387 ALA A O 1
ATOM 2921 N N . GLY A 1 388 ? 9.038 -9.685 9.581 1.00 82.50 388 GLY A N 1
ATOM 2922 C CA . GLY A 1 388 ? 10.347 -10.326 9.366 1.00 82.50 388 GLY A CA 1
ATOM 2923 C C . GLY A 1 388 ? 11.231 -9.651 8.310 1.00 82.50 388 GLY A C 1
ATOM 2924 O O . GLY A 1 388 ? 12.430 -9.897 8.266 1.00 82.50 388 GLY A O 1
ATOM 2925 N N . ASP A 1 389 ? 10.662 -8.777 7.482 1.00 85.06 389 ASP A N 1
ATOM 2926 C CA . ASP A 1 389 ? 11.384 -7.920 6.535 1.00 85.06 389 ASP A CA 1
ATOM 2927 C C . ASP A 1 389 ? 11.845 -6.583 7.156 1.00 85.06 389 ASP A C 1
ATOM 2929 O O . ASP A 1 389 ? 12.431 -5.745 6.471 1.00 85.06 389 ASP A O 1
ATOM 2933 N N . GLY A 1 390 ? 11.587 -6.375 8.454 1.00 86.19 390 GLY A N 1
ATOM 2934 C CA . GLY A 1 390 ? 11.858 -5.135 9.180 1.00 86.19 390 GLY A CA 1
ATOM 2935 C C . GLY A 1 390 ? 10.766 -4.069 9.039 1.00 86.19 390 GLY A C 1
ATOM 2936 O O . GLY A 1 390 ? 10.894 -2.990 9.624 1.00 86.19 390 GLY A O 1
ATOM 2937 N N . GLY A 1 391 ? 9.690 -4.341 8.295 1.00 89.44 391 GLY A N 1
ATOM 2938 C CA . GLY A 1 391 ? 8.556 -3.437 8.145 1.00 89.44 391 GLY A CA 1
ATOM 2939 C C . GLY A 1 391 ? 7.819 -3.227 9.468 1.00 89.44 391 GLY A C 1
ATOM 2940 O O . GLY A 1 391 ? 7.436 -4.183 10.141 1.00 89.44 391 GLY A O 1
ATOM 2941 N N . VAL A 1 392 ? 7.588 -1.968 9.846 1.00 92.69 392 VAL A N 1
ATOM 2942 C CA . VAL A 1 392 ? 6.839 -1.613 11.061 1.00 92.69 392 VAL A CA 1
ATOM 2943 C C . VAL A 1 392 ? 5.438 -1.156 10.679 1.00 92.69 392 VAL A C 1
ATOM 2945 O O . VAL A 1 392 ? 5.284 -0.230 9.885 1.00 92.69 392 VAL A O 1
ATOM 2948 N N . SER A 1 393 ? 4.415 -1.762 11.279 1.00 91.75 393 SER A N 1
ATOM 2949 C CA . SER A 1 393 ? 3.019 -1.335 11.124 1.00 91.75 393 SER A CA 1
ATOM 2950 C C . SER A 1 393 ? 2.398 -1.011 12.477 1.00 91.75 393 SER A C 1
ATOM 2952 O O . SER A 1 393 ? 2.618 -1.712 13.466 1.00 91.75 393 SER A O 1
ATOM 2954 N N . SER A 1 394 ? 1.637 0.080 12.522 1.00 94.69 394 SER A N 1
ATOM 2955 C CA . SER A 1 394 ? 0.899 0.537 13.696 1.00 94.69 394 SER A CA 1
ATOM 2956 C C . SER A 1 394 ? -0.564 0.751 13.335 1.00 94.69 394 SER A C 1
ATOM 2958 O O . SER A 1 394 ? -0.891 1.168 12.224 1.00 94.69 394 SER A O 1
ATOM 2960 N N . GLN A 1 395 ? -1.457 0.437 14.268 1.00 94.69 395 GLN A N 1
ATOM 2961 C CA . GLN A 1 395 ? -2.893 0.469 14.014 1.00 94.69 395 GLN A CA 1
ATOM 2962 C C . GLN A 1 395 ? -3.704 0.674 15.292 1.00 94.69 395 GLN A C 1
ATOM 2964 O O . GLN A 1 395 ? -3.324 0.237 16.381 1.00 94.69 395 GLN A O 1
ATOM 2969 N N . VAL A 1 396 ? -4.856 1.318 15.117 1.00 96.75 396 VAL A N 1
ATOM 2970 C CA . VAL A 1 396 ? -5.924 1.442 16.109 1.00 96.75 396 VAL A CA 1
ATOM 2971 C C . VAL A 1 396 ? -7.199 0.969 15.434 1.00 96.75 396 VAL A C 1
ATOM 2973 O O . VAL A 1 396 ? -7.587 1.486 14.388 1.00 96.75 396 VAL A O 1
ATOM 2976 N N . LEU A 1 397 ? -7.828 -0.033 16.023 1.00 96.50 397 LEU A N 1
ATOM 2977 C CA . LEU A 1 397 ? -8.908 -0.795 15.429 1.00 96.50 397 LEU A CA 1
ATOM 2978 C C . LEU A 1 397 ? -10.135 -0.734 16.330 1.00 96.50 397 LEU A C 1
ATOM 2980 O O . LEU A 1 397 ? -10.019 -0.829 17.552 1.00 96.50 397 LEU A O 1
ATOM 2984 N N . PHE A 1 398 ? -11.309 -0.637 15.714 1.00 95.81 398 PHE A N 1
ATOM 2985 C CA . PHE A 1 398 ? -12.600 -0.670 16.392 1.00 95.81 398 PHE A CA 1
ATOM 2986 C C . PHE A 1 398 ? -13.511 -1.668 15.683 1.00 95.81 398 PHE A C 1
ATOM 2988 O O . PHE A 1 398 ? -13.618 -1.648 14.459 1.00 95.81 398 PHE A O 1
ATOM 2995 N N . LEU A 1 399 ? -14.193 -2.510 16.455 1.00 94.62 399 LEU A N 1
ATOM 2996 C CA . LEU A 1 399 ? -15.191 -3.454 15.961 1.00 94.62 399 LEU A CA 1
ATOM 2997 C C . LEU A 1 399 ? -16.503 -3.205 16.702 1.00 94.62 399 LEU A C 1
ATOM 2999 O O . LEU A 1 399 ? -16.601 -3.517 17.885 1.00 94.62 399 LEU A O 1
ATOM 3003 N N . ALA A 1 400 ? -17.490 -2.612 16.030 1.00 94.50 400 ALA A N 1
ATOM 3004 C CA . ALA A 1 400 ? -18.824 -2.353 16.575 1.00 94.50 400 ALA A CA 1
ATOM 3005 C C . ALA A 1 400 ? -19.816 -1.978 15.458 1.00 94.50 400 ALA A C 1
ATOM 3007 O O . ALA A 1 400 ? -19.415 -1.423 14.436 1.00 94.50 400 ALA A O 1
ATOM 3008 N N . ASP A 1 401 ? -21.118 -2.167 15.696 1.00 93.00 401 ASP A N 1
ATOM 3009 C CA . ASP A 1 401 ? -22.185 -1.712 14.781 1.00 93.00 401 ASP A CA 1
ATOM 3010 C C . ASP A 1 401 ? -22.297 -0.177 14.700 1.00 93.00 401 ASP A C 1
ATOM 3012 O O . ASP A 1 401 ? -22.790 0.385 13.713 1.00 93.00 401 ASP A O 1
ATOM 3016 N N . ARG A 1 402 ? -21.861 0.513 15.764 1.00 95.06 402 ARG A N 1
ATOM 3017 C CA . ARG A 1 402 ? -21.852 1.973 15.875 1.00 95.06 402 ARG A CA 1
ATOM 3018 C C . ARG A 1 402 ? -20.570 2.461 16.541 1.00 95.06 402 ARG A C 1
ATOM 3020 O O . ARG A 1 402 ? -20.281 2.083 17.672 1.00 95.06 402 ARG A O 1
ATOM 3027 N N . VAL A 1 403 ? -19.877 3.381 15.878 1.00 96.62 403 VAL A N 1
ATOM 3028 C CA . VAL A 1 403 ? -18.724 4.120 16.416 1.00 96.62 403 VAL A CA 1
ATOM 3029 C C . VAL A 1 403 ? -19.029 5.609 16.290 1.00 96.62 403 VAL A C 1
ATOM 3031 O O . VAL A 1 403 ? -19.461 6.046 15.231 1.00 96.62 403 VAL A O 1
ATOM 3034 N N . ALA A 1 404 ? -18.843 6.404 17.342 1.00 96.25 404 ALA A N 1
ATOM 3035 C CA . ALA A 1 404 ? -19.106 7.843 17.294 1.00 96.25 404 ALA A CA 1
ATOM 3036 C C . ALA A 1 404 ? -18.059 8.621 18.091 1.00 96.25 404 ALA A C 1
ATOM 3038 O O . ALA A 1 404 ? -17.742 8.264 19.225 1.00 96.25 404 ALA A O 1
ATOM 3039 N N . VAL A 1 405 ? -17.557 9.711 17.510 1.00 95.31 405 VAL A N 1
ATOM 3040 C CA . VAL A 1 405 ? -16.749 10.697 18.236 1.00 95.31 405 VAL A CA 1
ATOM 3041 C C . VAL A 1 405 ? -17.709 11.673 18.899 1.00 95.31 405 VAL A C 1
ATOM 3043 O O . VAL A 1 405 ? -18.514 12.296 18.211 1.00 95.31 405 VAL A O 1
ATOM 3046 N N . MET A 1 406 ? -17.649 11.802 20.222 1.00 95.62 406 MET A N 1
ATOM 3047 C CA . MET A 1 406 ? -18.575 12.639 20.989 1.00 95.62 406 MET A CA 1
ATOM 3048 C C . MET A 1 406 ? -17.922 13.972 21.366 1.00 95.62 406 MET A C 1
ATOM 3050 O O . MET A 1 406 ? -16.752 14.018 21.736 1.00 95.62 406 MET A O 1
ATOM 3054 N N . SER A 1 407 ? -18.688 15.057 21.292 1.00 94.81 407 SER A N 1
ATOM 3055 C CA . SER A 1 407 ? -18.292 16.399 21.719 1.00 94.81 407 SER A CA 1
ATOM 3056 C C . SER A 1 407 ? -19.413 17.041 22.532 1.00 94.81 407 SER A C 1
ATOM 3058 O O . SER A 1 407 ? -20.584 16.681 22.393 1.00 94.81 407 SER A O 1
ATOM 3060 N N . GLU A 1 408 ? -19.064 18.004 23.378 1.00 95.44 408 GLU A N 1
ATOM 3061 C CA . GLU A 1 408 ? -20.019 18.807 24.130 1.00 95.44 408 GLU A CA 1
ATOM 3062 C C . GLU A 1 408 ? -19.716 20.290 23.923 1.00 95.44 408 GLU A C 1
ATOM 3064 O O . GLU A 1 408 ? -18.585 20.741 24.102 1.00 95.44 408 GLU A O 1
ATOM 3069 N N . ALA A 1 409 ? -20.733 21.059 23.540 1.00 93.50 409 ALA A N 1
ATOM 3070 C CA . ALA A 1 409 ? -20.641 22.509 23.427 1.00 93.50 409 ALA A CA 1
ATOM 3071 C C . ALA A 1 409 ? -21.950 23.147 23.901 1.00 93.50 409 ALA A C 1
ATOM 3073 O O . ALA A 1 409 ? -23.039 22.711 23.525 1.00 93.50 409 ALA A O 1
ATOM 3074 N N . GLY A 1 410 ? -21.853 24.174 24.753 1.00 91.81 410 GLY A N 1
ATOM 3075 C CA . GLY A 1 410 ? -23.026 24.883 25.279 1.00 91.81 410 GLY A CA 1
ATOM 3076 C C . GLY A 1 410 ? -24.017 23.987 26.038 1.00 91.81 410 GLY A C 1
ATOM 3077 O O . GLY A 1 410 ? -25.221 24.224 25.964 1.00 91.81 410 GLY A O 1
ATOM 3078 N N . GLY A 1 411 ? -23.533 22.934 26.710 1.00 94.19 411 GLY A N 1
ATOM 3079 C CA . GLY A 1 411 ? -24.359 21.978 27.460 1.00 94.19 411 GLY A CA 1
ATOM 3080 C C . GLY A 1 411 ? -25.132 20.972 26.598 1.00 94.19 411 GLY A C 1
ATOM 3081 O O . GLY A 1 411 ? -26.034 20.306 27.102 1.00 94.19 411 GLY A O 1
ATOM 3082 N N . LYS A 1 412 ? -24.820 20.867 25.299 1.00 94.62 412 LYS A N 1
ATOM 3083 C CA . LYS A 1 412 ? -25.387 19.856 24.399 1.00 94.62 412 LYS A CA 1
ATOM 3084 C C . LYS A 1 412 ? -24.302 18.899 23.930 1.00 94.62 412 LYS A C 1
ATOM 3086 O O . LYS A 1 412 ? -23.306 19.328 23.348 1.00 94.62 412 LYS A O 1
ATOM 3091 N N . THR A 1 413 ? -24.540 17.609 24.129 1.00 95.81 413 THR A N 1
ATOM 3092 C CA . THR A 1 413 ? -23.707 16.536 23.586 1.00 95.81 413 THR A CA 1
ATOM 3093 C C . THR A 1 413 ? -24.115 16.241 22.140 1.00 95.81 413 THR A C 1
ATOM 3095 O O . THR A 1 413 ? -25.300 16.083 21.845 1.00 95.81 413 THR A O 1
ATOM 3098 N N . TYR A 1 414 ? -23.148 16.171 21.228 1.00 94.69 414 TYR A N 1
ATOM 3099 C CA . TYR A 1 414 ? -23.352 15.865 19.809 1.00 94.69 414 TYR A CA 1
ATOM 3100 C C . TYR A 1 414 ? -22.162 15.077 19.243 1.00 94.69 414 TYR A C 1
ATOM 3102 O O . TYR A 1 414 ? -21.158 14.882 19.926 1.00 94.69 414 TYR A O 1
ATOM 3110 N N . SER A 1 415 ? -22.267 14.610 17.997 1.00 96.12 415 SER A N 1
ATOM 3111 C CA . SER A 1 415 ? -21.188 13.905 17.301 1.00 96.12 415 SER A CA 1
ATOM 3112 C C . SER A 1 415 ? -20.947 14.522 15.919 1.00 96.12 415 SER A C 1
ATOM 3114 O O . SER A 1 415 ? -21.889 14.572 15.127 1.00 96.12 415 SER A O 1
ATOM 3116 N N . PRO A 1 416 ? -19.730 15.011 15.608 1.00 96.12 416 PRO A N 1
ATOM 3117 C CA . PRO A 1 416 ? -19.391 15.479 14.263 1.00 96.12 416 PRO A CA 1
ATOM 3118 C C . PRO A 1 416 ? -19.068 14.334 13.285 1.00 96.12 416 PRO A C 1
ATOM 3120 O O . PRO A 1 416 ? -19.094 14.549 12.073 1.00 96.12 416 PRO A O 1
ATOM 3123 N N . PHE A 1 417 ? -18.762 13.136 13.800 1.00 97.69 417 PHE A N 1
ATOM 3124 C CA . PHE A 1 417 ? -18.368 11.958 13.027 1.00 97.69 417 PHE A CA 1
ATOM 3125 C C . PHE A 1 417 ? -18.904 10.683 13.680 1.00 97.69 417 PHE A C 1
ATOM 3127 O O . PHE A 1 417 ? -18.567 10.380 14.830 1.00 97.69 417 PHE A O 1
ATOM 3134 N N . ALA A 1 418 ? -19.676 9.907 12.924 1.00 97.38 418 ALA A N 1
ATOM 3135 C CA . ALA A 1 418 ? -20.146 8.598 13.349 1.00 97.38 418 ALA A CA 1
ATOM 3136 C C . ALA A 1 418 ? -20.138 7.590 12.198 1.00 97.38 418 ALA A C 1
ATOM 3138 O O . ALA A 1 418 ? -20.335 7.939 11.039 1.00 97.38 418 ALA A O 1
ATOM 3139 N N . ILE A 1 419 ? -19.957 6.323 12.543 1.00 97.19 419 ILE A N 1
ATOM 3140 C CA . ILE A 1 419 ? -20.161 5.168 11.681 1.00 97.19 419 ILE A CA 1
ATOM 3141 C C . ILE A 1 419 ? -21.356 4.416 12.248 1.00 97.19 419 ILE A C 1
ATOM 3143 O O . ILE A 1 419 ? -21.388 4.117 13.443 1.00 97.19 419 ILE A O 1
ATOM 3147 N N . GLN A 1 420 ? -22.343 4.117 11.413 1.00 95.25 420 GLN A N 1
ATOM 3148 C CA . GLN A 1 420 ? -23.501 3.326 11.807 1.00 95.25 420 GLN A CA 1
ATOM 3149 C C . GLN A 1 420 ? -23.909 2.406 10.665 1.00 95.25 420 GLN A C 1
ATOM 3151 O O . GLN A 1 420 ? -24.170 2.878 9.560 1.00 95.25 420 GLN A O 1
ATOM 3156 N N . ASN A 1 421 ? -23.998 1.101 10.938 1.00 89.38 421 ASN A N 1
ATOM 3157 C CA . ASN A 1 421 ? -24.388 0.091 9.947 1.00 89.38 421 ASN A CA 1
ATOM 3158 C C . ASN A 1 421 ? -23.563 0.191 8.643 1.00 89.38 421 ASN A C 1
ATOM 3160 O O . ASN A 1 421 ? -24.111 0.115 7.545 1.00 89.38 421 ASN A O 1
ATOM 3164 N N . GLY A 1 422 ? -22.255 0.445 8.764 1.00 88.44 422 GLY A N 1
ATOM 3165 C CA . GLY A 1 422 ? -21.336 0.605 7.629 1.00 88.44 422 GLY A CA 1
ATOM 3166 C C . GLY A 1 422 ? -21.373 1.968 6.925 1.00 88.44 422 GLY A C 1
ATOM 3167 O O . GLY A 1 422 ? -20.551 2.214 6.049 1.00 88.44 422 GLY A O 1
ATOM 3168 N N . GLN A 1 423 ? -22.274 2.881 7.302 1.00 94.56 423 GLN A N 1
ATOM 3169 C CA . GLN A 1 423 ? -22.317 4.232 6.743 1.00 94.56 423 GLN A CA 1
ATOM 3170 C C . GLN A 1 423 ? -21.537 5.215 7.616 1.00 94.56 423 GLN A C 1
ATOM 3172 O O . GLN A 1 423 ? -21.806 5.341 8.810 1.00 94.56 423 GLN A O 1
ATOM 3177 N N . VAL A 1 424 ? -20.624 5.963 6.995 1.00 96.31 424 VAL A N 1
ATOM 3178 C CA . VAL A 1 424 ? -19.968 7.123 7.607 1.00 96.31 424 VAL A CA 1
ATOM 3179 C C . VAL A 1 424 ? -20.892 8.339 7.496 1.00 96.31 424 VAL A C 1
ATOM 3181 O O . VAL 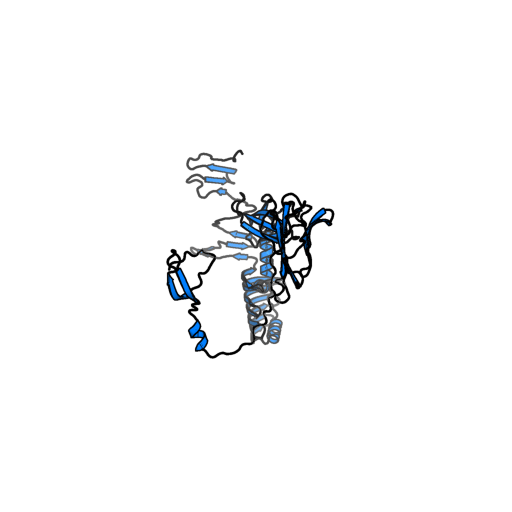A 1 424 ? -21.373 8.672 6.412 1.00 96.31 424 VAL A O 1
ATOM 3184 N N . ILE A 1 425 ? -21.136 9.009 8.619 1.00 97.38 425 ILE A N 1
ATOM 3185 C CA . ILE A 1 425 ? -21.981 10.196 8.747 1.00 97.38 425 ILE A CA 1
ATOM 3186 C C . ILE A 1 425 ? -21.118 11.334 9.288 1.00 97.38 425 ILE A C 1
ATOM 3188 O O . ILE A 1 425 ? -20.523 11.222 10.362 1.00 97.38 425 ILE A O 1
ATOM 3192 N N . ILE A 1 426 ? -21.072 12.437 8.542 1.00 97.19 426 ILE A N 1
ATOM 3193 C CA . ILE A 1 426 ? -20.275 13.623 8.864 1.00 97.19 426 ILE A CA 1
ATOM 3194 C C . ILE A 1 426 ? -21.171 14.851 8.732 1.00 97.19 426 ILE A C 1
ATOM 3196 O O . ILE A 1 426 ? -21.795 15.051 7.690 1.00 97.19 426 ILE A O 1
ATOM 3200 N N . SER A 1 427 ? -21.243 15.681 9.775 1.00 93.31 427 SER A N 1
ATOM 3201 C CA . SER A 1 427 ? -22.067 16.899 9.745 1.00 93.31 427 SER A CA 1
ATOM 3202 C C . SER A 1 427 ? -21.443 18.015 8.903 1.00 93.31 427 SER A C 1
ATOM 3204 O O . SER A 1 427 ? -22.156 18.790 8.272 1.00 93.31 427 SER A O 1
ATOM 3206 N N . GLN A 1 428 ? -20.112 18.111 8.909 1.00 93.56 428 GLN A N 1
ATOM 3207 C CA . GLN A 1 428 ? -19.331 19.075 8.139 1.00 93.56 428 GLN A CA 1
ATOM 3208 C C . GLN A 1 428 ? -17.907 18.543 7.938 1.00 93.56 428 GLN A C 1
ATOM 3210 O O . GLN A 1 428 ? -17.320 18.000 8.871 1.00 93.56 428 GLN A O 1
ATOM 3215 N N . ALA A 1 429 ? -17.339 18.742 6.746 1.00 94.94 429 ALA A N 1
ATOM 3216 C CA . ALA A 1 429 ? -15.951 18.406 6.438 1.00 94.94 429 ALA A CA 1
ATOM 3217 C C . ALA A 1 429 ? -15.264 19.561 5.691 1.00 94.94 429 ALA A C 1
ATOM 3219 O O . ALA A 1 429 ? -15.865 20.172 4.807 1.00 94.94 429 ALA A O 1
ATOM 3220 N N . LEU A 1 430 ? -14.003 19.841 6.034 1.00 95.62 430 LEU A N 1
ATOM 3221 C CA . LEU A 1 430 ? -13.082 20.632 5.217 1.00 95.62 430 LEU A CA 1
ATOM 3222 C C . LEU A 1 430 ? -12.104 19.653 4.565 1.00 95.62 430 LEU A C 1
ATOM 3224 O O . LEU A 1 430 ? -11.328 19.008 5.266 1.00 95.62 430 LEU A O 1
ATOM 3228 N N . ILE A 1 431 ? -12.172 19.524 3.241 1.00 94.06 431 ILE A N 1
ATOM 3229 C CA . ILE A 1 431 ? -11.391 18.559 2.461 1.00 94.06 431 ILE A CA 1
ATOM 3230 C C . ILE A 1 431 ? -10.488 19.354 1.518 1.00 94.06 431 ILE A C 1
ATOM 3232 O O . ILE A 1 431 ? -10.989 20.162 0.741 1.00 94.06 431 ILE A O 1
ATOM 3236 N N . GLY A 1 432 ? -9.168 19.166 1.626 1.00 94.25 432 GLY A N 1
ATOM 3237 C CA . GLY A 1 432 ? -8.197 19.851 0.764 1.00 94.25 432 GLY A CA 1
ATOM 3238 C C . GLY A 1 432 ? -8.223 19.325 -0.671 1.00 94.25 432 GLY A C 1
ATOM 3239 O O . GLY A 1 432 ? -8.311 20.112 -1.607 1.00 94.25 432 GLY A O 1
ATOM 3240 N N . ASP A 1 433 ? -8.206 18.000 -0.817 1.00 89.50 433 ASP A N 1
ATOM 3241 C CA . ASP A 1 433 ? -8.381 17.285 -2.080 1.00 89.50 433 ASP A CA 1
ATOM 3242 C C . ASP A 1 433 ? -9.237 16.035 -1.828 1.00 89.50 433 ASP A C 1
ATOM 3244 O O . ASP A 1 433 ? -9.078 15.362 -0.806 1.00 89.50 433 ASP A O 1
ATOM 3248 N N . GLY A 1 434 ? -10.192 15.768 -2.714 1.00 88.88 434 GLY A N 1
ATOM 3249 C CA . GLY A 1 434 ? -11.188 14.720 -2.549 1.00 88.88 434 GLY A CA 1
ATOM 3250 C C . GLY A 1 434 ? -11.560 14.090 -3.883 1.00 88.88 434 GLY A C 1
ATOM 3251 O O . GLY A 1 434 ? -12.042 14.766 -4.787 1.00 88.88 434 GLY A O 1
ATOM 3252 N N . THR A 1 435 ? -11.399 12.772 -3.975 1.00 88.12 435 THR A N 1
ATOM 3253 C CA . THR A 1 435 ? -11.874 11.973 -5.111 1.00 88.12 435 THR A CA 1
ATOM 3254 C C . THR A 1 435 ? -13.225 11.352 -4.764 1.00 88.12 435 THR A C 1
ATOM 3256 O O . THR A 1 435 ? -13.364 10.694 -3.734 1.00 88.12 435 THR A O 1
ATOM 3259 N N . ILE A 1 436 ? -14.236 11.572 -5.609 1.00 90.44 436 ILE A N 1
ATOM 3260 C CA . ILE A 1 436 ? -15.599 11.057 -5.424 1.00 90.44 436 ILE A CA 1
ATOM 3261 C C . ILE A 1 436 ? -16.014 10.323 -6.699 1.00 90.44 436 ILE A C 1
ATOM 3263 O O . ILE A 1 436 ? -16.255 10.962 -7.721 1.00 90.44 436 ILE A O 1
ATOM 3267 N N . THR A 1 437 ? -16.158 8.996 -6.632 1.00 90.12 437 THR A N 1
ATOM 3268 C CA . THR A 1 437 ? -16.633 8.184 -7.769 1.00 90.12 437 THR A CA 1
ATOM 3269 C C . THR A 1 437 ? -18.052 8.571 -8.182 1.00 90.12 437 THR A C 1
ATOM 3271 O O . THR A 1 437 ? -18.357 8.696 -9.364 1.00 90.12 437 THR A O 1
ATOM 3274 N N . SER A 1 438 ? -18.943 8.791 -7.208 1.00 89.56 438 SER A N 1
ATOM 3275 C CA . SER A 1 438 ? -20.276 9.345 -7.453 1.00 89.56 438 SER A CA 1
ATOM 3276 C C . SER A 1 438 ? -20.798 10.106 -6.234 1.00 89.56 438 SER A C 1
ATOM 3278 O O . SER A 1 438 ? -20.608 9.684 -5.094 1.00 89.56 438 SER A O 1
ATOM 3280 N N . GLY A 1 439 ? -21.452 11.246 -6.471 1.00 91.06 439 GLY A N 1
ATOM 3281 C CA . GLY A 1 439 ? -21.996 12.108 -5.422 1.00 91.06 439 GLY A CA 1
ATOM 3282 C C . GLY A 1 439 ? -23.491 12.355 -5.607 1.00 91.06 439 GLY A C 1
ATOM 3283 O O . GLY A 1 439 ? -23.939 12.706 -6.697 1.00 91.06 439 GLY A O 1
ATOM 3284 N N . LYS A 1 440 ? -24.273 12.211 -4.532 1.00 92.62 440 LYS A N 1
ATOM 3285 C CA . LYS A 1 440 ? -25.676 12.653 -4.480 1.00 92.62 440 LYS A CA 1
ATOM 3286 C C . LYS A 1 440 ? -25.743 13.980 -3.735 1.00 92.62 440 LYS A C 1
ATOM 3288 O O . LYS A 1 440 ? -25.510 14.023 -2.531 1.00 92.62 440 LYS A O 1
ATOM 3293 N N . ILE A 1 441 ? -26.049 15.055 -4.456 1.00 91.81 441 ILE A N 1
ATOM 3294 C CA . ILE A 1 441 ? -26.053 16.415 -3.910 1.00 91.81 441 ILE A CA 1
ATOM 3295 C C . ILE A 1 441 ? -27.483 16.831 -3.568 1.00 91.81 441 ILE A C 1
ATOM 3297 O O . ILE A 1 441 ? -28.360 16.808 -4.429 1.00 91.81 441 ILE A O 1
ATOM 3301 N N . GLY A 1 442 ? -27.708 17.203 -2.304 1.00 91.62 442 GLY A N 1
ATOM 3302 C CA . GLY A 1 442 ? -29.027 17.608 -1.810 1.00 91.62 442 GLY A CA 1
ATOM 3303 C C . GLY A 1 442 ? -29.448 19.011 -2.252 1.00 91.62 442 GLY A C 1
ATOM 3304 O O . GLY A 1 442 ? -30.604 19.201 -2.608 1.00 91.62 442 GLY A O 1
ATOM 3305 N N . SER A 1 443 ? -28.512 19.966 -2.264 1.00 94.38 443 SER A N 1
ATOM 3306 C CA . SER A 1 443 ? -28.794 21.371 -2.600 1.00 94.38 443 SER A CA 1
ATOM 3307 C C . SER A 1 443 ? -27.904 21.872 -3.734 1.00 94.38 443 SER A C 1
ATOM 3309 O O . SER A 1 443 ? -28.365 22.017 -4.863 1.00 94.38 443 SER A O 1
ATOM 3311 N N . TYR A 1 444 ? -26.618 22.118 -3.478 1.00 94.56 444 TYR A N 1
ATOM 3312 C CA . TYR A 1 444 ? -25.714 22.660 -4.489 1.00 94.56 444 TYR A CA 1
ATOM 3313 C C . TYR A 1 444 ? -24.263 22.234 -4.278 1.00 94.56 444 TYR A C 1
ATOM 3315 O O . TYR A 1 444 ? -23.851 21.892 -3.171 1.00 94.56 444 TYR A O 1
ATOM 3323 N N . LEU A 1 445 ? -23.488 22.319 -5.357 1.00 94.69 445 LEU A N 1
ATOM 3324 C CA . LEU A 1 445 ? -22.029 22.328 -5.344 1.00 94.69 445 LEU A CA 1
ATOM 3325 C C . LEU A 1 445 ? -21.575 23.689 -5.881 1.00 94.69 445 LEU A C 1
ATOM 3327 O O . LEU A 1 445 ? -22.082 24.128 -6.912 1.00 94.69 445 LEU A O 1
ATOM 3331 N N . GLN A 1 446 ? -20.671 24.383 -5.190 1.00 94.00 446 GLN A N 1
ATOM 3332 C CA . GLN A 1 446 ? -20.251 25.727 -5.597 1.00 94.00 446 GLN A CA 1
ATOM 3333 C C . GLN A 1 446 ? -18.813 26.040 -5.193 1.00 94.00 446 GLN A C 1
ATOM 3335 O O . GLN A 1 446 ? -18.304 25.510 -4.205 1.00 94.00 446 GLN A O 1
ATOM 3340 N N . SER A 1 447 ? -18.191 26.967 -5.917 1.00 92.75 447 SER A N 1
ATOM 3341 C CA . SER A 1 447 ? -16.922 27.578 -5.516 1.00 92.75 447 SER A CA 1
ATOM 3342 C C . SER A 1 447 ? -17.074 28.426 -4.249 1.00 92.75 447 SER A C 1
ATOM 3344 O O . SER A 1 447 ? -18.115 29.050 -4.043 1.00 92.75 447 SER A O 1
ATOM 3346 N N . ILE A 1 448 ? -16.001 28.545 -3.460 1.00 90.25 448 ILE A N 1
ATOM 3347 C CA . ILE A 1 448 ? -15.964 29.341 -2.217 1.00 90.25 448 ILE A CA 1
ATOM 3348 C C . ILE A 1 448 ? -16.338 30.819 -2.451 1.00 90.25 448 ILE A C 1
ATOM 3350 O O . ILE A 1 448 ? -16.967 31.431 -1.593 1.00 90.25 448 ILE A O 1
ATOM 3354 N N . SER A 1 449 ? -15.993 31.394 -3.608 1.00 87.38 449 SER A N 1
ATOM 3355 C CA . SER A 1 449 ? -16.245 32.806 -3.938 1.00 87.38 449 SER A CA 1
ATOM 3356 C C . SER A 1 449 ? -17.616 33.091 -4.569 1.00 87.38 449 SER A C 1
ATOM 3358 O O . SER A 1 449 ? -17.901 34.244 -4.900 1.00 87.38 449 SER A O 1
ATOM 3360 N N . TYR A 1 450 ? -18.464 32.072 -4.769 1.00 87.88 450 TYR A N 1
ATOM 3361 C CA . TYR A 1 450 ? -19.747 32.249 -5.454 1.00 87.88 450 TYR A CA 1
ATOM 3362 C C . TYR A 1 450 ? -20.612 33.308 -4.746 1.00 87.88 450 TYR A C 1
ATOM 3364 O O . TYR A 1 450 ? -20.874 33.213 -3.548 1.00 87.88 450 TYR A O 1
ATOM 3372 N N . GLY A 1 451 ? -21.058 34.318 -5.501 1.00 82.19 451 GLY A N 1
ATOM 3373 C CA . GLY A 1 451 ? -21.891 35.426 -5.018 1.00 82.19 451 GLY A CA 1
ATOM 3374 C C . GLY A 1 451 ? -21.141 36.663 -4.501 1.00 82.19 451 GLY A C 1
ATOM 3375 O O . GLY A 1 451 ? -21.761 37.719 -4.414 1.00 82.19 451 GLY A O 1
ATOM 3376 N N . SER A 1 452 ? -19.838 36.583 -4.198 1.00 81.00 452 SER A N 1
ATOM 3377 C CA . SER A 1 452 ? -19.049 37.732 -3.709 1.00 81.00 452 SER A CA 1
ATOM 3378 C C . SER A 1 452 ? -18.124 38.343 -4.766 1.00 81.00 452 SER A C 1
ATOM 3380 O O . SER A 1 452 ? -18.072 39.564 -4.883 1.00 81.00 452 SER A O 1
ATOM 3382 N N . SER A 1 453 ? -17.446 37.516 -5.568 1.00 81.56 453 SER A N 1
ATOM 3383 C CA . SER A 1 453 ? -16.483 37.966 -6.595 1.00 81.56 453 SER A CA 1
ATOM 3384 C C . SER A 1 453 ? -16.638 37.217 -7.924 1.00 81.56 453 SER A C 1
ATOM 3386 O O . SER A 1 453 ? -15.685 37.099 -8.693 1.00 81.56 453 SER A O 1
ATOM 3388 N N . GLY A 1 454 ? -17.832 36.683 -8.187 1.00 84.12 454 GLY A N 1
ATOM 3389 C CA . GLY A 1 454 ? -18.039 35.672 -9.222 1.00 84.12 454 GLY A CA 1
ATOM 3390 C C . GLY A 1 454 ? -17.652 34.267 -8.746 1.00 84.12 454 GLY A C 1
ATOM 3391 O O . GLY A 1 454 ? -17.094 34.065 -7.666 1.00 84.12 454 GLY A O 1
ATOM 3392 N N . GLY A 1 455 ? -17.994 33.263 -9.536 1.00 89.75 455 GLY A N 1
ATOM 3393 C CA . GLY A 1 455 ? -17.751 31.862 -9.238 1.00 89.75 455 GLY A CA 1
ATOM 3394 C C . GLY A 1 455 ? -18.692 30.964 -10.019 1.00 89.75 455 GLY A C 1
ATOM 3395 O O . GLY A 1 455 ? -19.424 31.412 -10.903 1.00 89.75 455 GLY A O 1
ATOM 3396 N N . TRP A 1 456 ? -18.700 29.689 -9.655 1.00 91.19 456 TRP A N 1
ATOM 3397 C CA . TRP A 1 456 ? -19.618 28.720 -10.233 1.00 91.19 456 TRP A CA 1
ATOM 3398 C C . TRP A 1 456 ? -20.486 28.062 -9.168 1.00 91.19 456 TRP A C 1
ATOM 3400 O O . TRP A 1 456 ? -20.070 27.890 -8.018 1.00 91.19 456 TRP A O 1
ATOM 3410 N N . ARG A 1 457 ? -21.698 27.684 -9.570 1.00 92.12 457 ARG A N 1
ATOM 3411 C CA . ARG A 1 457 ? -22.644 26.920 -8.761 1.00 92.12 457 ARG A CA 1
ATOM 3412 C C . ARG A 1 457 ? -23.462 25.991 -9.642 1.00 92.12 457 ARG A C 1
ATOM 3414 O O . ARG A 1 457 ? -24.087 26.431 -10.600 1.00 92.12 457 ARG A O 1
ATOM 3421 N N . LEU A 1 458 ? -23.507 24.724 -9.256 1.00 92.94 458 LEU A N 1
ATOM 3422 C CA . LEU A 1 458 ? -24.460 23.737 -9.739 1.00 92.94 458 LEU A CA 1
ATOM 3423 C C . LEU A 1 458 ? -25.579 23.612 -8.700 1.00 92.94 458 LEU A C 1
ATOM 3425 O O . LEU A 1 458 ? -25.335 23.121 -7.596 1.00 92.94 458 LEU A O 1
ATOM 3429 N N . SER A 1 459 ? -26.784 24.083 -9.026 1.00 92.25 459 SER A N 1
ATOM 3430 C CA . SER A 1 459 ? -27.924 24.125 -8.101 1.00 92.25 459 SER A CA 1
ATOM 3431 C C . SER A 1 459 ? -28.973 23.079 -8.471 1.00 92.25 459 SER A C 1
ATOM 3433 O O . SER A 1 459 ? -29.526 23.100 -9.573 1.00 92.25 459 SER A O 1
ATOM 3435 N N . LYS A 1 460 ? -29.298 22.176 -7.539 1.00 90.31 460 LYS A N 1
ATOM 3436 C CA . LYS A 1 460 ? -30.385 21.205 -7.718 1.00 90.31 460 LYS A CA 1
ATOM 3437 C C . LYS A 1 460 ? -31.759 21.858 -7.588 1.00 90.31 460 LYS A C 1
ATOM 3439 O O . LYS A 1 460 ? -32.683 21.435 -8.289 1.00 90.31 460 LYS A O 1
ATOM 3444 N N . ASP A 1 461 ? -31.869 22.854 -6.714 1.00 90.69 461 ASP A N 1
ATOM 3445 C CA . ASP A 1 461 ? -33.118 23.563 -6.423 1.00 90.69 461 ASP A CA 1
ATOM 3446 C C . ASP A 1 461 ? -33.565 24.414 -7.618 1.00 90.69 461 ASP A C 1
ATOM 3448 O O . ASP A 1 461 ? -34.737 24.420 -7.980 1.00 90.69 461 ASP A O 1
ATOM 3452 N N . GLU A 1 462 ? -32.611 25.076 -8.277 1.00 89.62 462 GLU A N 1
ATOM 3453 C CA . GLU A 1 462 ? -32.866 25.919 -9.455 1.00 89.62 462 GLU A CA 1
ATOM 3454 C C . GLU A 1 462 ? -32.732 25.153 -10.780 1.00 89.62 462 GLU A C 1
ATOM 3456 O O . GLU A 1 462 ? -33.100 25.668 -11.834 1.00 89.62 462 GLU A O 1
ATOM 3461 N N . ASN A 1 463 ? -32.215 23.921 -10.733 1.00 89.88 463 ASN A N 1
ATOM 3462 C CA . ASN A 1 463 ? -31.943 23.084 -11.899 1.00 89.88 463 ASN A CA 1
ATOM 3463 C C . ASN A 1 463 ? -31.070 23.788 -12.961 1.00 89.88 463 ASN A C 1
ATOM 3465 O O . ASN A 1 463 ? -31.347 23.707 -14.158 1.00 89.88 463 ASN A O 1
ATOM 3469 N N . ASN A 1 464 ? -30.027 24.496 -12.517 1.00 88.88 464 ASN A N 1
ATOM 3470 C CA . ASN A 1 464 ? -29.131 25.276 -13.370 1.00 88.88 464 ASN A CA 1
ATOM 3471 C C . ASN A 1 464 ? -27.646 25.078 -13.008 1.00 88.88 464 ASN A C 1
ATOM 3473 O O . ASN A 1 464 ? -27.283 24.630 -11.916 1.00 88.88 464 ASN A O 1
ATOM 3477 N N . LEU A 1 465 ? -26.788 25.436 -13.965 1.00 90.38 465 LEU A N 1
ATOM 3478 C CA . LEU A 1 465 ? -25.366 25.691 -13.763 1.00 90.38 465 LEU A CA 1
ATOM 3479 C C . LEU A 1 465 ? -25.125 27.180 -14.017 1.00 90.38 465 LEU A C 1
ATOM 3481 O O . LEU A 1 465 ? -25.387 27.670 -15.115 1.00 90.38 465 LEU A O 1
ATOM 3485 N N . THR A 1 466 ? -24.605 27.880 -13.016 1.00 87.62 466 THR A N 1
ATOM 3486 C CA . THR A 1 466 ? -24.234 29.296 -13.102 1.00 87.62 466 THR A CA 1
ATOM 3487 C C . THR A 1 466 ? -22.718 29.410 -13.059 1.00 87.62 466 THR A C 1
ATOM 3489 O O . THR A 1 466 ? -22.102 28.840 -12.162 1.00 87.62 466 THR A O 1
ATOM 3492 N N . VAL A 1 467 ? -22.120 30.148 -13.999 1.00 89.62 467 VAL A N 1
ATOM 3493 C CA . VAL A 1 467 ? -20.681 30.465 -14.030 1.00 89.62 467 VAL A CA 1
ATOM 3494 C C . VAL A 1 467 ? -20.529 31.946 -14.360 1.00 89.62 467 VAL A C 1
ATOM 3496 O O . VAL A 1 467 ? -20.739 32.347 -15.501 1.00 89.62 467 VAL A O 1
ATOM 3499 N N . THR A 1 468 ? -20.211 32.777 -13.373 1.00 85.62 468 THR A N 1
ATOM 3500 C CA . THR A 1 468 ? -20.128 34.233 -13.558 1.00 85.62 468 THR A CA 1
ATOM 3501 C C . THR A 1 468 ? -18.812 34.801 -13.052 1.00 85.62 468 THR A C 1
ATOM 3503 O O . THR A 1 468 ? -18.253 34.311 -12.074 1.00 85.62 468 THR A O 1
ATOM 3506 N N . ASP A 1 469 ? -18.305 35.848 -13.703 1.00 84.00 469 ASP A N 1
ATOM 3507 C CA . ASP A 1 469 ? -17.220 36.661 -13.144 1.00 84.00 469 ASP A CA 1
ATOM 3508 C C . ASP A 1 469 ? -17.750 37.694 -12.128 1.00 84.00 469 ASP A C 1
ATOM 3510 O O . ASP A 1 469 ? -18.951 37.772 -11.852 1.00 84.00 469 ASP A O 1
ATOM 3514 N N . SER A 1 470 ? -16.856 38.503 -11.554 1.00 83.25 470 SER A N 1
ATOM 3515 C CA . SER A 1 470 ? -17.207 39.544 -10.578 1.00 83.25 470 SER A CA 1
ATOM 3516 C C . SER A 1 470 ? -18.168 40.613 -11.115 1.00 83.25 470 SER A C 1
ATOM 3518 O O . SER A 1 470 ? -18.752 41.350 -10.327 1.00 83.25 470 SER A O 1
ATOM 3520 N N . ASN A 1 471 ? -18.336 40.710 -12.438 1.00 84.62 471 ASN A N 1
ATOM 3521 C CA . ASN A 1 471 ? -19.253 41.637 -13.098 1.00 84.62 471 ASN A CA 1
ATOM 3522 C C . ASN A 1 471 ? -20.574 40.960 -13.502 1.00 84.62 471 ASN A C 1
ATOM 3524 O O . ASN A 1 471 ? -21.350 41.546 -14.256 1.00 84.62 471 ASN A O 1
ATOM 3528 N N . ASN A 1 472 ? -20.837 39.738 -13.020 1.00 79.12 472 ASN A N 1
ATOM 3529 C CA . ASN A 1 472 ? -21.985 38.907 -13.391 1.00 79.12 472 ASN A CA 1
ATOM 3530 C C . ASN A 1 472 ? -22.045 38.539 -14.884 1.00 79.12 472 ASN A C 1
ATOM 3532 O O . ASN A 1 472 ? -23.121 38.235 -15.403 1.00 79.12 472 ASN A O 1
ATOM 3536 N N . LEU A 1 473 ? -20.907 38.535 -15.584 1.00 82.12 473 LEU A N 1
ATOM 3537 C CA . LEU A 1 473 ? -20.848 38.074 -16.969 1.00 82.12 473 LEU A CA 1
ATOM 3538 C C . LEU A 1 473 ? -20.602 36.568 -17.015 1.00 82.12 473 LEU A C 1
ATOM 3540 O O . LEU A 1 473 ? -19.723 36.052 -16.323 1.00 82.12 473 LEU A O 1
ATOM 3544 N N . LEU A 1 474 ? -21.369 35.874 -17.859 1.00 82.44 474 LEU A N 1
ATOM 3545 C CA . LEU A 1 47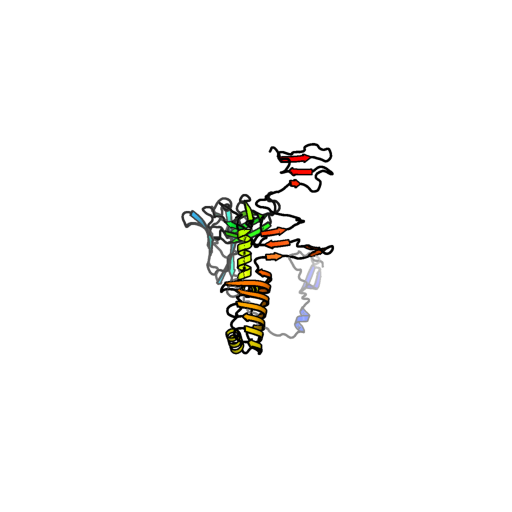4 ? -21.155 34.462 -18.153 1.00 82.44 474 LEU A CA 1
ATOM 3546 C C . LEU A 1 474 ? -19.792 34.292 -18.828 1.00 82.44 474 LEU A C 1
ATOM 3548 O O . LEU A 1 474 ? -19.562 34.831 -19.912 1.00 82.44 474 LEU A O 1
ATOM 3552 N N . ARG A 1 475 ? -18.907 33.514 -18.206 1.00 71.38 475 ARG A N 1
ATOM 3553 C CA . ARG A 1 475 ? -17.656 33.075 -18.825 1.00 71.38 475 ARG A CA 1
ATOM 3554 C C . ARG A 1 475 ? -17.664 31.563 -18.918 1.00 71.38 475 ARG A C 1
ATOM 3556 O O . ARG A 1 475 ? -17.569 30.880 -17.906 1.00 71.38 475 ARG A O 1
ATOM 3563 N N . VAL A 1 476 ? -17.797 31.057 -20.137 1.00 73.38 476 VAL A N 1
ATOM 3564 C CA . VAL A 1 476 ? -17.651 29.635 -20.440 1.00 73.38 476 VAL A CA 1
ATOM 3565 C C . VAL A 1 476 ? -16.575 29.522 -21.504 1.00 73.38 476 VAL A C 1
ATOM 3567 O O . VAL A 1 476 ? -16.718 30.076 -22.591 1.00 73.38 476 VAL A O 1
ATOM 3570 N N . GLU A 1 477 ? -15.500 28.823 -21.176 1.00 72.19 477 GLU A N 1
ATOM 3571 C CA . GLU A 1 477 ? -14.501 28.395 -22.145 1.00 72.19 477 GLU A CA 1
ATOM 3572 C C . GLU A 1 477 ? -14.859 26.969 -22.567 1.00 72.19 477 GLU A C 1
ATOM 3574 O O . GLU A 1 477 ? -14.851 26.050 -21.749 1.00 72.19 477 GLU A O 1
ATOM 3579 N N . ILE A 1 478 ? -15.266 26.795 -23.825 1.00 74.06 478 ILE A N 1
ATOM 3580 C CA . ILE A 1 478 ? -15.592 25.482 -24.393 1.00 74.06 478 ILE A CA 1
ATOM 3581 C C . ILE A 1 478 ? -14.425 25.069 -25.296 1.00 74.06 478 ILE A C 1
ATOM 3583 O O . ILE A 1 478 ? -14.506 25.204 -26.513 1.00 74.06 478 ILE A O 1
ATOM 3587 N N . GLY A 1 479 ? -13.351 24.580 -24.667 1.00 69.88 479 GLY A N 1
ATOM 3588 C CA . GLY A 1 479 ? -12.190 23.947 -25.308 1.00 69.88 479 GLY A CA 1
ATOM 3589 C C . GLY A 1 479 ? -11.233 24.873 -26.073 1.00 69.88 479 GLY A C 1
ATOM 3590 O O . GLY A 1 479 ? -11.587 25.979 -26.476 1.00 69.88 479 GLY A O 1
ATOM 3591 N N . GLU A 1 480 ? -10.019 24.373 -26.322 1.00 58.56 480 GLU A N 1
ATOM 3592 C CA . GLU A 1 480 ? -9.173 24.836 -27.426 1.00 58.56 480 GLU A CA 1
ATOM 3593 C C . GLU A 1 480 ? -9.566 24.056 -28.690 1.00 58.56 480 GLU A C 1
ATOM 3595 O O . GLU A 1 480 ? -9.513 22.824 -28.719 1.00 58.56 480 GLU A O 1
ATOM 3600 N N . LEU A 1 481 ? -9.973 24.766 -29.745 1.00 47.94 481 LEU A N 1
ATOM 3601 C CA . LEU A 1 481 ? -10.001 24.193 -31.090 1.00 47.94 481 LEU A CA 1
ATOM 3602 C C . LEU A 1 481 ? -8.544 24.033 -31.540 1.00 47.94 481 LEU A C 1
ATOM 3604 O O . LEU A 1 481 ? -7.902 25.024 -31.890 1.00 47.94 481 LEU A O 1
ATOM 3608 N N . SER A 1 482 ? -8.036 22.800 -31.478 1.00 53.88 482 SER A N 1
ATOM 3609 C CA . SER A 1 482 ? -6.782 22.409 -32.137 1.00 53.88 482 SER A CA 1
ATOM 3610 C C . SER A 1 482 ? -7.000 22.089 -33.609 1.00 53.88 482 SER A C 1
ATOM 3612 O O . SER A 1 482 ? -8.090 21.569 -33.952 1.00 53.88 482 SER A O 1
#

Solvent-accessible surface area (backbone atoms only — not comparable to full-atom values): 27513 Å² total; per-residue (Å²): 138,89,78,91,83,51,103,89,57,82,89,82,54,61,45,75,76,49,77,44,79,67,88,77,90,51,71,54,72,46,61,47,81,52,62,95,59,65,69,64,70,71,75,56,78,87,73,87,69,78,77,76,77,79,70,64,78,82,68,73,43,61,44,39,45,75,45,45,72,46,76,46,77,44,77,56,97,89,39,79,38,28,21,41,39,37,36,38,50,85,49,75,75,47,60,31,29,46,37,33,37,29,52,72,87,50,72,76,44,79,46,73,82,33,70,59,58,54,54,74,46,76,56,36,56,47,43,37,38,36,40,37,33,24,33,23,28,94,80,74,51,68,25,54,75,17,68,30,74,69,38,79,40,72,44,48,80,83,64,46,58,45,51,38,76,69,46,41,34,57,69,36,76,35,23,30,46,35,39,41,42,77,46,91,87,48,86,42,45,41,27,37,42,35,31,38,14,82,44,95,87,54,58,84,57,40,84,68,51,74,41,51,57,88,58,47,66,49,76,49,66,84,47,65,66,56,47,62,37,29,36,33,37,23,28,26,31,73,85,68,49,63,22,52,71,41,73,75,36,66,24,19,11,19,72,55,64,68,60,50,50,47,52,53,49,51,56,42,52,74,33,73,32,34,44,58,45,70,49,76,84,78,84,48,64,68,58,52,52,50,55,33,56,78,62,73,33,50,76,50,77,50,78,51,76,58,92,63,31,38,39,39,40,39,37,41,39,38,76,50,76,62,95,56,38,41,39,40,36,43,37,38,38,41,39,42,33,52,73,79,31,35,42,38,39,40,38,41,39,42,38,38,40,37,77,82,65,28,33,36,43,30,40,32,42,38,40,38,37,33,52,90,85,42,79,48,67,36,26,34,17,37,26,36,38,32,39,84,88,68,50,73,51,74,52,77,48,76,47,58,68,63,49,70,50,77,49,73,59,97,93,42,79,48,60,61,40,35,36,48,82,90,42,80,46,68,80,72,84,90,74,94,77,85,91,72,97,76,84,90,74,88,49,65,52,65,46,93,45,46,89,81,56,21,36,36,37,42,31,61,84,77,71,45,76,49,43,28,40,68,84,68,45,78,66,80,86,85,74,83,92,125

Sequence (482 aa):
MWIIDSDNLAAQQFRVTSITDNDDGTFTVAAVQYDPNKFRYIDDGVKIQPAPVTVTPTSVMSAPQNIVVTETDHIAQGVTVATLQAAWDKVDGAINYTAQWRKDNGDWVNVGLTSAQGFSVQGIYAGVYDVRVRAINAADVSSPWGYAQGVALSGKVGKPGTPVNLLATDDVVWNIDLTWAFPDGSGDTAYTELQVATTADGQNPQLLTLVPYPSSNYQHGPMPAGVRRWYRARIIDKIGNKGDWTAFVEGQSSIDASELLGDITNQVLQSEAGKQLTAKIDTSIEGILQNALDNNAIVDHQMVVNGQNRADIISVKTTIADNDHAYAQKFDQIQATVGENTAAISEKATTQFSTDGTGSAVFSVNAGVTYKGTYYSAGMSIGVQVAGDGGVSSQVLFLADRVAVMSEAGGKTYSPFAIQNGQVIISQALIGDGTITSGKIGSYLQSISYGSSGGWRLSKDENNLTVTDSNNLLRVEIGELS

Foldseek 3Di:
DDDDDDPVDDDFDWAWPDWDDPVPPDIDTDTHGDDPCVVVVPPPDDDDDPDPPPPPVPDPWAAWPPFDWDWDWDQDPNDTKIKIKTFTDDIPQFQWKWKWKDFPPDDTDTDPIGSHRIDMDIQDEFTWMKMWMWGAHPVRRIHPIDIDDTDGDHGHYDFAAFWAPWAWAAAAAQKIKTFTQHDPPNPQFQWKWKWKDQDPVCPPIDTDDTGGPPDGMDIGGRHDFFRKMWMKIWTAGPVGTTGDIDDIYMYGHRPPPVVNVVVVLVVLCPDPQNVQQPDDDDPPPVVVVVVLVVQVWDKDKDWDDDPQKIWIWMWTWHWDDDPFKTKTKIKIKTWITHHQKIKMKIWIWIWMATPLGKIKTKIKIKIWIQDPNDIDIWMWMWMWIQDSVRDIDTDIDIDDQKDFDWDDDPRDIDTQWMAHNNDIDGPDDDDPDDDDPDDDDDFKDWDPCPPPAFTWICGPVVNDIQGAGNVRDDDDDDDDPD

InterPro domains:
  IPR003961 Fibronectin type III [cd00063] (62-144)
  IPR013783 Immunoglobulin-like fold [G3DSA:2.60.40.10] (51-146)
  IPR013783 Immunoglobulin-like fold [G3DSA:2.60.40.10] (159-258)
  IPR015406 Tip attachment protein J, central straight fiber domain [PF09327] (344-470)
  IPR036116 Fibronectin type III superfamily [SSF49265] (48-145)
  IPR053171 Viral Tip Attachm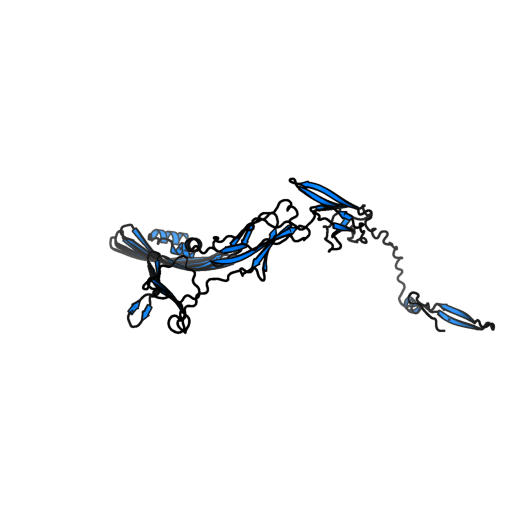ent Protein [PTHR36251] (1-286)

Organism: NCBI:txid988801

Mean predicted aligned error: 14.81 Å

pLDDT: mean 87.4, std 14.65, range [32.94, 98.75]

Secondary structure (DSSP, 8-state):
------TT-PPPPEEEEEEEE-SSS-EEEEEEE--TTTTHHHHS----PPPP--------PPPP---EEEEEEEEETTEEEEEEEEE-PPPTT-SEEEEEEEETT-PPEEPPPBSSSEEEEESPBSEEEEEEEEEE-TT-PBPPPEEPPPEEE--B-SSPPPPEEEEE-SSBTT-EEEEEEPPTT-TTEEEEEEEEESSTT--SPEEEEEEETT--EEEE----TT-EEEEEEEEEETT--BPPPPPPEEEEB---HHHHHHHHHHHHHHSHHHHHHHPPP---HHHHHHHHHHTT-EEEEEEEEETTEEEEEEEEEEEEE-SSEEEEEEEEEEEEEETTEEEEEEEEEEEEEETTS-EEEEEEEEEEEEETTEEEEEEEEEEEEE-TTS-EEEEEEEESSEEEEEEEETTEEEEEEEEETTEEEES----SS---S----SSEEE-TTTTTSEEEEEETTTTEEEEEETTS-B--------

Nearest PDB structures (foldseek):
  8bxr-assembly1_A  TM=4.083E-01  e=6.393E-08  Homo sapiens
  5myb-assembly1_A  TM=4.610E-01  e=3.006E-07  Homo sapiens
  5mya-assembly1_A  TM=3.227E-01  e=9.266E-07  Homo sapiens
  8qn4-assembly1_F  TM=2.097E-01  e=1.587E+00  Escherichia coli K-12

Radius of gyration: 44.24 Å; Cα contacts (8 Å, |Δi|>4): 996; chains: 1; bounding box: 137×67×87 Å